Protein 1EU8 (pdb70)

GO terms:
  GO:0043190 ATP-binding cassette (ABC) transporter complex (C, IDA)
  GO:1901982 maltose binding (F, IDA)
  GO:0015768 maltose transport (P, IC)
  GO:0055052 ATP-binding cassette (ABC) transporter complex, substrate-binding subunit-containing (C, IC)
  GO:0043190 ATP-binding cassette (ABC) transporter complex (C, IPI)

Radius of gyration: 21.19 Å; Cα contacts (8 Å, |Δi|>4): 810; chains: 1; bounding box: 53×53×56 Å

Nearest PDB structures (foldseek):
  1eu8-assembly1_A  TM=1.002E+00  e=5.404E-83  Thermococcus litoralis
  7ofy-assembly1_A  TM=9.511E-01  e=3.638E-36  Agrobacterium tumefaciens
  7yzu-assembly1_A  TM=9.542E-01  e=3.089E-35  Agrobacterium tumefaciens
  8s5b-assembly1_A  TM=9.514E-01  e=2.480E-35  Agrobacterium tumefaciens
  7qhv-assembly1_AAA  TM=9.546E-01  e=5.060E-35  Agrobacterium tumefaciens

Secondary structure (DSSP, 8-state):
--SSEEEEEE--SHHHHHHHHHHHHHHHHHSTT-EEEEEE--SSHHHHHHHHHHHHTTT-SSEEEEEEETTTHHHHHHHT-BPPSHHHHHHHT--GGGB-HHHIIIIIEETTEE--EEEEEEE-EEEEEHHHHHHTT--S--SBHHHHHHHHHHHHHHHTTT-TT-EEEE---SSSHHHHHHHHHHHHTTT--SEEEETTEEEE-TT-HHHHHHHHHHHHHHHTS--S-GGGGTT--HHHHHHHHHTT-EEEEEE-THHHHHHTSTT-TTTT-EEEEPPPB-TTS----BEEEEEEEEBTT-S-HHHHHHHHHHHTSHHHHHHIIIII---BSBTTGGGSHHHHHH-THHHHTHHHHHTPBPPP--TTHHHHHHHHHHHHHHHHHTSS-HHHHHHHHHHHHHHHHT-

CATH classification: 3.40.190.10 (+1 more: 3.40.190.10)

Solvent-accessible surface area: 16452 Å² total; per-residue (Å²): 166,150,161,27,35,0,10,0,0,0,2,4,3,74,42,9,5,91,57,2,93,33,2,13,58,84,0,55,171,119,82,120,75,32,67,8,75,42,58,124,12,44,56,45,18,69,100,4,30,71,45,1,8,107,19,1,162,33,145,40,35,69,0,7,0,0,1,0,9,13,15,9,0,20,20,0,13,55,50,24,12,6,31,46,0,56,111,23,18,139,126,50,133,39,80,44,80,31,2,35,83,88,8,3,94,71,8,0,93,91,75,72,102,3,28,0,0,0,0,10,11,11,0,0,0,0,0,25,27,102,36,8,5,134,138,41,69,33,103,141,38,6,118,22,2,88,68,0,9,98,17,0,69,110,0,15,77,17,25,86,148,126,30,104,89,1,51,0,0,0,0,0,0,74,83,25,19,4,0,0,2,0,1,0,2,3,0,55,0,14,38,6,26,1,13,89,100,104,141,68,133,8,56,10,37,2,48,69,86,49,0,17,98,0,0,70,17,0,16,23,0,7,72,131,69,121,0,0,9,77,59,0,44,62,98,8,29,30,28,52,0,18,85,52,0,16,117,18,25,0,1,0,0,2,0,21,0,13,0,24,16,24,0,39,32,129,134,10,86,3,91,62,92,7,7,23,6,50,3,2,42,17,81,82,69,175,49,7,7,0,15,3,2,21,0,0,0,0,0,92,61,6,109,15,45,65,18,0,0,40,0,0,41,12,0,0,29,86,73,9,0,57,9,1,0,62,66,8,0,2,0,2,0,36,37,91,0,41,65,24,101,37,0,43,76,124,1,59,9,0,89,124,23,31,64,17,8,109,108,15,26,47,16,10,64,19,70,55,3,27,105,0,1,85,16,3,26,104,37,0,9,20,1,0,22,52,154,46,56,12,90,98,0,2,45,89,1,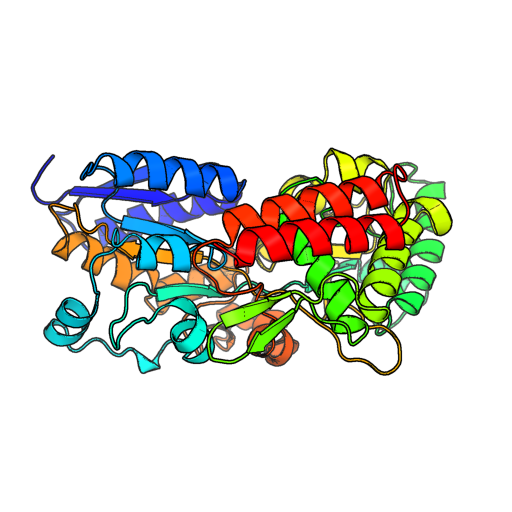23,118,56,0,90,114,38,30,172,189

Sequence (407 aa):
IEEGKIVFAVGGAPNEIEYWKGVIAEFEKKYPGVTVELKRQATDTEQRRLDLVNALRGKSSDPDVFLMDVAWLGQFIASGWLEPLDDYVQKDNYDLSVFFQSVINLADKQGGKLYALPVYIDAGLLYYRKDLLEKYGYSKPPETWQELVEMAQKIQSGERETNPNFWGFVWQGKQYEGLVCDFVEYVYSNGGSLGEFKDGKWVPTLNKPENVEALQFMVDLIHKYKISPPNTYTEMTEEPVRLMFQQGNAAFERNWPYAWGLHNADDSPVKGKVGVAPLPHFPGHKSAATLGGWHIGISKYSDNKALAWEFVKFVESYSVQKGFAMNLGWNPGRVDVYDDPAVVSKSPHLKELRAVFENAVPRPIVPYYPQLSEIIQKYVNSALAGKISPQEALDKAQKEAEELVKQ

Organism: Thermococcus litoralis (strain ATCC 51850 / DSM 5473 / JCM 8560 / NS-C) (NCBI:txid523849)

B-factor: mean 22.99, std 11.01, range [6.39, 78.19]

Structure (mmCIF, N/CA/C/O backbone):
data_1EU8
#
_entry.id   1EU8
#
_cell.length_a   59.243
_cell.length_b   81.526
_cell.length_c   86.455
_cell.angle_alpha   90.00
_cell.angle_beta   90.00
_cell.angle_gamma   90.00
#
_symmetry.space_group_name_H-M   'P 21 21 21'
#
loop_
_entity.id
_entity.type
_entity.pdbx_description
1 polymer 'TREHALOSE/MALTOSE BINDING PROTEIN'
2 branched alpha-D-glucopyranose-(1-1)-alpha-D-glucopyranose
3 non-polymer 'PLATINUM (II) ION'
4 non-polymer 'CHLORIDE ION'
5 water water
#
loop_
_atom_site.group_PDB
_atom_site.id
_atom_site.type_symbol
_atom_site.label_atom_id
_atom_site.label_alt_id
_atom_site.label_comp_id
_atom_site.label_asym_id
_atom_site.label_entity_id
_atom_site.label_seq_id
_atom_site.pdbx_PDB_ins_code
_atom_site.Cartn_x
_atom_site.Cartn_y
_atom_site.Cartn_z
_atom_site.occupancy
_atom_site.B_iso_or_equiv
_atom_site.auth_seq_id
_atom_site.auth_comp_id
_atom_site.auth_asym_id
_atom_site.auth_atom_id
_atom_site.pdbx_PDB_model_num
ATOM 1 N N . ILE A 1 1 ? 65.076 62.536 93.330 1.00 66.22 2 ILE A N 1
ATOM 2 C CA . ILE A 1 1 ? 64.613 63.795 92.684 1.00 66.54 2 ILE A CA 1
ATOM 3 C C . ILE A 1 1 ? 63.129 64.045 92.977 1.00 66.98 2 ILE A C 1
ATOM 4 O O . ILE A 1 1 ? 62.290 64.049 92.069 1.00 68.78 2 ILE A O 1
ATOM 9 N N . GLU A 1 2 ? 62.807 64.268 94.249 1.00 66.63 3 GLU A N 1
ATOM 10 C CA . GLU A 1 2 ? 61.424 64.513 94.648 1.00 66.23 3 GLU A CA 1
ATOM 11 C C . GLU A 1 2 ? 61.321 65.195 96.006 1.00 65.52 3 GLU A C 1
ATOM 12 O O . GLU A 1 2 ? 60.228 65.288 96.562 1.00 66.39 3 GLU A O 1
ATOM 18 N N . GLU A 1 3 ? 62.442 65.660 96.551 1.00 63.61 4 GLU A N 1
ATOM 19 C CA . GLU A 1 3 ? 62.446 66.325 97.863 1.00 62.06 4 GLU A CA 1
ATOM 20 C C . GLU A 1 3 ? 62.809 67.780 97.836 1.00 58.40 4 GLU A C 1
ATOM 21 O O . GLU A 1 3 ? 61.972 68.653 98.001 1.00 60.59 4 GLU A O 1
ATOM 27 N N . GLY A 1 4 ? 64.098 68.017 97.646 1.00 52.11 5 GLY A N 1
ATOM 28 C CA . GLY A 1 4 ? 64.616 69.363 97.612 1.00 44.14 5 GLY A CA 1
ATOM 29 C C . GLY A 1 4 ? 65.277 69.625 96.287 1.00 39.28 5 GLY A C 1
ATOM 30 O O . GLY A 1 4 ? 66.462 69.954 96.231 1.00 37.69 5 GLY A O 1
ATOM 31 N N . LYS A 1 5 ? 64.509 69.456 95.219 1.00 35.34 6 LYS A N 1
ATOM 32 C CA . LYS A 1 5 ? 65.006 69.687 93.883 1.00 31.95 6 LYS A CA 1
ATOM 33 C C . LYS A 1 5 ? 63.935 70.512 93.224 1.00 29.61 6 LYS A C 1
ATOM 34 O O . LYS A 1 5 ? 62.774 70.430 93.600 1.00 30.04 6 LYS A O 1
ATOM 40 N N . ILE A 1 6 ? 64.323 71.280 92.223 1.00 24.61 7 ILE A N 1
ATOM 41 C CA . ILE A 1 6 ? 63.385 72.075 91.465 1.00 21.92 7 ILE A CA 1
ATOM 42 C C . ILE A 1 6 ? 64.033 72.303 90.120 1.00 21.11 7 ILE A C 1
ATOM 43 O O . ILE A 1 6 ? 65.227 72.560 90.045 1.00 22.17 7 ILE A O 1
ATOM 48 N N . VAL A 1 7 ? 63.254 72.187 89.058 1.00 19.30 8 VAL A N 1
ATOM 49 C CA . VAL A 1 7 ? 63.770 72.442 87.737 1.00 16.89 8 VAL A CA 1
ATOM 50 C C . VAL A 1 7 ? 63.234 73.830 87.378 1.00 16.60 8 VAL A C 1
ATOM 51 O O . VAL A 1 7 ? 62.040 74.093 87.500 1.00 13.89 8 VAL A O 1
ATOM 55 N N . PHE A 1 8 ? 64.143 74.720 86.990 1.00 15.32 9 PHE A N 1
ATOM 56 C CA . PHE A 1 8 ? 63.824 76.087 86.609 1.00 13.42 9 PHE A CA 1
ATOM 57 C C . PHE A 1 8 ? 63.974 76.142 85.109 1.00 14.16 9 PHE A C 1
ATOM 58 O O . PHE A 1 8 ? 65.057 75.916 84.587 1.00 14.78 9 PHE A O 1
ATOM 66 N N . ALA A 1 9 ? 62.874 76.412 84.419 1.00 15.06 10 ALA A N 1
ATOM 67 C CA . ALA A 1 9 ? 62.878 76.500 82.964 1.00 15.17 10 ALA A CA 1
ATOM 68 C C . ALA A 1 9 ? 63.027 77.962 82.592 1.00 15.40 10 ALA A C 1
ATOM 69 O O . ALA A 1 9 ? 62.211 78.789 82.998 1.00 14.15 10 ALA A O 1
ATOM 71 N N . VAL A 1 10 ? 64.071 78.285 81.838 1.00 15.14 11 VAL A N 1
ATOM 72 C CA . VAL A 1 10 ? 64.293 79.664 81.429 1.00 16.30 11 VAL A CA 1
ATOM 73 C C . VAL A 1 10 ? 65.081 79.726 80.123 1.00 16.35 11 VAL A C 1
ATOM 74 O O . VAL A 1 10 ? 65.858 78.820 79.809 1.00 18.03 11 VAL A O 1
ATOM 78 N N . GLY A 1 11 ? 64.854 80.789 79.358 1.00 15.84 12 GLY A N 1
ATOM 79 C CA . GLY A 1 11 ? 65.547 80.968 78.095 1.00 14.14 12 GLY A CA 1
ATOM 80 C C . GLY A 1 11 ? 66.077 82.383 77.984 1.00 13.45 12 GLY A C 1
ATOM 81 O O . GLY A 1 11 ? 66.377 83.020 78.996 1.00 14.44 12 GLY A O 1
ATOM 82 N N . GLY A 1 12 ? 66.187 82.877 76.756 1.00 11.65 13 GLY A N 1
ATOM 83 C CA . GLY A 1 12 ? 66.679 84.226 76.540 1.00 14.28 13 GLY A CA 1
ATOM 84 C C . GLY A 1 12 ? 67.882 84.242 75.620 1.00 14.74 13 GLY A C 1
ATOM 85 O O . GLY A 1 12 ? 68.214 83.229 75.009 1.00 14.29 13 GLY A O 1
ATOM 86 N N . ALA A 1 13 ? 68.528 85.394 75.500 1.00 14.63 14 ALA A N 1
ATOM 87 C CA . ALA A 1 13 ? 69.718 85.499 74.668 1.00 14.79 14 ALA A CA 1
ATOM 88 C C . ALA A 1 13 ? 70.793 84.647 75.335 1.00 15.83 14 ALA A C 1
ATOM 89 O O . ALA A 1 13 ? 70.797 84.492 76.559 1.00 14.72 14 ALA A O 1
ATOM 91 N N . PRO A 1 14 ? 71.731 84.099 74.543 1.00 16.56 15 PRO A N 1
ATOM 92 C CA . PRO A 1 14 ? 72.816 83.259 75.070 1.00 16.83 15 PRO A CA 1
ATOM 93 C C . PRO A 1 14 ? 73.487 83.801 76.342 1.00 16.32 15 PRO A C 1
ATOM 94 O O . PRO A 1 14 ? 73.671 83.066 77.314 1.00 16.88 15 PRO A O 1
ATOM 98 N N . ASN A 1 15 ? 73.846 85.081 76.345 1.00 14.66 16 ASN A N 1
ATOM 99 C CA . ASN A 1 15 ? 74.501 85.647 77.512 1.00 14.08 16 ASN A CA 1
ATOM 100 C C . ASN A 1 15 ? 73.611 85.646 78.750 1.00 14.16 16 ASN A C 1
ATOM 101 O O . ASN A 1 15 ? 74.110 85.502 79.868 1.00 14.31 16 ASN A O 1
ATOM 106 N N . GLU A 1 16 ? 72.302 85.805 78.561 1.00 13.98 17 GLU A N 1
ATOM 107 C CA . GLU A 1 16 ? 71.383 85.816 79.699 1.00 14.57 17 GLU A CA 1
ATOM 108 C C . GLU A 1 16 ? 71.306 84.422 80.309 1.00 15.29 17 GLU A C 1
ATOM 109 O O . GLU A 1 16 ? 71.266 84.273 81.529 1.00 15.94 17 GLU A O 1
ATOM 115 N N . ILE A 1 17 ? 71.285 83.401 79.459 1.00 15.39 18 ILE A N 1
ATOM 116 C CA . ILE A 1 17 ? 71.225 82.026 79.931 1.00 16.44 18 ILE A CA 1
ATOM 117 C C . ILE A 1 17 ? 72.473 81.702 80.759 1.00 16.41 18 ILE A C 1
ATOM 118 O O . ILE A 1 17 ? 72.392 81.053 81.803 1.00 15.70 18 ILE A O 1
ATOM 123 N N . GLU A 1 18 ? 73.626 82.169 80.297 1.00 16.99 19 GLU A N 1
ATOM 124 C CA . GLU A 1 18 ? 74.860 81.937 81.026 1.00 18.23 19 GLU A CA 1
ATOM 125 C C . GLU A 1 18 ? 74.782 82.633 82.376 1.00 16.96 19 GLU A C 1
ATOM 126 O O . GLU A 1 18 ? 75.223 82.087 83.381 1.00 17.22 19 GLU A O 1
ATOM 132 N N . TYR A 1 19 ? 74.208 83.834 82.392 1.00 16.08 20 TYR A N 1
ATOM 133 C CA . TYR A 1 19 ? 74.061 84.606 83.624 1.00 15.34 20 TYR A CA 1
ATOM 134 C C . TYR A 1 19 ? 73.165 83.853 84.608 1.00 15.28 20 TYR A C 1
ATOM 135 O O . TYR A 1 19 ? 73.439 83.828 85.807 1.00 15.80 20 TYR A O 1
ATOM 144 N N . TRP A 1 20 ? 72.089 83.249 84.101 1.00 14.48 21 TRP A N 1
ATOM 145 C CA . TRP A 1 20 ? 71.179 82.482 84.946 1.00 14.31 21 TRP A CA 1
ATOM 146 C C . TRP A 1 20 ? 71.903 81.336 85.642 1.00 15.28 21 TRP A C 1
ATOM 147 O O . TRP A 1 20 ? 71.576 80.994 86.772 1.00 16.70 21 TRP A O 1
ATOM 158 N N . LYS A 1 21 ? 72.871 80.730 84.961 1.00 17.39 22 LYS A N 1
ATOM 159 C CA . LYS A 1 21 ? 73.632 79.640 85.560 1.00 18.11 22 LYS A CA 1
ATOM 160 C C . LYS A 1 21 ? 74.315 80.164 86.817 1.00 17.77 22 LYS A C 1
ATOM 161 O O . LYS A 1 21 ? 74.325 79.501 87.857 1.00 18.10 22 LYS A O 1
ATOM 167 N N . GLY A 1 22 ? 74.878 81.363 86.713 1.00 16.59 23 GLY A N 1
ATOM 168 C CA . GLY A 1 22 ? 75.550 81.968 87.845 1.00 15.73 23 GLY A CA 1
ATOM 169 C C . GLY A 1 22 ? 74.571 82.250 88.964 1.00 15.84 23 GLY A C 1
ATOM 170 O O . GLY A 1 22 ? 74.913 82.112 90.136 1.00 15.72 23 GLY A O 1
ATOM 171 N N . VAL A 1 23 ? 73.351 82.651 88.606 1.00 16.40 24 VAL A N 1
ATOM 172 C CA . VAL A 1 23 ? 72.311 82.955 89.593 1.00 16.10 24 VAL A CA 1
ATOM 173 C C . VAL A 1 23 ? 71.951 81.690 90.368 1.00 16.27 24 VAL A C 1
ATOM 174 O O . VAL A 1 23 ? 71.805 81.714 91.596 1.00 14.90 24 VAL A O 1
ATOM 178 N N . ILE A 1 24 ? 71.811 80.588 89.636 1.00 16.92 25 ILE A N 1
ATOM 179 C CA . ILE A 1 24 ? 71.493 79.296 90.236 1.00 18.68 25 ILE A CA 1
ATOM 180 C C . ILE A 1 24 ? 72.604 78.860 91.199 1.00 19.98 25 ILE A C 1
ATOM 181 O O . ILE A 1 24 ? 72.330 78.343 92.284 1.00 20.18 25 ILE A O 1
ATOM 186 N N . ALA A 1 25 ? 73.856 79.074 90.797 1.00 21.25 26 ALA A N 1
ATOM 187 C CA . ALA A 1 25 ? 75.004 78.731 91.631 1.00 20.43 26 ALA A CA 1
ATOM 188 C C . ALA A 1 25 ? 74.937 79.523 92.944 1.00 22.41 26 ALA A C 1
ATOM 189 O O . ALA A 1 25 ? 75.107 78.958 94.026 1.00 23.04 26 ALA A O 1
ATOM 191 N N . GLU A 1 26 ? 74.682 80.827 92.846 1.00 21.91 27 GLU A N 1
ATOM 192 C CA . GLU A 1 26 ? 74.580 81.684 94.027 1.00 21.95 27 GLU A CA 1
ATOM 193 C C . GLU A 1 26 ? 73.439 81.223 94.929 1.00 20.23 27 GLU A C 1
ATOM 194 O O . GLU A 1 26 ? 73.544 81.264 96.153 1.00 20.30 27 GLU A O 1
ATOM 200 N N . PHE A 1 27 ? 72.343 80.789 94.322 1.00 19.16 28 PHE A N 1
ATOM 201 C CA . PHE A 1 27 ? 71.204 80.324 95.098 1.00 20.02 28 PHE A CA 1
ATOM 202 C C . PHE A 1 27 ? 71.544 79.071 95.910 1.00 20.71 28 PHE A C 1
ATOM 203 O O . PHE A 1 27 ? 71.209 78.981 97.089 1.00 20.55 28 PHE A O 1
ATOM 211 N N . GLU A 1 28 ? 72.200 78.105 95.274 1.00 21.68 29 GLU A N 1
ATOM 212 C CA . GLU A 1 28 ? 72.554 76.861 95.951 1.00 23.51 29 GLU A CA 1
ATOM 213 C C . GLU A 1 28 ? 73.634 77.090 96.995 1.00 25.00 29 GLU A C 1
ATOM 214 O O . GLU A 1 28 ? 73.746 76.332 97.952 1.00 25.44 29 GLU A O 1
ATOM 220 N N . LYS A 1 29 ? 74.427 78.136 96.808 1.00 26.12 30 LYS A N 1
ATOM 221 C CA . LYS A 1 29 ? 75.470 78.464 97.765 1.00 28.31 30 LYS A CA 1
ATOM 222 C C . LYS A 1 29 ? 74.814 79.027 99.032 1.00 28.78 30 LYS A C 1
ATOM 223 O O . LYS A 1 29 ? 75.242 78.733 100.149 1.00 28.79 30 LYS A O 1
ATOM 229 N N . LYS A 1 30 ? 73.771 79.833 98.857 1.00 28.99 31 LYS A N 1
ATOM 230 C CA . LYS A 1 30 ? 73.068 80.411 100.000 1.00 31.34 31 LYS A CA 1
ATOM 231 C C . LYS A 1 30 ? 72.148 79.404 100.677 1.00 30.56 31 LYS A C 1
ATOM 232 O O . LYS A 1 30 ? 71.901 79.506 101.874 1.00 30.08 31 LYS A O 1
ATOM 238 N N . TYR A 1 31 ? 71.643 78.440 99.910 1.00 31.03 32 TYR A N 1
ATOM 239 C CA . TYR A 1 31 ? 70.756 77.395 100.433 1.00 32.81 32 TYR A CA 1
ATOM 240 C C . TYR A 1 31 ? 71.389 76.031 100.156 1.00 32.87 32 TYR A C 1
ATOM 241 O O . TYR A 1 31 ? 71.019 75.345 99.205 1.00 31.22 32 TYR A O 1
ATOM 250 N N . PRO A 1 32 ? 72.353 75.624 101.004 1.00 34.58 33 PRO A N 1
ATOM 251 C CA . PRO A 1 32 ? 73.140 74.382 100.982 1.00 35.53 33 PRO A CA 1
ATOM 252 C C . PRO A 1 32 ? 72.471 73.022 100.689 1.00 36.21 33 PRO A C 1
ATOM 253 O O . PRO A 1 32 ? 73.036 72.190 99.963 1.00 37.67 33 PRO A O 1
ATOM 257 N N . GLY A 1 33 ? 71.292 72.777 101.252 1.00 33.72 34 GLY A N 1
ATOM 258 C CA . GLY A 1 33 ? 70.648 71.491 101.022 1.00 32.43 34 GLY A CA 1
ATOM 259 C C . GLY A 1 33 ? 69.582 71.452 99.946 1.00 31.13 34 GLY A C 1
ATOM 260 O O . GLY A 1 33 ? 68.645 70.660 100.034 1.00 31.24 34 GLY A O 1
ATOM 261 N N . VAL A 1 34 ? 69.733 72.286 98.921 1.00 30.32 35 VAL A N 1
ATOM 262 C CA . VAL A 1 34 ? 68.763 72.367 97.834 1.00 29.23 35 VAL A CA 1
ATOM 263 C C . VAL A 1 34 ? 69.423 72.285 96.467 1.00 28.26 35 VAL A C 1
ATOM 264 O O . VAL A 1 34 ? 70.575 72.674 96.301 1.00 28.60 35 VAL A O 1
ATOM 268 N N . THR A 1 35 ? 68.678 71.781 95.489 1.00 27.24 36 THR A N 1
ATOM 269 C CA . THR A 1 35 ? 69.179 71.645 94.126 1.00 26.13 36 THR A CA 1
ATOM 270 C C . THR A 1 35 ? 68.238 72.317 93.127 1.00 24.48 36 THR A C 1
ATOM 271 O O . THR A 1 35 ? 67.020 72.133 93.189 1.00 23.42 36 THR A O 1
ATOM 275 N N . VAL A 1 36 ? 68.801 73.110 92.223 1.00 22.85 37 VAL A N 1
ATOM 276 C CA . VAL A 1 36 ? 68.004 73.764 91.191 1.00 21.71 37 VAL A CA 1
ATOM 277 C C . VAL A 1 36 ? 68.581 73.338 89.856 1.00 22.66 37 VAL A C 1
ATOM 278 O O . VAL A 1 36 ? 69.730 73.643 89.545 1.00 23.71 37 VAL A O 1
ATOM 282 N N . GLU A 1 37 ? 67.782 72.619 89.077 1.00 22.57 38 GLU A N 1
ATOM 283 C CA . GLU A 1 37 ? 68.212 72.143 87.776 1.00 23.77 38 GLU A CA 1
ATOM 284 C C . GLU A 1 37 ? 67.754 73.108 86.688 1.00 23.46 38 GLU A C 1
ATOM 285 O O . GLU A 1 37 ? 66.576 73.460 86.607 1.00 23.07 38 GLU A O 1
ATOM 291 N N . LEU A 1 38 ? 68.689 73.532 85.849 1.00 22.49 39 LEU A N 1
ATOM 292 C CA . LEU A 1 38 ? 68.360 74.448 84.770 1.00 23.57 39 LEU A CA 1
ATOM 293 C C . LEU A 1 38 ? 67.804 73.694 83.574 1.00 24.45 39 LEU A C 1
ATOM 294 O O . LEU A 1 38 ? 68.381 72.703 83.137 1.00 24.30 39 LEU A O 1
ATOM 299 N N . LYS A 1 39 ? 66.666 74.160 83.067 1.00 24.11 40 LYS A N 1
ATOM 300 C CA . LYS A 1 39 ? 66.030 73.578 81.890 1.00 24.96 40 LYS A CA 1
ATOM 301 C C . LYS A 1 39 ? 66.145 74.712 80.874 1.00 23.99 40 LYS A C 1
ATOM 302 O O . LYS A 1 39 ? 65.354 75.650 80.879 1.00 23.53 40 LYS A O 1
ATOM 308 N N . ARG A 1 40 ? 67.157 74.632 80.024 1.00 21.98 41 ARG A N 1
ATOM 309 C CA . ARG A 1 40 ? 67.416 75.666 79.038 1.00 22.94 41 ARG A CA 1
ATOM 310 C C . ARG A 1 40 ? 66.374 75.750 77.919 1.00 21.74 41 ARG A C 1
ATOM 311 O O . ARG A 1 40 ? 65.925 74.732 77.402 1.00 20.81 41 ARG A O 1
ATOM 319 N N . GLN A 1 41 ? 65.983 76.978 77.575 1.00 21.31 42 GLN A N 1
ATOM 320 C CA . GLN A 1 41 ? 65.018 77.235 76.507 1.00 19.84 42 GLN A CA 1
ATOM 321 C C . GLN A 1 41 ? 65.669 78.154 75.470 1.00 20.19 42 GLN A C 1
ATOM 322 O O . GLN A 1 41 ? 66.774 78.661 75.681 1.00 19.41 42 GLN A O 1
ATOM 328 N N . ALA A 1 42 ? 64.972 78.376 74.359 1.00 19.30 43 ALA A N 1
ATOM 329 C CA . ALA A 1 42 ? 65.484 79.214 73.286 1.00 17.63 43 ALA A CA 1
ATOM 330 C C . ALA A 1 42 ? 65.314 80.692 73.582 1.00 16.96 43 ALA A C 1
ATOM 331 O O . ALA A 1 42 ? 64.928 81.082 74.682 1.00 16.70 43 ALA A O 1
ATOM 333 N N . THR A 1 43 ? 65.607 81.513 72.582 1.00 16.24 44 THR A N 1
ATOM 334 C CA . THR A 1 43 ? 65.479 82.957 72.715 1.00 15.49 44 THR A CA 1
ATOM 335 C C . THR A 1 43 ? 64.082 83.376 72.268 1.00 15.00 44 THR A C 1
ATOM 336 O O . THR A 1 43 ? 63.424 84.185 72.928 1.00 13.60 44 THR A O 1
ATOM 340 N N . ASP A 1 44 ? 63.638 82.804 71.149 1.00 14.44 45 ASP A N 1
ATOM 341 C CA . ASP A 1 44 ? 62.326 83.088 70.566 1.00 13.21 45 ASP A CA 1
ATOM 342 C C . ASP A 1 44 ? 61.243 82.907 71.619 1.00 12.43 45 ASP A C 1
ATOM 343 O O . ASP A 1 44 ? 61.113 81.829 72.193 1.00 11.90 45 ASP A O 1
ATOM 348 N N . THR A 1 45 ? 60.449 83.947 71.849 1.00 9.60 46 THR A N 1
ATOM 349 C CA . THR A 1 45 ? 59.419 83.871 72.868 1.00 9.42 46 THR A CA 1
ATOM 350 C C . THR A 1 45 ? 58.344 82.814 72.614 1.00 10.45 46 THR A C 1
ATOM 351 O O . THR A 1 45 ? 57.844 82.203 73.563 1.00 10.99 46 THR A O 1
ATOM 355 N N . GLU A 1 46 ? 57.998 82.575 71.352 1.00 11.39 47 GLU A N 1
ATOM 356 C CA . GLU A 1 46 ? 56.997 81.556 71.043 1.00 14.02 47 GLU A CA 1
ATOM 357 C C . GLU A 1 46 ? 57.524 80.164 71.374 1.00 14.20 47 GLU A C 1
ATOM 358 O O . GLU A 1 46 ? 56.779 79.318 71.856 1.00 14.94 47 GLU A O 1
ATOM 364 N N . GLN A 1 47 ? 58.806 79.921 71.111 1.00 15.04 48 GLN A N 1
ATOM 365 C CA . GLN A 1 47 ? 59.402 78.626 71.418 1.00 16.17 48 GLN A CA 1
ATOM 366 C C . GLN A 1 47 ? 59.445 78.411 72.923 1.00 15.50 48 GLN A C 1
ATOM 367 O O . GLN A 1 47 ? 59.295 77.290 73.397 1.00 15.62 48 GLN A O 1
ATOM 373 N N . ARG A 1 48 ? 59.660 79.487 73.675 1.00 13.88 49 ARG A N 1
ATOM 374 C CA . ARG A 1 48 ? 59.690 79.392 75.124 1.00 13.13 49 ARG A CA 1
ATOM 375 C C . ARG A 1 48 ? 58.271 79.092 75.602 1.00 13.06 49 ARG A C 1
ATOM 376 O O . ARG A 1 48 ? 58.068 78.272 76.497 1.00 13.25 49 ARG A O 1
ATOM 384 N N . ARG A 1 49 ? 57.287 79.735 74.983 1.00 12.68 50 ARG A N 1
ATOM 385 C CA . ARG A 1 49 ? 55.904 79.509 75.373 1.00 13.07 50 ARG A CA 1
ATOM 386 C C . ARG A 1 49 ? 55.504 78.060 75.134 1.00 13.70 50 ARG A C 1
ATOM 387 O O . ARG A 1 49 ? 54.909 77.427 76.005 1.00 12.41 50 ARG A O 1
ATOM 395 N N . LEU A 1 50 ? 55.824 77.552 73.945 1.00 15.13 51 LEU A N 1
ATOM 396 C CA . LEU A 1 50 ? 55.509 76.175 73.563 1.00 16.16 51 LEU A CA 1
ATOM 397 C C . LEU A 1 50 ? 56.164 75.163 74.493 1.00 16.87 51 LEU A C 1
ATOM 398 O O . LEU A 1 50 ? 55.524 74.202 74.918 1.00 18.05 51 LEU A O 1
ATOM 403 N N . ASP A 1 51 ? 57.440 75.374 74.806 1.00 17.24 52 ASP A N 1
ATOM 404 C CA . ASP A 1 51 ? 58.156 74.468 75.693 1.00 17.85 52 ASP A CA 1
ATOM 405 C C . ASP A 1 51 ? 57.391 74.325 77.008 1.00 17.10 52 ASP A C 1
ATOM 406 O O . ASP A 1 51 ? 57.253 73.218 77.531 1.00 16.05 52 ASP A O 1
ATOM 411 N N . LEU A 1 52 ? 56.883 75.445 77.526 1.00 15.35 53 LEU A N 1
ATOM 412 C CA . LEU A 1 52 ? 56.140 75.454 78.791 1.00 15.38 53 LEU A CA 1
ATOM 413 C C . LEU A 1 52 ? 54.733 74.868 78.736 1.00 15.14 53 LEU A C 1
ATOM 414 O O . LEU A 1 52 ? 54.389 74.039 79.575 1.00 14.89 53 LEU A O 1
ATOM 419 N N . VAL A 1 53 ? 53.919 75.287 77.766 1.00 15.40 54 VAL A N 1
ATOM 420 C CA . VAL A 1 53 ? 52.555 74.769 77.675 1.00 17.27 54 VAL A CA 1
ATOM 421 C C . VAL A 1 53 ? 52.547 73.262 77.436 1.00 17.97 54 VAL A C 1
ATOM 422 O O . VAL A 1 53 ? 51.658 72.555 77.908 1.00 18.42 54 VAL A O 1
ATOM 426 N N . ASN A 1 54 ? 53.540 72.766 76.711 1.00 17.66 55 ASN A N 1
ATOM 427 C CA . ASN A 1 54 ? 53.611 71.340 76.435 1.00 18.80 55 ASN A CA 1
ATOM 428 C C . ASN A 1 54 ? 53.827 70.543 77.715 1.00 20.38 55 ASN A C 1
ATOM 429 O O . ASN A 1 54 ? 53.270 69.458 77.881 1.00 20.46 55 ASN A O 1
ATOM 434 N N . ALA A 1 55 ? 54.633 71.081 78.625 1.00 21.33 56 ALA A N 1
ATOM 435 C CA . ALA A 1 55 ? 54.889 70.397 79.884 1.00 22.39 56 ALA A CA 1
ATOM 436 C C . ALA A 1 55 ? 53.660 70.545 80.778 1.00 22.87 56 ALA A C 1
ATOM 437 O O . ALA A 1 55 ? 53.154 69.565 81.318 1.00 23.50 56 ALA A O 1
ATOM 439 N N . LEU A 1 56 ? 53.171 71.775 80.899 1.00 23.23 57 LEU A N 1
ATOM 440 C CA . LEU A 1 56 ? 52.016 72.086 81.737 1.00 24.09 57 LEU A CA 1
ATOM 441 C C . LEU A 1 56 ? 50.702 71.410 81.347 1.00 26.63 57 LEU A C 1
ATOM 442 O O . LEU A 1 56 ? 49.994 70.912 82.218 1.00 27.60 57 LEU A O 1
ATOM 447 N N . ARG A 1 57 ? 50.361 71.401 80.057 1.00 29.62 58 ARG A N 1
ATOM 448 C CA . ARG A 1 57 ? 49.123 70.758 79.606 1.00 31.62 58 ARG A CA 1
ATOM 449 C C . ARG A 1 57 ? 49.152 69.262 79.896 1.00 33.17 58 ARG A C 1
ATOM 450 O O . ARG A 1 57 ? 48.109 68.611 79.923 1.00 33.66 58 ARG A O 1
ATOM 458 N N . GLY A 1 58 ? 50.354 68.723 80.090 1.00 34.51 59 GLY A N 1
ATOM 459 C CA . GLY A 1 58 ? 50.497 67.312 80.394 1.00 36.61 59 GLY A CA 1
ATOM 460 C C . GLY A 1 58 ? 50.645 67.108 81.893 1.00 38.94 59 GLY A C 1
ATOM 461 O O . GLY A 1 58 ? 51.137 66.071 82.343 1.00 38.53 59 GLY A O 1
ATOM 462 N N . LYS A 1 59 ? 50.208 68.110 82.658 1.00 40.68 60 LYS A N 1
ATOM 463 C CA . LYS A 1 59 ? 50.266 68.112 84.121 1.00 41.95 60 LYS A CA 1
ATOM 464 C C . LYS A 1 59 ? 51.582 67.573 84.699 1.00 41.37 60 LYS A C 1
ATOM 465 O O . LYS A 1 59 ? 51.621 66.991 85.788 1.00 40.30 60 LYS A O 1
ATOM 471 N N . SER A 1 60 ? 52.664 67.796 83.959 1.00 40.90 61 SER A N 1
ATOM 472 C CA . SER A 1 60 ? 53.994 67.359 84.370 1.00 40.82 61 SER A CA 1
ATOM 473 C C . SER A 1 60 ? 54.501 68.267 85.485 1.00 40.85 61 SER A C 1
ATOM 474 O O . SER A 1 60 ? 54.313 69.485 85.439 1.00 40.91 61 SER A O 1
ATOM 477 N N . SER A 1 61 ? 55.134 67.668 86.490 1.00 39.79 62 SER A N 1
ATOM 478 C CA . SER A 1 61 ? 55.682 68.423 87.612 1.00 38.41 62 SER A CA 1
ATOM 479 C C . SER A 1 61 ? 57.078 68.918 87.270 1.00 37.85 62 SER A C 1
ATOM 480 O O . SER A 1 61 ? 57.651 69.731 87.990 1.00 36.63 62 SER A O 1
ATOM 483 N N . ASP A 1 62 ? 57.615 68.429 86.159 1.00 38.58 63 ASP A N 1
ATOM 484 C CA . ASP A 1 62 ? 58.957 68.794 85.743 1.00 39.10 63 ASP A CA 1
ATOM 485 C C . ASP A 1 62 ? 59.271 70.270 85.927 1.00 38.30 63 ASP A C 1
ATOM 486 O O . ASP A 1 62 ? 59.917 70.639 86.914 1.00 42.88 63 ASP A O 1
ATOM 491 N N . PRO A 1 63 ? 58.836 71.145 84.998 1.00 33.41 64 PRO A N 1
ATOM 492 C CA . PRO A 1 63 ? 59.205 72.536 85.294 1.00 27.82 64 PRO A CA 1
ATOM 493 C C . PRO A 1 63 ? 58.476 73.007 86.556 1.00 24.50 64 PRO A C 1
ATOM 494 O O . PRO A 1 63 ? 57.253 73.147 86.555 1.00 23.94 64 PRO A O 1
ATOM 498 N N . ASP A 1 64 ? 59.220 73.224 87.639 1.00 20.58 65 ASP A N 1
ATOM 499 C CA . ASP A 1 64 ? 58.621 73.677 88.896 1.00 16.90 65 ASP A CA 1
ATOM 500 C C . ASP A 1 64 ? 58.431 75.182 88.912 1.00 15.68 65 ASP A C 1
ATOM 501 O O . ASP A 1 64 ? 57.435 75.691 89.419 1.00 14.78 65 ASP A O 1
ATOM 506 N N . VAL A 1 65 ? 59.418 75.887 88.376 1.00 13.97 66 VAL A N 1
ATOM 507 C CA . VAL A 1 65 ? 59.390 77.340 88.328 1.00 14.04 66 VAL A CA 1
ATOM 508 C C . VAL A 1 65 ? 59.888 77.735 86.942 1.00 13.41 66 VAL A C 1
ATOM 509 O O . VAL A 1 65 ? 60.675 77.010 86.338 1.00 13.65 66 VAL A O 1
ATOM 513 N N . PHE A 1 66 ? 59.442 78.881 86.440 1.00 12.48 67 PHE A N 1
ATOM 514 C CA . PHE A 1 66 ? 59.826 79.294 85.094 1.00 11.51 67 PHE A CA 1
ATOM 515 C C . PHE A 1 66 ? 59.458 80.746 84.802 1.00 9.74 67 PHE A C 1
ATOM 516 O O . PHE A 1 66 ? 58.697 81.366 85.543 1.00 9.41 67 PHE A O 1
ATOM 524 N N . LEU A 1 67 ? 60.001 81.285 83.717 1.00 9.94 68 LEU A N 1
ATOM 525 C CA . LEU A 1 67 ? 59.697 82.660 83.349 1.00 10.17 68 LEU A CA 1
ATOM 526 C C . LEU A 1 67 ? 58.671 82.660 82.224 1.00 10.63 68 LEU A C 1
ATOM 527 O O . LEU A 1 67 ? 58.693 81.788 81.353 1.00 9.92 68 LEU A O 1
ATOM 532 N N . MET A 1 68 ? 57.770 83.640 82.262 1.00 11.65 69 MET A N 1
ATOM 533 C CA . MET A 1 68 ? 56.723 83.791 81.259 1.00 10.27 69 MET A CA 1
ATOM 534 C C . MET A 1 68 ? 56.769 85.204 80.690 1.00 9.38 69 MET A C 1
ATOM 535 O O . MET A 1 68 ? 56.973 86.186 81.416 1.00 8.69 69 MET A O 1
ATOM 540 N N . ASP A 1 69 ? 56.581 85.297 79.384 1.00 9.04 70 ASP A N 1
ATOM 541 C CA . ASP A 1 69 ? 56.581 86.581 78.709 1.00 9.96 70 ASP A CA 1
ATOM 542 C C . ASP A 1 69 ? 55.346 87.335 79.196 1.00 11.39 70 ASP A C 1
ATOM 543 O O . ASP A 1 69 ? 54.255 86.761 79.286 1.00 9.60 70 ASP A O 1
ATOM 548 N N . VAL A 1 70 ? 55.515 88.612 79.522 1.00 11.18 71 VAL A N 1
ATOM 549 C CA . VAL A 1 70 ? 54.389 89.417 79.970 1.00 12.51 71 VAL A CA 1
ATOM 550 C C . VAL A 1 70 ? 53.294 89.352 78.890 1.00 14.39 71 VAL A C 1
ATOM 551 O O . VAL A 1 70 ? 52.105 89.471 79.194 1.00 14.60 71 VAL A O 1
ATOM 555 N N . ALA A 1 71 ? 53.697 89.132 77.638 1.00 14.32 72 ALA A N 1
ATOM 556 C CA . ALA A 1 71 ? 52.752 89.060 76.516 1.00 15.60 72 ALA A CA 1
ATOM 557 C C . ALA A 1 71 ? 51.756 87.895 76.604 1.00 16.69 72 ALA A C 1
ATOM 558 O O . ALA A 1 71 ? 50.595 88.039 76.210 1.00 17.25 72 ALA A O 1
ATOM 560 N N . TRP A 1 72 ? 52.199 86.739 77.095 1.00 15.14 73 TRP A N 1
ATOM 561 C CA . TRP A 1 72 ? 51.287 85.609 77.198 1.00 14.49 73 TRP A CA 1
ATOM 562 C C . TRP A 1 72 ? 51.051 85.075 78.604 1.00 15.39 73 TRP A C 1
ATOM 563 O O . TRP A 1 72 ? 50.491 83.992 78.774 1.00 15.63 73 TRP A O 1
ATOM 574 N N . LEU A 1 73 ? 51.464 85.840 79.611 1.00 14.87 74 LEU A N 1
ATOM 575 C CA . LEU A 1 73 ? 51.258 85.448 81.002 1.00 16.24 74 LEU A CA 1
ATOM 576 C C . LEU A 1 73 ? 49.750 85.262 81.282 1.00 16.49 74 LEU A C 1
ATOM 577 O O . LEU A 1 73 ? 49.357 84.374 82.039 1.00 16.21 74 LEU A O 1
ATOM 582 N N . GLY A 1 74 ? 48.919 86.101 80.661 1.00 16.74 75 GLY A N 1
ATOM 583 C CA . GLY A 1 74 ? 47.476 86.017 80.843 1.00 18.03 75 GLY A CA 1
ATOM 584 C C . GLY A 1 74 ? 46.912 84.666 80.432 1.00 19.40 75 GLY A C 1
ATOM 585 O O . GLY A 1 74 ? 45.954 84.164 81.031 1.00 18.51 75 GLY A O 1
ATOM 586 N N . GLN A 1 75 ? 47.506 84.078 79.398 1.00 20.03 76 GLN A N 1
ATOM 587 C CA . GLN A 1 75 ? 47.093 82.771 78.914 1.00 20.31 76 GLN A CA 1
ATOM 588 C C . GLN A 1 75 ? 47.321 81.714 79.997 1.00 20.51 76 GLN A C 1
ATOM 589 O O . GLN A 1 75 ? 46.459 80.871 80.241 1.00 21.25 76 GLN A O 1
ATOM 595 N N . PHE A 1 76 ? 48.482 81.755 80.646 1.00 17.86 77 PHE A N 1
ATOM 596 C CA . PHE A 1 76 ? 48.801 80.792 81.702 1.00 17.84 77 PHE A CA 1
ATOM 597 C C . PHE A 1 76 ? 47.919 80.965 82.937 1.00 18.08 77 PHE A C 1
ATOM 598 O O . PHE A 1 76 ? 47.596 79.989 83.621 1.00 19.21 77 PHE A O 1
ATOM 606 N N . ILE A 1 77 ? 47.545 82.205 83.233 1.00 18.32 78 ILE A N 1
ATOM 607 C CA . ILE A 1 77 ? 46.686 82.474 84.383 1.00 19.90 78 ILE A CA 1
ATOM 608 C C . ILE A 1 77 ? 45.300 81.936 84.079 1.00 21.08 78 ILE A C 1
ATOM 609 O O . ILE A 1 77 ? 44.705 81.247 84.905 1.00 22.13 78 ILE A O 1
ATOM 614 N N . ALA A 1 78 ? 44.799 82.239 82.885 1.00 21.33 79 ALA A N 1
ATOM 615 C CA . ALA A 1 78 ? 43.476 81.777 82.470 1.00 22.95 79 ALA A CA 1
ATOM 616 C C . ALA A 1 78 ? 43.379 80.253 82.419 1.00 22.82 79 ALA A C 1
ATOM 617 O O . ALA A 1 78 ? 42.371 79.681 82.824 1.00 23.85 79 ALA A O 1
ATOM 619 N N . SER A 1 79 ? 44.425 79.603 81.917 1.00 23.31 80 SER A N 1
ATOM 620 C CA . SER A 1 79 ? 44.456 78.147 81.809 1.00 23.81 80 SER A CA 1
ATOM 621 C C . SER A 1 79 ? 44.570 77.483 83.177 1.00 23.74 80 SER A C 1
ATOM 622 O O . SER A 1 79 ? 44.342 76.281 83.315 1.00 23.04 80 SER A O 1
ATOM 625 N N . GLY A 1 80 ? 44.927 78.275 84.183 1.00 22.85 81 GLY A N 1
ATOM 626 C CA . GLY A 1 80 ? 45.051 77.757 85.532 1.00 22.21 81 GLY A CA 1
ATOM 627 C C . GLY A 1 80 ? 46.271 76.893 85.795 1.00 22.47 81 GLY A C 1
ATOM 628 O O . GLY A 1 80 ? 46.219 76.004 86.636 1.00 22.31 81 GLY A O 1
ATOM 629 N N . TRP A 1 81 ? 47.373 77.152 85.099 1.00 22.00 82 TRP A N 1
ATOM 630 C CA . TRP A 1 81 ? 48.581 76.362 85.297 1.00 22.04 82 TRP A CA 1
ATOM 631 C C . TRP A 1 81 ? 49.491 76.906 86.396 1.00 22.16 82 TRP A C 1
ATOM 632 O O . TRP A 1 81 ? 50.451 76.243 86.800 1.00 22.34 82 TRP A O 1
ATOM 643 N N . LEU A 1 82 ? 49.196 78.105 86.884 1.00 20.14 83 LEU A N 1
ATOM 644 C CA . LEU A 1 82 ? 50.039 78.718 87.904 1.00 19.99 83 LEU A CA 1
ATOM 645 C C . LEU A 1 82 ? 49.520 78.619 89.328 1.00 19.17 83 LEU A C 1
ATOM 646 O O . LEU A 1 82 ? 48.325 78.743 89.581 1.00 19.92 83 LEU A O 1
ATOM 651 N N . GLU A 1 83 ? 50.446 78.399 90.253 1.00 18.03 84 GLU A N 1
ATOM 652 C CA . GLU A 1 83 ? 50.137 78.315 91.671 1.00 17.65 84 GLU A CA 1
ATOM 653 C C . GLU A 1 83 ? 50.003 79.745 92.210 1.00 18.10 84 GLU A C 1
ATOM 654 O O . GLU A 1 83 ? 50.892 80.575 92.009 1.00 17.77 84 GLU A O 1
ATOM 660 N N . PRO A 1 84 ? 48.882 80.055 92.893 1.00 18.44 85 PRO A N 1
ATOM 661 C CA . PRO A 1 84 ? 48.687 81.403 93.443 1.00 18.08 85 PRO A CA 1
ATOM 662 C C . PRO A 1 84 ? 49.793 81.653 94.470 1.00 17.97 85 PRO A C 1
ATOM 663 O O . PRO A 1 84 ? 50.106 80.774 95.265 1.00 19.15 85 PRO A O 1
ATOM 667 N N . LEU A 1 85 ? 50.378 82.846 94.455 1.00 17.91 86 LEU A N 1
ATOM 668 C CA . LEU A 1 85 ? 51.471 83.180 95.366 1.00 18.84 86 LEU A CA 1
ATOM 669 C C . LEU A 1 85 ? 51.045 83.728 96.718 1.00 20.42 86 LEU A C 1
ATOM 670 O O . LEU A 1 85 ? 51.838 83.774 97.653 1.00 20.48 86 LEU A O 1
ATOM 675 N N . ASP A 1 86 ? 49.789 84.141 96.808 1.00 22.82 87 ASP A N 1
ATOM 676 C CA . ASP A 1 86 ? 49.219 84.720 98.021 1.00 25.37 87 ASP A CA 1
ATOM 677 C C . ASP A 1 86 ? 49.569 84.014 99.331 1.00 24.52 87 ASP A C 1
ATOM 678 O O . ASP A 1 86 ? 49.940 84.658 100.311 1.00 22.60 87 ASP A O 1
ATOM 683 N N . ASP A 1 87 ? 49.447 82.694 99.347 1.00 25.20 88 ASP A N 1
ATOM 684 C CA . ASP A 1 87 ? 49.734 81.923 100.546 1.00 26.09 88 ASP A CA 1
ATOM 685 C C . ASP A 1 87 ? 51.182 82.054 100.982 1.00 24.02 88 ASP A C 1
ATOM 686 O O . ASP A 1 87 ? 51.470 82.191 102.171 1.00 21.91 88 ASP A O 1
ATOM 691 N N . TYR A 1 88 ? 52.086 81.996 100.009 1.00 22.73 89 TYR A N 1
ATOM 692 C CA . TYR A 1 88 ? 53.521 82.087 100.266 1.00 22.69 89 TYR A CA 1
ATOM 693 C C . TYR A 1 88 ? 53.925 83.481 100.721 1.00 22.18 89 TYR A C 1
ATOM 694 O O . TYR A 1 88 ? 54.798 83.634 101.573 1.00 22.96 89 TYR A O 1
ATOM 703 N N . VAL A 1 89 ? 53.291 84.498 100.148 1.00 22.46 90 VAL A N 1
ATOM 704 C CA . VAL A 1 89 ? 53.576 85.869 100.536 1.00 23.73 90 VAL A CA 1
ATOM 705 C C . VAL A 1 89 ? 53.135 86.016 101.984 1.00 25.55 90 VAL A C 1
ATOM 706 O O . VAL A 1 89 ? 53.882 86.486 102.834 1.00 26.69 90 VAL A O 1
ATOM 710 N N . GLN A 1 90 ? 51.911 85.587 102.254 1.00 27.18 91 GLN A N 1
ATOM 711 C CA . GLN A 1 90 ? 51.329 85.657 103.585 1.00 28.57 91 GLN A CA 1
ATOM 712 C C . GLN A 1 90 ? 52.215 85.009 104.651 1.00 28.13 91 GLN A C 1
ATOM 713 O O . GLN A 1 90 ? 52.547 85.641 105.654 1.00 27.24 91 GLN A O 1
ATOM 719 N N . LYS A 1 91 ? 52.618 83.761 104.423 1.00 27.91 92 LYS A N 1
ATOM 720 C CA . LYS A 1 91 ? 53.430 83.031 105.397 1.00 28.65 92 LYS A CA 1
ATOM 721 C C . LYS A 1 91 ? 54.778 83.667 105.729 1.00 28.66 92 LYS A C 1
ATOM 722 O O . LYS A 1 91 ? 55.201 83.646 106.887 1.00 29.39 92 LYS A O 1
ATOM 728 N N . ASP A 1 92 ? 55.450 84.231 104.728 1.00 27.37 93 ASP A N 1
ATOM 729 C CA . ASP A 1 92 ? 56.748 84.862 104.952 1.00 25.57 93 ASP A CA 1
ATOM 730 C C . ASP A 1 92 ? 56.652 86.348 105.241 1.00 25.09 93 ASP A C 1
ATOM 731 O O . ASP A 1 92 ? 57.669 87.009 105.441 1.00 26.53 93 ASP A O 1
ATOM 736 N N . ASN A 1 93 ? 55.433 86.872 105.270 1.00 25.10 94 ASN A N 1
ATOM 737 C CA . ASN A 1 93 ? 55.225 88.289 105.523 1.00 25.49 94 ASN A CA 1
ATOM 738 C C . ASN A 1 93 ? 56.026 89.055 104.471 1.00 25.46 94 ASN A C 1
ATOM 739 O O . ASN A 1 93 ? 56.594 90.114 104.742 1.00 24.20 94 ASN A O 1
ATOM 744 N N . TYR A 1 94 ? 56.064 88.491 103.268 1.00 22.82 95 TYR A N 1
ATOM 745 C CA . TYR A 1 94 ? 56.783 89.068 102.140 1.00 21.78 95 TYR A CA 1
ATOM 746 C C . TYR A 1 94 ? 56.213 90.437 101.746 1.00 22.03 95 TYR A C 1
ATOM 747 O O . TYR A 1 94 ? 54.999 90.612 101.666 1.00 22.99 95 TYR A O 1
ATOM 756 N N . ASP A 1 95 ? 57.098 91.400 101.493 1.00 22.52 96 ASP A N 1
ATOM 757 C CA . ASP A 1 95 ? 56.701 92.764 101.125 1.00 23.17 96 ASP A CA 1
ATOM 758 C C . ASP A 1 95 ? 56.611 92.955 99.618 1.00 22.62 96 ASP A C 1
ATOM 759 O O . ASP A 1 95 ? 57.627 92.992 98.924 1.00 23.66 96 ASP A O 1
ATOM 764 N N . LEU A 1 96 ? 55.388 93.104 99.125 1.00 22.07 97 LEU A N 1
ATOM 765 C CA . LEU A 1 96 ? 55.148 93.270 97.699 1.00 21.17 97 LEU A CA 1
ATOM 766 C C . LEU A 1 96 ? 55.234 94.705 97.187 1.00 20.98 97 LEU A C 1
ATOM 767 O O . LEU A 1 96 ? 55.245 94.931 95.972 1.00 19.11 97 LEU A O 1
ATOM 772 N N . SER A 1 97 ? 55.303 95.673 98.096 1.00 19.93 98 SER A N 1
ATOM 773 C CA . SER A 1 97 ? 55.370 97.074 97.679 1.00 20.08 98 SER A CA 1
ATOM 774 C C . SER A 1 97 ? 56.710 97.430 97.040 1.00 21.01 98 SER A C 1
ATOM 775 O O . SER A 1 97 ? 56.872 98.531 96.514 1.00 22.97 98 SER A O 1
ATOM 778 N N . VAL A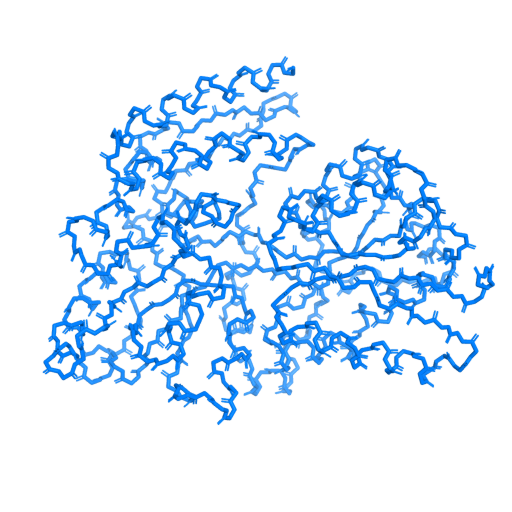 1 98 ? 57.659 96.496 97.080 1.00 19.70 99 VAL A N 1
ATOM 779 C CA . VAL A 1 98 ? 58.987 96.715 96.509 1.00 18.67 99 VAL A CA 1
ATOM 780 C C . VAL A 1 98 ? 59.012 96.488 94.993 1.00 19.29 99 VAL A C 1
ATOM 781 O O . VAL A 1 98 ? 60.066 96.602 94.365 1.00 17.84 99 VAL A O 1
ATOM 785 N N . PHE A 1 99 ? 57.863 96.148 94.412 1.00 17.83 100 PHE A N 1
ATOM 786 C CA . PHE A 1 99 ? 57.782 95.913 92.971 1.00 17.07 100 PHE A CA 1
ATOM 787 C C . PHE A 1 99 ? 56.934 96.992 92.324 1.00 16.79 100 PHE A C 1
ATOM 788 O O . PHE A 1 99 ? 56.116 97.631 92.991 1.00 16.44 100 PHE A O 1
ATOM 796 N N . PHE A 1 100 ? 57.133 97.206 91.026 1.00 14.95 101 PHE A N 1
ATOM 797 C CA . PHE A 1 100 ? 56.343 98.204 90.319 1.00 15.99 101 PHE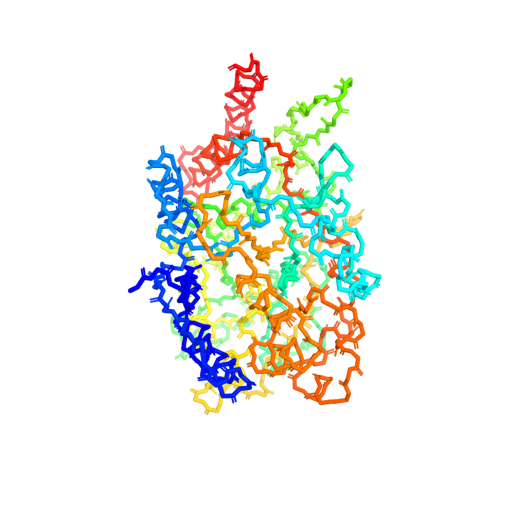 A CA 1
ATOM 798 C C . PHE A 1 100 ? 54.910 97.696 90.222 1.00 16.61 101 PHE A C 1
ATOM 799 O O . PHE A 1 100 ? 54.626 96.749 89.489 1.00 16.08 101 PHE A O 1
ATOM 807 N N . GLN A 1 101 ? 54.016 98.328 90.979 1.00 17.99 102 GLN A N 1
ATOM 808 C CA . GLN A 1 101 ? 52.606 97.938 91.030 1.00 18.04 102 GLN A CA 1
ATOM 809 C C . GLN A 1 101 ? 51.868 98.011 89.690 1.00 16.97 102 GLN A C 1
ATOM 810 O O . GLN A 1 101 ? 50.941 97.238 89.449 1.00 15.66 102 GLN A O 1
ATOM 816 N N . SER A 1 102 ? 52.263 98.940 88.825 1.00 16.10 103 SER A N 1
ATOM 817 C CA . SER A 1 102 ? 51.610 99.068 87.524 1.00 17.35 103 SER A CA 1
ATOM 818 C C . SER A 1 102 ? 51.646 97.772 86.710 1.00 17.71 103 SER A C 1
ATOM 819 O O . SER A 1 102 ? 50.613 97.334 86.190 1.00 18.37 103 SER A O 1
ATOM 822 N N . VAL A 1 103 ? 52.822 97.151 86.601 1.00 16.11 104 VAL A N 1
ATOM 823 C CA . VAL A 1 103 ? 52.940 95.909 85.838 1.00 15.55 104 VAL A CA 1
ATOM 824 C C . VAL A 1 103 ? 52.189 94.773 86.545 1.00 14.55 104 VAL A C 1
ATOM 825 O O . VAL A 1 103 ? 51.556 93.933 85.902 1.00 14.10 104 VAL A O 1
ATOM 829 N N . ILE A 1 104 ? 52.255 94.762 87.871 1.00 14.25 105 ILE A N 1
ATOM 830 C CA . ILE A 1 104 ? 51.586 93.737 88.662 1.00 15.38 105 ILE A CA 1
ATOM 831 C C . ILE A 1 104 ? 50.084 93.854 88.475 1.00 15.05 105 ILE A C 1
ATOM 832 O O . ILE A 1 104 ? 49.402 92.868 88.210 1.00 15.52 105 ILE A O 1
ATOM 837 N N . ASN A 1 105 ? 49.581 95.071 88.611 1.00 14.64 106 ASN A N 1
ATOM 838 C CA . ASN A 1 105 ? 48.151 95.339 88.454 1.00 16.89 106 ASN A CA 1
ATOM 839 C C . ASN A 1 105 ? 47.662 94.957 87.067 1.00 16.91 106 ASN A C 1
ATOM 840 O O . ASN A 1 105 ? 46.539 94.478 86.896 1.00 15.97 106 ASN A O 1
ATOM 845 N N . LEU A 1 106 ? 48.524 95.187 86.085 1.00 17.28 107 LEU A N 1
ATOM 846 C CA . LEU A 1 106 ? 48.216 94.941 84.688 1.00 19.12 107 LEU A CA 1
ATOM 847 C C . LEU A 1 106 ? 48.315 93.482 84.238 1.00 18.84 107 LEU A C 1
ATOM 848 O O . LEU A 1 106 ? 47.443 92.999 83.514 1.00 18.56 107 LEU A O 1
ATOM 853 N N . ALA A 1 107 ? 49.343 92.764 84.681 1.00 18.31 108 ALA A N 1
ATOM 854 C CA . ALA A 1 107 ? 49.515 91.386 84.224 1.00 19.29 108 ALA A CA 1
ATOM 855 C C . ALA A 1 107 ? 49.674 90.254 85.240 1.00 18.85 108 ALA A C 1
ATOM 856 O O . ALA A 1 107 ? 49.424 89.096 84.904 1.00 20.12 108 ALA A O 1
ATOM 858 N N . ASP A 1 108 ? 50.071 90.561 86.469 1.00 18.19 109 ASP A N 1
ATOM 859 C CA . ASP A 1 108 ? 50.288 89.499 87.454 1.00 19.69 109 ASP A CA 1
ATOM 860 C C . ASP A 1 108 ? 49.120 89.086 88.353 1.00 19.55 109 ASP A C 1
ATOM 861 O O . ASP A 1 108 ? 49.201 88.058 89.021 1.00 17.99 109 ASP A O 1
ATOM 866 N N . LYS A 1 109 ? 48.045 89.867 88.374 1.00 20.67 110 LYS A N 1
ATOM 867 C CA . LYS A 1 109 ? 46.905 89.543 89.229 1.00 23.77 110 LYS A CA 1
ATOM 868 C C . LYS A 1 109 ? 45.634 89.165 88.486 1.00 25.00 110 LYS A C 1
ATOM 869 O O . LYS A 1 109 ? 45.430 89.567 87.344 1.00 27.21 110 LYS A O 1
ATOM 875 N N . GLN A 1 110 ? 44.788 88.376 89.144 1.00 25.53 111 GLN A N 1
ATOM 876 C CA . GLN A 1 110 ? 43.497 87.981 88.593 1.00 27.62 111 GLN A CA 1
ATOM 877 C C . GLN A 1 110 ? 42.607 87.465 89.716 1.00 27.96 111 GLN A C 1
ATOM 878 O O . GLN A 1 110 ? 43.007 86.596 90.492 1.00 27.18 111 GLN A O 1
ATOM 884 N N . GLY A 1 111 ? 41.396 88.004 89.800 1.00 28.63 112 GLY A N 1
ATOM 885 C CA . GLY A 1 111 ? 40.477 87.575 90.833 1.00 27.90 112 GLY A CA 1
ATOM 886 C C . GLY A 1 111 ? 41.020 87.852 92.218 1.00 29.00 112 GLY A C 1
ATOM 887 O O . GLY A 1 111 ? 40.759 87.104 93.160 1.00 29.72 112 GLY A O 1
ATOM 888 N N . GLY A 1 112 ? 41.788 88.926 92.346 1.00 28.65 113 GLY A N 1
ATOM 889 C CA . GLY A 1 112 ? 42.343 89.274 93.642 1.00 28.56 113 GLY A CA 1
ATOM 890 C C . GLY A 1 112 ? 43.559 88.466 94.055 1.00 27.40 113 GLY A C 1
ATOM 891 O O . GLY A 1 112 ? 44.115 88.688 95.135 1.00 28.72 113 GLY A O 1
ATOM 892 N N . LYS A 1 113 ? 43.980 87.533 93.206 1.00 23.87 114 LYS A N 1
ATOM 893 C CA . LYS A 1 113 ? 45.146 86.715 93.512 1.00 22.40 114 LYS A CA 1
ATOM 894 C C . LYS A 1 113 ? 46.352 87.072 92.647 1.00 21.25 114 LYS A C 1
ATOM 895 O O . LYS A 1 113 ? 46.208 87.540 91.517 1.00 21.07 114 LYS A O 1
ATOM 901 N N . LEU A 1 114 ? 47.541 86.846 93.198 1.00 19.75 115 LEU A N 1
ATOM 902 C CA . LEU A 1 114 ? 48.805 87.115 92.516 1.00 16.87 115 LEU A CA 1
ATOM 903 C C . LEU A 1 114 ? 49.323 85.788 91.960 1.00 16.77 115 LEU A C 1
ATOM 904 O O . LEU A 1 114 ? 49.369 84.787 92.680 1.00 17.28 115 LEU A O 1
ATOM 909 N N . TYR A 1 115 ? 49.718 85.769 90.690 1.00 14.76 116 TYR A N 1
ATOM 910 C CA . TYR A 1 115 ? 50.192 84.529 90.079 1.00 15.65 116 TYR A CA 1
ATOM 911 C C . TYR A 1 115 ? 51.637 84.554 89.591 1.00 15.57 116 TYR A C 1
ATOM 912 O O . TYR A 1 115 ? 52.170 83.528 89.171 1.00 15.08 116 TYR A O 1
ATOM 921 N N . ALA A 1 116 ? 52.274 85.717 89.639 1.00 14.26 117 ALA A N 1
ATOM 922 C CA . ALA A 1 116 ? 53.655 85.826 89.185 1.00 12.45 117 ALA A CA 1
ATOM 923 C C . ALA A 1 116 ? 54.227 87.157 89.619 1.00 12.44 117 ALA A C 1
ATOM 924 O O . ALA A 1 116 ? 53.487 88.033 90.058 1.00 13.51 117 ALA A O 1
ATOM 926 N N . LEU A 1 117 ? 55.545 87.298 89.508 1.00 12.32 118 LEU A N 1
ATOM 927 C CA . LEU A 1 117 ? 56.229 88.547 89.859 1.00 13.04 118 LEU A CA 1
ATOM 928 C C . LEU A 1 117 ? 57.132 88.959 88.703 1.00 11.35 118 LEU A C 1
ATOM 929 O O . LEU A 1 117 ? 57.708 88.110 88.007 1.00 10.16 118 LEU A O 1
ATOM 934 N N . PRO A 1 118 ? 57.280 90.272 88.491 1.00 10.65 119 PRO A N 1
ATOM 935 C CA . PRO A 1 118 ? 58.124 90.759 87.394 1.00 10.39 119 PRO A CA 1
ATOM 936 C C . PRO A 1 118 ? 59.617 90.636 87.658 1.00 9.84 119 PRO A C 1
ATOM 937 O O . PRO A 1 118 ? 60.113 91.201 88.628 1.00 10.59 119 PRO A O 1
ATOM 941 N N . VAL A 1 119 ? 60.328 89.895 86.810 1.00 10.71 120 VAL A N 1
ATOM 942 C CA . VAL A 1 119 ? 61.780 89.756 86.970 1.00 10.78 120 VAL A CA 1
ATOM 943 C C . VAL A 1 119 ? 62.384 91.019 86.370 1.00 11.39 120 VAL A C 1
ATOM 944 O O . VAL A 1 119 ? 63.257 91.660 86.968 1.00 11.46 120 VAL A O 1
ATOM 948 N N . TYR A 1 120 ? 61.926 91.364 85.171 1.00 10.80 121 TYR A N 1
ATOM 949 C CA . TYR A 1 120 ? 62.347 92.604 84.537 1.00 11.86 121 TYR A CA 1
ATOM 950 C C . TYR A 1 120 ? 61.237 93.156 83.654 1.00 11.57 121 TYR A C 1
ATOM 951 O O . TYR A 1 120 ? 60.385 92.414 83.151 1.00 12.27 121 TYR A O 1
ATOM 960 N N . ILE A 1 121 ? 61.245 94.474 83.504 1.00 10.24 122 ILE A N 1
ATOM 961 C CA . ILE A 1 121 ? 60.248 95.183 82.719 1.00 10.61 122 ILE A CA 1
ATOM 962 C C . ILE A 1 121 ? 60.938 95.784 81.496 1.00 10.86 122 ILE A C 1
ATOM 963 O O . ILE A 1 121 ? 61.702 96.740 81.606 1.00 9.98 122 ILE A O 1
ATOM 968 N N . ASP A 1 122 ? 60.685 95.186 80.334 1.00 11.31 123 ASP A N 1
ATOM 969 C CA . ASP A 1 122 ? 61.276 95.650 79.080 1.00 11.14 123 ASP A CA 1
ATOM 970 C C . ASP A 1 122 ? 60.442 96.758 78.448 1.00 11.27 123 ASP A C 1
ATOM 971 O O . ASP A 1 122 ? 59.223 96.811 78.618 1.00 10.13 123 ASP A O 1
ATOM 976 N N . ALA A 1 123 ? 61.115 97.634 77.712 1.00 11.38 124 ALA A N 1
ATOM 977 C CA . ALA A 1 123 ? 60.464 98.719 77.000 1.00 10.07 124 ALA A CA 1
ATOM 978 C C . ALA A 1 123 ? 61.347 98.963 75.785 1.00 11.52 124 ALA A C 1
ATOM 979 O O . ALA A 1 123 ? 62.567 98.842 75.881 1.00 11.08 124 ALA A O 1
ATOM 981 N N . GLY A 1 124 ? 60.739 99.282 74.645 1.00 10.59 125 GLY A N 1
ATOM 982 C CA . GLY A 1 124 ? 61.520 99.531 73.445 1.00 10.47 125 GLY A CA 1
ATOM 983 C C . GLY A 1 124 ? 62.415 100.741 73.626 1.00 11.77 125 GLY A C 1
ATOM 984 O O . GLY A 1 124 ? 61.985 101.745 74.196 1.00 12.43 125 GLY A O 1
ATOM 985 N N . LEU A 1 125 ? 63.651 100.651 73.140 1.00 9.77 126 LEU A N 1
ATOM 986 C CA . LEU A 1 125 ? 64.618 101.735 73.262 1.00 10.36 126 LEU A CA 1
ATOM 987 C C . LEU A 1 125 ? 65.352 102.019 71.958 1.00 10.90 126 LEU A C 1
ATOM 988 O O . LEU A 1 125 ? 65.489 101.145 71.099 1.00 9.78 126 LEU A O 1
ATOM 993 N N . LEU A 1 126 ? 65.829 103.251 71.827 1.00 10.10 127 LEU A N 1
ATOM 994 C CA . LEU A 1 126 ? 66.594 103.646 70.661 1.00 10.77 127 LEU A CA 1
ATOM 995 C C . LEU A 1 126 ? 68.061 103.649 71.059 1.00 11.21 127 LEU A C 1
ATOM 996 O O . LEU A 1 126 ? 68.468 104.365 71.973 1.00 12.75 127 LEU A O 1
ATOM 1001 N N . TYR A 1 127 ? 68.847 102.802 70.409 1.00 12.03 128 TYR A N 1
ATOM 1002 C CA . TYR A 1 127 ? 70.278 102.769 70.662 1.00 10.71 128 TYR A CA 1
ATOM 1003 C C . TYR A 1 127 ? 70.894 103.497 69.470 1.00 11.38 128 TYR A C 1
ATOM 1004 O O . TYR A 1 127 ? 70.441 103.327 68.337 1.00 9.71 128 TYR A O 1
ATOM 1013 N N . TYR A 1 128 ? 71.905 104.323 69.717 1.00 11.70 129 TYR A N 1
ATOM 1014 C CA . TYR A 1 128 ? 72.533 105.040 68.618 1.00 12.48 129 TYR A CA 1
ATOM 1015 C C . TYR A 1 128 ? 74.028 105.161 68.815 1.00 13.64 129 TYR A C 1
ATOM 1016 O O . TYR A 1 128 ? 74.529 105.088 69.939 1.00 13.15 129 TYR A O 1
ATOM 1025 N N . ARG A 1 129 ? 74.739 105.321 67.705 1.00 15.50 130 ARG A N 1
ATOM 1026 C CA . ARG A 1 129 ? 76.183 105.474 67.738 1.00 16.81 130 ARG A CA 1
ATOM 1027 C C . ARG A 1 129 ? 76.486 106.947 68.008 1.00 17.41 130 ARG A C 1
ATOM 1028 O O . ARG A 1 129 ? 76.494 107.758 67.086 1.00 16.82 130 ARG A O 1
ATOM 1036 N N . LYS A 1 130 ? 76.719 107.284 69.274 1.00 19.08 131 LYS A N 1
ATOM 1037 C CA . LYS A 1 130 ? 77.024 108.662 69.679 1.00 21.73 131 LYS A CA 1
ATOM 1038 C C . LYS A 1 130 ? 78.181 109.231 68.867 1.00 20.52 131 LYS A C 1
ATOM 1039 O O . LYS A 1 130 ? 78.156 110.393 68.455 1.00 19.87 131 LYS A O 1
ATOM 1045 N N . ASP A 1 131 ? 79.199 108.403 68.651 1.00 20.47 132 ASP A N 1
ATOM 1046 C CA . ASP A 1 131 ? 80.374 108.813 67.894 1.00 20.55 132 ASP A CA 1
ATOM 1047 C C . ASP A 1 131 ? 80.032 109.179 66.451 1.00 20.90 132 ASP A C 1
ATOM 1048 O O . ASP A 1 131 ? 80.546 110.167 65.926 1.00 21.52 132 ASP A O 1
ATOM 1053 N N . LEU A 1 132 ? 79.157 108.402 65.816 1.00 19.94 133 LEU A N 1
ATOM 1054 C CA . LEU A 1 132 ? 78.772 108.689 64.438 1.00 21.25 133 LEU A CA 1
ATOM 1055 C C . LEU A 1 132 ? 77.899 109.939 64.317 1.00 21.71 133 LEU A C 1
ATOM 1056 O O . LEU A 1 132 ? 78.049 110.702 63.366 1.00 22.43 133 LEU A O 1
ATOM 1061 N N . LEU A 1 133 ? 76.987 110.153 65.264 1.00 22.74 134 LEU A N 1
ATOM 1062 C CA . LEU A 1 133 ? 76.142 111.345 65.218 1.00 23.92 134 LEU A CA 1
ATOM 1063 C C . LEU A 1 133 ? 77.043 112.567 65.380 1.00 24.93 134 LEU A C 1
ATOM 1064 O O . LEU A 1 133 ? 76.882 113.565 64.682 1.00 25.69 134 LEU A O 1
ATOM 1069 N N . GLU A 1 134 ? 77.992 112.474 66.308 1.00 26.14 135 GLU A N 1
ATOM 1070 C CA . GLU A 1 134 ? 78.946 113.549 66.571 1.00 26.02 135 GLU A CA 1
ATOM 1071 C C . GLU A 1 134 ? 79.779 113.798 65.314 1.00 26.41 135 GLU A C 1
ATOM 1072 O O . GLU A 1 134 ? 79.974 114.940 64.896 1.00 25.93 135 GLU A O 1
ATOM 1078 N N . LYS A 1 135 ? 80.259 112.714 64.713 1.00 25.77 136 LYS A N 1
ATOM 1079 C CA . LYS A 1 135 ? 81.061 112.808 63.503 1.00 25.77 136 LYS A CA 1
ATOM 1080 C C . LYS A 1 135 ? 80.312 113.529 62.383 1.00 24.71 136 LYS A C 1
ATOM 1081 O O . LYS A 1 135 ? 80.900 114.336 61.665 1.00 25.82 136 LYS A O 1
ATOM 1087 N N . TYR A 1 136 ? 79.019 113.252 62.233 1.00 23.35 137 TYR A N 1
ATOM 1088 C CA . TYR A 1 136 ? 78.245 113.891 61.169 1.00 22.64 137 TYR A CA 1
ATOM 1089 C C . TYR A 1 136 ? 77.494 115.161 61.553 1.00 22.43 137 TYR A C 1
ATOM 1090 O O . TYR A 1 136 ? 76.515 115.527 60.905 1.00 20.98 137 TYR A O 1
ATOM 1099 N N . GLY A 1 137 ? 77.966 115.825 62.607 1.00 23.79 138 GLY A N 1
ATOM 1100 C CA . GLY A 1 137 ? 77.378 117.082 63.046 1.00 26.72 138 GLY A CA 1
ATOM 1101 C C . GLY A 1 137 ? 76.047 117.109 63.778 1.00 28.91 138 GLY A C 1
ATOM 1102 O O . GLY A 1 137 ? 75.349 118.126 63.754 1.00 29.73 138 GLY A O 1
ATOM 1103 N N . TYR A 1 138 ? 75.688 116.010 64.430 1.00 28.79 139 TYR A N 1
ATOM 1104 C CA . TYR A 1 138 ? 74.435 115.944 65.167 1.00 29.35 139 TYR A CA 1
ATOM 1105 C C . TYR A 1 138 ? 74.781 115.893 66.646 1.00 30.97 139 TYR A C 1
ATOM 1106 O O . TYR A 1 138 ? 75.520 115.013 67.091 1.00 32.84 139 TYR A O 1
ATOM 1115 N N . SER A 1 139 ? 74.253 116.844 67.407 1.00 30.72 140 SER A N 1
ATOM 1116 C CA . SER A 1 139 ? 74.538 116.918 68.832 1.00 30.50 140 SER A CA 1
ATOM 1117 C C . SER A 1 139 ? 73.594 116.107 69.723 1.00 30.22 140 SER A C 1
ATOM 1118 O O . SER A 1 139 ? 73.963 115.732 70.838 1.00 31.26 140 SER A O 1
ATOM 1121 N N . LYS A 1 140 ? 72.388 115.825 69.237 1.00 27.69 141 LYS A N 1
ATOM 1122 C CA . LYS A 1 140 ? 71.427 115.072 70.034 1.00 27.40 141 LYS A CA 1
ATOM 1123 C C . LYS A 1 140 ? 70.731 113.980 69.231 1.00 24.73 141 LYS A C 1
ATOM 1124 O O . LYS A 1 140 ? 70.648 114.063 68.007 1.00 24.11 141 LYS A O 1
ATOM 1130 N N . PRO A 1 141 ? 70.224 112.935 69.916 1.00 22.50 142 PRO A N 1
ATOM 1131 C CA . PRO A 1 141 ? 69.532 111.870 69.189 1.00 20.87 142 PRO A CA 1
ATOM 1132 C C . PRO A 1 141 ? 68.247 112.461 68.593 1.00 20.77 142 PRO A C 1
ATOM 1133 O O . PRO A 1 141 ? 67.795 113.533 69.012 1.00 19.30 142 PRO A O 1
ATOM 1137 N N . PRO A 1 142 ? 67.645 111.774 67.610 1.00 19.73 143 PRO A N 1
ATOM 1138 C CA . PRO A 1 142 ? 66.416 112.251 66.964 1.00 19.79 143 PRO A CA 1
ATOM 1139 C C . PRO A 1 142 ? 65.170 112.211 67.840 1.00 21.34 143 PRO A C 1
ATOM 1140 O O . PRO A 1 142 ? 64.955 111.255 68.589 1.00 21.20 143 PRO A O 1
ATOM 1144 N N . GLU A 1 143 ? 64.342 113.245 67.728 1.00 21.33 144 GLU A N 1
ATOM 1145 C CA . GLU A 1 143 ? 63.102 113.305 68.489 1.00 20.77 144 GLU A CA 1
ATOM 1146 C C . GLU A 1 143 ? 61.945 112.765 67.659 1.00 19.25 144 GLU A C 1
ATOM 1147 O O . GLU A 1 143 ? 61.035 112.134 68.191 1.00 17.10 144 GLU A O 1
ATOM 1153 N N . THR A 1 144 ? 61.975 113.016 66.351 1.00 17.70 145 THR A N 1
ATOM 1154 C CA . THR A 1 144 ? 60.911 112.534 65.472 1.00 16.64 145 THR A CA 1
ATOM 1155 C C . THR A 1 144 ? 61.481 111.492 64.526 1.00 16.71 145 THR A C 1
ATOM 1156 O O . THR A 1 144 ? 62.685 111.467 64.279 1.00 15.31 145 THR A O 1
ATOM 1160 N N . TRP A 1 145 ? 60.612 110.631 64.004 1.00 17.54 146 TRP A N 1
ATOM 1161 C CA . TRP A 1 145 ? 61.038 109.586 63.084 1.00 16.94 146 TRP A CA 1
ATOM 1162 C C . TRP A 1 145 ? 61.657 110.189 61.825 1.00 18.26 146 TRP A C 1
ATOM 1163 O O . TRP A 1 145 ? 62.587 109.622 61.250 1.00 18.23 146 TRP A O 1
ATOM 1174 N N . GLN A 1 146 ? 61.148 111.343 61.402 1.00 17.87 147 GLN A N 1
ATOM 1175 C CA . GLN A 1 146 ? 61.671 111.988 60.208 1.00 17.48 147 GLN A CA 1
ATOM 1176 C C . GLN A 1 146 ? 63.093 112.463 60.444 1.00 16.61 147 GLN A C 1
ATOM 1177 O O . GLN A 1 146 ? 63.925 112.410 59.541 1.00 17.76 147 GLN A O 1
ATOM 1183 N N . GLU A 1 147 ? 63.375 112.918 61.659 1.00 15.45 148 GLU A N 1
ATOM 1184 C CA . GLU A 1 147 ? 64.722 113.364 61.990 1.00 16.72 148 GLU A CA 1
ATOM 1185 C C . GLU A 1 147 ? 65.662 112.160 62.037 1.00 15.31 148 GLU A C 1
ATOM 1186 O O . GLU A 1 147 ? 66.821 112.264 61.655 1.00 16.63 148 GLU A O 1
ATOM 1192 N N . LEU A 1 148 ? 65.167 111.018 62.504 1.00 15.34 149 LEU A N 1
ATOM 1193 C CA . LEU A 1 148 ? 66.001 109.823 62.558 1.00 15.95 149 LEU A CA 1
ATOM 1194 C C . LEU A 1 148 ? 66.400 109.425 61.147 1.00 15.92 149 LEU A C 1
ATOM 1195 O O . LEU A 1 148 ? 67.552 109.075 60.896 1.00 14.81 149 LEU A O 1
ATOM 1200 N N . VAL A 1 149 ? 65.437 109.472 60.231 1.00 16.98 150 VAL A N 1
ATOM 1201 C CA . VAL A 1 149 ? 65.699 109.124 58.840 1.00 17.41 150 VAL A CA 1
ATOM 1202 C C . VAL A 1 149 ? 66.774 110.057 58.280 1.00 18.88 150 VAL A C 1
ATOM 1203 O O . VAL A 1 149 ? 67.730 109.603 57.655 1.00 17.49 150 VAL A O 1
ATOM 1207 N N . GLU A 1 150 ? 66.631 111.360 58.522 1.00 20.79 151 GLU A N 1
ATOM 1208 C CA . GLU A 1 150 ? 67.612 112.325 58.028 1.00 22.17 151 GLU A CA 1
ATOM 1209 C C . GLU A 1 150 ? 69.027 112.009 58.506 1.00 22.08 151 GLU A C 1
ATOM 1210 O O . GLU A 1 150 ? 69.966 111.945 57.707 1.00 22.45 151 GLU A O 1
ATOM 1216 N N . MET A 1 151 ? 69.184 111.832 59.814 1.00 19.25 152 MET A N 1
ATOM 1217 C CA . MET A 1 151 ? 70.491 111.523 60.376 1.00 18.64 152 MET A CA 1
ATOM 1218 C C . MET A 1 151 ? 71.000 110.191 59.841 1.00 18.68 152 MET A C 1
ATOM 1219 O O . MET A 1 151 ? 72.149 110.080 59.420 1.00 19.78 152 MET A O 1
ATOM 1224 N N . ALA A 1 152 ? 70.130 109.186 59.870 1.00 18.59 153 ALA A N 1
ATOM 1225 C CA . ALA A 1 152 ? 70.456 107.844 59.412 1.00 19.34 153 ALA A CA 1
ATOM 1226 C C . ALA A 1 152 ? 71.012 107.809 57.989 1.00 20.94 153 ALA A C 1
ATOM 1227 O O . ALA A 1 152 ? 71.957 107.074 57.704 1.00 22.16 153 ALA A O 1
ATOM 1229 N N . GLN A 1 153 ? 70.433 108.598 57.094 1.00 22.52 154 GLN A N 1
ATOM 1230 C CA . GLN A 1 153 ? 70.899 108.627 55.710 1.00 23.52 154 GLN A CA 1
ATOM 1231 C C . GLN A 1 153 ? 72.235 109.323 55.531 1.00 24.55 154 GLN A C 1
ATOM 1232 O O . GLN A 1 153 ? 73.086 108.864 54.765 1.00 25.60 154 GLN A O 1
ATOM 1238 N N . LYS A 1 154 ? 72.421 110.439 56.225 1.00 23.26 155 LYS A N 1
ATOM 1239 C CA . LYS A 1 154 ? 73.671 111.163 56.108 1.00 23.19 155 LYS A CA 1
ATOM 1240 C C . LYS A 1 154 ? 74.808 110.297 56.651 1.00 22.00 155 LYS A C 1
ATOM 1241 O O . LYS A 1 154 ? 75.874 110.212 56.048 1.00 20.64 155 LYS A O 1
ATOM 1247 N N . ILE A 1 155 ? 74.575 109.648 57.789 1.00 20.43 156 ILE A N 1
ATOM 1248 C CA . ILE A 1 155 ? 75.586 108.784 58.394 1.00 18.94 156 ILE A CA 1
ATOM 1249 C C . ILE A 1 155 ? 75.841 107.550 57.530 1.00 19.56 156 ILE A C 1
ATOM 1250 O O . ILE A 1 155 ? 76.979 107.117 57.375 1.00 18.51 156 ILE A O 1
ATOM 1255 N N . GLN A 1 156 ? 74.773 106.996 56.963 1.00 20.39 157 GLN A N 1
ATOM 1256 C CA . GLN A 1 156 ? 74.866 105.813 56.114 1.00 21.49 157 GLN A CA 1
ATOM 1257 C C . GLN A 1 156 ? 75.705 106.097 54.867 1.00 23.92 157 GLN A C 1
ATOM 1258 O O . GLN A 1 156 ? 76.646 105.360 54.556 1.00 25.09 157 GLN A O 1
ATOM 1264 N N . SER A 1 157 ? 75.362 107.167 54.156 1.00 24.59 158 SER A N 1
ATOM 1265 C CA . SER A 1 157 ? 76.092 107.543 52.952 1.00 25.30 158 SER A CA 1
ATOM 1266 C C . SER A 1 157 ? 77.567 107.721 53.248 1.00 25.35 158 SER A C 1
ATOM 1267 O O . SER A 1 157 ? 78.414 107.300 52.472 1.00 26.38 158 SER A O 1
ATOM 1270 N N . GLY A 1 158 ? 77.870 108.347 54.377 1.00 26.22 159 GLY A N 1
ATOM 1271 C CA . GLY A 1 158 ? 79.255 108.577 54.737 1.00 28.01 159 GLY A CA 1
ATOM 1272 C C . GLY A 1 158 ? 80.018 107.323 55.108 1.00 30.06 159 GLY A C 1
ATOM 1273 O O . GLY A 1 158 ? 81.177 107.141 54.711 1.00 30.04 159 GLY A O 1
ATOM 1274 N N . GLU A 1 159 ? 79.368 106.450 55.871 1.00 29.97 160 GLU A N 1
ATOM 1275 C CA . GLU A 1 159 ? 80.007 105.219 56.314 1.00 30.45 160 GLU A CA 1
ATOM 1276 C C . GLU A 1 159 ? 80.159 104.186 55.212 1.00 30.41 160 GLU A C 1
ATOM 1277 O O . GLU A 1 159 ? 81.076 103.374 55.254 1.00 30.33 160 GLU A O 1
ATOM 1283 N N . ARG A 1 160 ? 79.270 104.220 54.227 1.00 30.49 161 ARG A N 1
ATOM 1284 C CA . ARG A 1 160 ? 79.345 103.270 53.132 1.00 32.93 161 ARG A CA 1
ATOM 1285 C C . ARG A 1 160 ? 80.526 103.515 52.207 1.00 35.82 161 ARG A C 1
ATOM 1286 O O . ARG A 1 160 ? 80.873 102.654 51.404 1.00 36.82 161 ARG A O 1
ATOM 1294 N N . GLU A 1 161 ? 81.149 104.681 52.316 1.00 37.82 162 GLU A N 1
ATOM 1295 C CA . GLU A 1 161 ? 82.303 104.980 51.481 1.00 40.37 162 GLU A CA 1
ATOM 1296 C C . GLU A 1 161 ? 83.370 103.946 51.805 1.00 40.28 162 GLU A C 1
ATOM 1297 O O . GLU A 1 161 ? 84.171 103.537 50.961 1.00 41.98 162 GLU A O 1
ATOM 1303 N N . THR A 1 162 ? 83.376 103.522 53.053 1.00 38.56 163 THR A N 1
ATOM 1304 C CA . THR A 1 162 ? 84.333 102.537 53.452 1.00 36.73 163 THR A CA 1
ATOM 1305 C C . THR A 1 162 ? 83.635 101.302 53.966 1.00 35.56 163 THR A C 1
ATOM 1306 O O . THR A 1 162 ? 84.311 100.281 54.128 1.00 34.96 163 THR A O 1
ATOM 1310 N N . ASN A 1 163 ? 82.306 101.373 54.168 1.00 33.00 164 ASN A N 1
ATOM 1311 C CA . ASN A 1 163 ? 81.516 100.254 54.731 1.00 30.41 164 ASN A CA 1
ATOM 1312 C C . ASN A 1 163 ? 80.267 99.912 53.937 1.00 28.69 164 ASN A C 1
ATOM 1313 O O . ASN A 1 163 ? 79.206 100.461 54.220 1.00 30.10 164 ASN A O 1
ATOM 1318 N N . PRO A 1 164 ? 80.331 98.976 52.992 1.00 27.49 165 PRO A N 1
ATOM 1319 C CA . PRO A 1 164 ? 79.114 98.662 52.233 1.00 26.09 165 PRO A CA 1
ATOM 1320 C C . PRO A 1 164 ? 78.021 97.912 53.002 1.00 25.32 165 PRO A C 1
ATOM 1321 O O . PRO A 1 164 ? 76.884 97.813 52.538 1.00 25.92 165 PRO A O 1
ATOM 1325 N N . ASN A 1 165 ? 78.356 97.374 54.166 1.00 23.50 166 ASN A N 1
ATOM 1326 C CA . ASN A 1 165 ? 77.375 96.628 54.951 1.00 21.84 166 ASN A CA 1
ATOM 1327 C C . ASN A 1 165 ? 76.675 97.485 55.995 1.00 20.36 166 ASN A C 1
ATOM 1328 O O . ASN A 1 165 ? 75.846 96.989 56.753 1.00 17.68 166 ASN A O 1
ATOM 1333 N N . PHE A 1 166 ? 77.005 98.772 56.027 1.00 19.86 167 PHE A N 1
ATOM 1334 C CA . PHE A 1 166 ? 76.421 99.685 57.001 1.00 17.42 167 PHE A CA 1
ATOM 1335 C C . PHE A 1 166 ? 74.997 100.091 56.654 1.00 17.20 167 PHE A C 1
ATOM 1336 O O . PHE A 1 166 ? 74.685 100.386 55.497 1.00 16.83 167 PHE A O 1
ATOM 1344 N N . TRP A 1 167 ? 74.133 100.072 57.668 1.00 16.51 168 TRP A N 1
ATOM 1345 C CA . TRP A 1 167 ? 72.736 100.466 57.524 1.00 15.91 168 TRP A CA 1
ATOM 1346 C C . TRP A 1 167 ? 72.403 101.487 58.602 1.00 14.57 168 TRP A C 1
ATOM 1347 O O . TRP A 1 167 ? 72.797 101.339 59.753 1.00 14.28 168 TRP A O 1
ATOM 1358 N N . GLY A 1 168 ? 71.670 102.523 58.223 1.00 14.81 169 GLY A N 1
ATOM 1359 C CA . GLY A 1 168 ? 71.329 103.554 59.180 1.00 14.90 169 GLY A CA 1
ATOM 1360 C C . GLY A 1 168 ? 70.439 103.142 60.340 1.00 14.53 169 GLY A C 1
ATOM 1361 O O . GLY A 1 168 ? 70.566 103.694 61.431 1.00 15.91 169 GLY A O 1
ATOM 1362 N N . PHE A 1 169 ? 69.566 102.161 60.128 1.00 13.54 170 PHE A N 1
ATOM 1363 C CA . PHE A 1 169 ? 68.624 101.753 61.173 1.00 13.64 170 PHE A CA 1
ATOM 1364 C C . PHE A 1 169 ? 68.192 100.286 61.102 1.00 12.60 170 PHE A C 1
ATOM 1365 O O . PHE A 1 169 ? 67.571 99.858 60.130 1.00 13.43 170 PHE A O 1
ATOM 1373 N N . VAL A 1 170 ? 68.525 99.519 62.139 1.00 12.47 171 VAL A N 1
ATOM 1374 C CA . VAL A 1 170 ? 68.149 98.106 62.201 1.00 12.06 171 VAL A CA 1
ATOM 1375 C C . VAL A 1 170 ? 67.098 97.855 63.293 1.00 11.75 171 VAL A C 1
ATOM 1376 O O . VAL A 1 170 ? 67.177 98.416 64.392 1.00 11.53 171 VAL A O 1
ATOM 1380 N N . TRP A 1 171 ? 66.110 97.023 62.974 1.00 12.55 172 TRP A N 1
ATOM 1381 C CA . TRP A 1 171 ? 65.034 96.682 63.902 1.00 11.92 172 TRP A CA 1
ATOM 1382 C C . TRP A 1 171 ? 64.397 95.324 63.557 1.00 12.94 172 TRP A C 1
ATOM 1383 O O . TRP A 1 171 ? 64.684 94.743 62.512 1.00 12.70 172 TRP A O 1
ATOM 1394 N N . GLN A 1 172 ? 63.535 94.825 64.441 1.00 13.20 173 GLN A N 1
ATOM 1395 C CA . GLN A 1 172 ? 62.895 93.520 64.259 1.00 13.32 173 GLN A CA 1
ATOM 1396 C C . GLN A 1 172 ? 61.668 93.528 63.348 1.00 15.96 173 GLN A C 1
ATOM 1397 O O . GLN A 1 172 ? 60.615 94.071 63.707 1.00 14.78 173 GLN A O 1
ATOM 1403 N N . GLY A 1 173 ? 61.805 92.901 62.177 1.00 17.52 174 GLY A N 1
ATOM 1404 C CA . GLY A 1 173 ? 60.705 92.854 61.227 1.00 16.05 174 GLY A CA 1
ATOM 1405 C C . GLY A 1 173 ? 60.305 91.463 60.770 1.00 17.67 174 GLY A C 1
ATOM 1406 O O . GLY A 1 173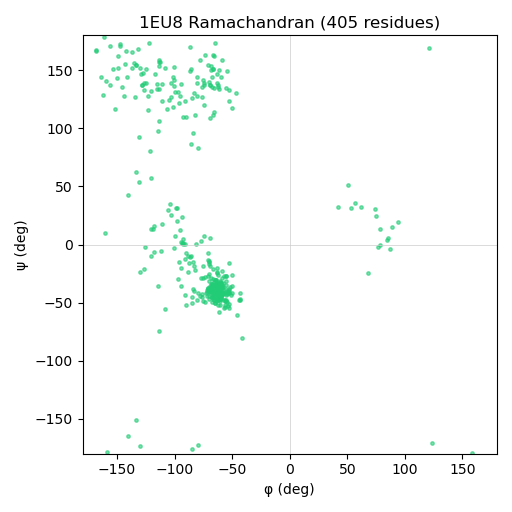 ? 59.361 91.313 59.988 1.00 17.92 174 GLY A O 1
ATOM 1407 N N . LYS A 1 174 ? 61.019 90.443 61.239 1.00 16.47 175 LYS A N 1
ATOM 1408 C CA . LYS A 1 174 ? 60.700 89.064 60.873 1.00 16.42 175 LYS A CA 1
ATOM 1409 C C . LYS A 1 174 ? 59.261 88.761 61.300 1.00 16.53 175 LYS A C 1
ATOM 1410 O O . LYS A 1 174 ? 58.707 89.436 62.169 1.00 16.96 175 LYS A O 1
ATOM 1416 N N . GLN A 1 175 ? 58.644 87.755 60.694 1.00 16.31 176 GLN A N 1
ATOM 1417 C CA . GLN A 1 175 ? 57.273 87.429 61.055 1.00 16.34 176 GLN A CA 1
ATOM 1418 C C . GLN A 1 175 ? 57.224 86.609 62.339 1.00 16.24 176 GLN A C 1
ATOM 1419 O O . GLN A 1 175 ? 57.165 85.380 62.304 1.00 16.75 176 GLN A O 1
ATOM 1425 N N . TYR A 1 176 ? 57.273 87.306 63.473 1.00 14.64 177 TYR A N 1
ATOM 1426 C CA . TYR A 1 176 ? 57.225 86.671 64.786 1.00 14.24 177 TYR A CA 1
ATOM 1427 C C . TYR A 1 176 ? 56.771 87.733 65.786 1.00 14.05 177 TYR A C 1
ATOM 1428 O O . TYR A 1 176 ? 56.508 88.877 65.396 1.00 13.05 177 TYR A O 1
ATOM 1437 N N . GLU A 1 177 ? 56.695 87.365 67.062 1.00 13.55 178 GLU A N 1
ATOM 1438 C CA . GLU A 1 177 ? 56.229 88.281 68.099 1.00 12.68 178 GLU A CA 1
ATOM 1439 C C . GLU A 1 177 ? 56.959 89.613 68.153 1.00 13.00 178 GLU A C 1
ATOM 1440 O O . GLU A 1 177 ? 56.340 90.652 68.363 1.00 12.52 178 GLU A O 1
ATOM 1446 N N . GLY A 1 178 ? 58.270 89.592 67.967 1.00 10.93 179 GLY A N 1
ATOM 1447 C CA . GLY A 1 178 ? 59.028 90.830 68.010 1.00 11.11 179 GLY A CA 1
ATOM 1448 C C . GLY A 1 178 ? 58.548 91.918 67.062 1.00 12.19 179 GLY A C 1
ATOM 1449 O O . GLY A 1 178 ? 58.692 93.106 67.358 1.00 11.67 179 GLY A O 1
ATOM 1450 N N . LEU A 1 179 ? 57.993 91.521 65.920 1.00 12.20 180 LEU A N 1
ATOM 1451 C CA . LEU A 1 179 ? 57.495 92.481 64.931 1.00 12.98 180 LEU A CA 1
ATOM 1452 C C . LEU A 1 179 ? 56.281 93.231 65.480 1.00 13.06 180 LEU A C 1
ATOM 1453 O O . LEU A 1 179 ? 56.096 94.417 65.200 1.00 13.30 180 LEU A O 1
ATOM 1458 N N . VAL A 1 180 ? 55.459 92.538 66.258 1.00 12.52 181 VAL A N 1
ATOM 1459 C CA . VAL A 1 180 ? 54.282 93.158 66.851 1.00 13.81 181 VAL A CA 1
ATOM 1460 C C . VAL A 1 180 ? 54.729 94.256 67.818 1.00 14.11 181 VAL A C 1
ATOM 1461 O O . VAL A 1 180 ? 54.098 95.305 67.914 1.00 13.85 181 VAL A O 1
ATOM 1465 N N . CYS A 1 181 ? 55.827 94.017 68.532 1.00 14.29 182 CYS A N 1
ATOM 1466 C CA . CYS A 1 181 ? 56.336 95.015 69.468 1.00 13.17 182 CYS A CA 1
ATOM 1467 C C . CYS A 1 181 ? 56.825 96.265 68.732 1.00 13.48 182 CYS A C 1
ATOM 1468 O O . CYS A 1 181 ? 56.513 97.387 69.137 1.00 14.60 182 CYS A O 1
ATOM 1471 N N . ASP A 1 182 ? 57.585 96.074 67.655 1.00 13.05 183 ASP A N 1
ATOM 1472 C CA . ASP A 1 182 ? 58.083 97.203 66.868 1.00 12.58 183 ASP A CA 1
ATOM 1473 C C . ASP A 1 182 ? 56.888 97.968 66.303 1.00 13.38 183 ASP A C 1
ATOM 1474 O O . ASP A 1 182 ? 56.817 99.193 66.395 1.00 11.74 183 ASP A O 1
ATOM 1479 N N . PHE A 1 183 ? 55.945 97.223 65.736 1.00 12.40 184 PHE A N 1
ATOM 1480 C CA . PHE A 1 183 ? 54.740 97.792 65.143 1.00 13.38 184 PHE A CA 1
ATOM 1481 C C . PHE A 1 183 ? 53.999 98.672 66.140 1.00 12.94 184 PHE A C 1
ATOM 1482 O O . PHE A 1 183 ? 53.635 99.798 65.824 1.00 13.32 184 PHE A O 1
ATOM 1490 N N . VAL A 1 184 ? 53.773 98.152 67.342 1.00 13.13 185 VAL A N 1
ATOM 1491 C CA . VAL A 1 184 ? 53.076 98.909 68.377 1.00 12.46 185 VAL A CA 1
ATOM 1492 C C . VAL A 1 184 ? 53.695 100.282 68.624 1.00 13.33 185 VAL A C 1
ATOM 1493 O O . VAL A 1 184 ? 52.985 101.261 68.842 1.00 13.46 185 VAL A O 1
ATOM 1497 N N . GLU A 1 185 ? 55.017 100.364 68.580 1.00 12.49 186 GLU A N 1
ATOM 1498 C CA . GLU A 1 185 ? 55.683 101.634 68.827 1.00 11.66 186 GLU A CA 1
ATOM 1499 C C . GLU A 1 185 ? 55.417 102.668 67.738 1.00 13.02 186 GLU A C 1
ATOM 1500 O O . GLU A 1 185 ? 55.195 103.845 68.035 1.00 13.72 186 GLU A O 1
ATOM 1506 N N . TYR A 1 186 ? 55.418 102.238 66.482 1.00 13.43 187 TYR A N 1
ATOM 1507 C CA . TYR A 1 186 ? 55.139 103.161 65.385 1.00 14.31 187 TYR A CA 1
ATOM 1508 C C . TYR A 1 186 ? 53.676 103.612 65.420 1.00 14.41 187 TYR A C 1
ATOM 1509 O O . TYR A 1 186 ? 53.372 104.782 65.164 1.00 14.67 187 TYR A O 1
ATOM 1518 N N . VAL A 1 187 ? 52.779 102.678 65.732 1.00 13.74 188 VAL A N 1
ATOM 1519 C CA . VAL A 1 187 ? 51.345 102.954 65.810 1.00 15.37 188 VAL A CA 1
ATOM 1520 C C . VAL A 1 187 ? 50.998 103.996 66.880 1.00 15.97 188 VAL A C 1
ATOM 1521 O O . VAL A 1 187 ? 50.402 105.031 66.584 1.00 17.25 188 VAL A O 1
ATOM 1525 N N . TYR A 1 188 ? 51.368 103.720 68.123 1.00 15.34 189 TYR A N 1
ATOM 1526 C CA . TYR A 1 188 ? 51.078 104.649 69.201 1.00 15.14 189 TYR A CA 1
ATOM 1527 C C . TYR A 1 188 ? 51.866 105.955 69.115 1.00 15.26 189 TYR A C 1
ATOM 1528 O O . TYR A 1 188 ? 51.385 106.988 69.578 1.00 16.06 189 TYR A O 1
ATOM 1537 N N . SER A 1 189 ? 53.061 105.933 68.525 1.00 14.45 190 SER A N 1
ATOM 1538 C CA . SER A 1 189 ? 53.823 107.175 68.407 1.00 13.70 190 SER A CA 1
ATOM 1539 C C . SER A 1 189 ? 53.269 108.058 67.278 1.00 14.61 190 SER A C 1
ATOM 1540 O O . SER A 1 189 ? 53.802 109.133 66.990 1.00 15.05 190 SER A O 1
ATOM 1543 N N . ASN A 1 190 ? 52.189 107.599 66.652 1.00 15.69 191 ASN A N 1
ATOM 1544 C CA . ASN A 1 190 ? 51.527 108.354 65.589 1.00 18.57 191 ASN A CA 1
ATOM 1545 C C . ASN A 1 190 ? 50.083 108.617 66.035 1.00 19.58 191 ASN A C 1
ATOM 1546 O O . ASN A 1 190 ? 49.232 109.020 65.243 1.00 21.57 191 ASN A O 1
ATOM 1551 N N . GLY A 1 191 ? 49.816 108.387 67.318 1.00 20.74 192 GLY A N 1
ATOM 1552 C CA . GLY A 1 191 ? 48.480 108.601 67.839 1.00 19.47 192 GLY A CA 1
ATOM 1553 C C . GLY A 1 191 ? 47.526 107.477 67.491 1.00 19.84 192 GLY A C 1
ATOM 1554 O O . GLY A 1 191 ? 46.321 107.620 67.649 1.00 19.83 192 GLY A O 1
ATOM 1555 N N . GLY A 1 192 ? 48.058 106.355 67.016 1.00 19.23 193 GLY A N 1
ATOM 1556 C CA . GLY A 1 192 ? 47.210 105.225 66.674 1.00 18.24 193 GLY A CA 1
ATOM 1557 C C . GLY A 1 192 ? 46.884 104.336 67.863 1.00 17.98 193 GLY A C 1
ATOM 1558 O O . GLY A 1 192 ? 47.259 104.631 68.997 1.00 18.71 193 GLY A O 1
ATOM 1559 N N . SER A 1 193 ? 46.187 103.236 67.604 1.00 18.04 194 SER A N 1
ATOM 1560 C CA . SER A 1 193 ? 45.799 102.300 68.652 1.00 19.52 194 SER A CA 1
ATOM 1561 C C . SER A 1 193 ? 45.371 100.967 68.040 1.00 19.58 194 SER A C 1
ATOM 1562 O O . SER A 1 193 ? 44.762 100.938 66.970 1.00 19.50 194 SER A O 1
ATOM 1565 N N . LEU A 1 194 ? 45.685 99.868 68.719 1.00 20.12 195 LEU A N 1
ATOM 1566 C CA . LEU A 1 194 ? 45.320 98.548 68.224 1.00 21.62 195 LEU A CA 1
ATOM 1567 C C . LEU A 1 194 ? 43.889 98.188 68.579 1.00 22.97 195 LEU A C 1
ATOM 1568 O O . LEU A 1 194 ? 43.309 97.282 67.987 1.00 23.24 195 LEU A O 1
ATOM 1573 N N . GLY A 1 195 ? 43.331 98.890 69.558 1.00 23.81 196 GLY A N 1
ATOM 1574 C CA . GLY A 1 195 ? 41.968 98.629 69.977 1.00 26.82 196 GLY A CA 1
ATOM 1575 C C . GLY A 1 195 ? 41.743 99.130 71.391 1.00 30.89 196 GLY A C 1
ATOM 1576 O O . GLY A 1 195 ? 42.654 99.684 72.007 1.00 30.19 196 GLY A O 1
ATOM 1577 N N . GLU A 1 196 ? 40.533 98.952 71.907 1.00 33.27 197 GLU A N 1
ATOM 1578 C CA . GLU A 1 196 ? 40.226 99.378 73.266 1.00 37.31 197 GLU A CA 1
ATOM 1579 C C . GLU A 1 196 ? 39.203 98.428 73.865 1.00 37.86 197 GLU A C 1
ATOM 1580 O O . GLU A 1 196 ? 38.667 97.573 73.166 1.00 36.44 197 GLU A O 1
ATOM 1586 N N . PHE A 1 197 ? 38.930 98.578 75.157 1.00 40.68 198 PHE A N 1
ATOM 1587 C CA . PHE A 1 197 ? 37.965 97.716 75.823 1.00 42.97 198 PHE A CA 1
ATOM 1588 C C . PHE A 1 197 ? 36.569 98.324 75.867 1.00 44.92 198 PHE A C 1
ATOM 1589 O O . PHE A 1 197 ? 36.410 99.521 76.105 1.00 45.78 198 PHE A O 1
ATOM 1597 N N . LYS A 1 198 ? 35.569 97.480 75.615 1.00 46.87 199 LYS A N 1
ATOM 1598 C CA . LYS A 1 198 ? 34.156 97.868 75.620 1.00 47.73 199 LYS A CA 1
ATOM 1599 C C . LYS A 1 198 ? 33.388 96.792 76.394 1.00 48.55 199 LYS A C 1
ATOM 1600 O O . LYS A 1 198 ? 33.498 95.604 76.086 1.00 48.19 199 LYS A O 1
ATOM 1606 N N . ASP A 1 199 ? 32.613 97.206 77.392 1.00 49.07 200 ASP A N 1
ATOM 1607 C CA . ASP A 1 199 ? 31.839 96.268 78.205 1.00 49.34 200 ASP A CA 1
ATOM 1608 C C . ASP A 1 199 ? 32.706 95.158 78.796 1.00 48.29 200 ASP A C 1
ATOM 1609 O O . ASP A 1 199 ? 32.240 94.031 78.987 1.00 48.77 200 ASP A O 1
ATOM 1614 N N . GLY A 1 200 ? 33.967 95.480 79.074 1.00 45.96 201 GLY A N 1
ATOM 1615 C CA . GLY A 1 200 ? 34.874 94.509 79.657 1.00 42.22 201 GLY A CA 1
ATOM 1616 C C . GLY A 1 200 ? 35.595 93.625 78.661 1.00 40.82 201 GLY A C 1
ATOM 1617 O O . GLY A 1 200 ? 36.433 92.818 79.060 1.00 41.03 201 GLY A O 1
ATOM 1618 N N . LYS A 1 201 ? 35.270 93.761 77.375 1.00 39.23 202 LYS A N 1
ATOM 1619 C CA . LYS A 1 201 ? 35.908 92.961 76.325 1.00 37.65 202 LYS A CA 1
ATOM 1620 C C . LYS A 1 201 ? 36.719 93.819 75.350 1.00 35.60 202 LYS A C 1
ATOM 1621 O O . LYS A 1 201 ? 36.277 94.893 74.939 1.00 34.66 202 LYS A O 1
ATOM 1627 N N . TRP A 1 202 ? 37.899 93.334 74.970 1.00 32.41 203 TRP A N 1
ATOM 1628 C CA . TRP A 1 202 ? 38.758 94.060 74.036 1.00 29.31 203 TRP A CA 1
ATOM 1629 C C . TRP A 1 202 ? 38.114 94.054 72.652 1.00 28.59 203 TRP A C 1
ATOM 1630 O O . TRP A 1 202 ? 37.595 93.031 72.209 1.00 30.35 203 TRP A O 1
ATOM 1641 N N . VAL A 1 203 ? 38.146 95.203 71.985 1.00 27.30 204 VAL A N 1
ATOM 1642 C CA . VAL A 1 203 ? 37.583 95.375 70.647 1.00 26.63 204 VAL A CA 1
ATOM 1643 C C . VAL A 1 203 ? 38.708 95.871 69.747 1.00 26.92 204 VAL A C 1
ATOM 1644 O O . VAL A 1 203 ? 39.370 96.853 70.070 1.00 27.57 204 VAL A O 1
ATOM 1648 N N . PRO A 1 204 ? 38.938 95.202 68.603 1.00 26.79 205 PRO A N 1
ATOM 1649 C CA . PRO A 1 204 ? 40.005 95.602 67.679 1.00 25.39 205 PRO A CA 1
ATOM 1650 C C . PRO A 1 204 ? 39.762 96.843 66.826 1.00 25.80 205 PRO A C 1
ATOM 1651 O O . PRO A 1 204 ? 38.653 97.076 66.359 1.00 26.90 205 PRO A O 1
ATOM 1655 N N . THR A 1 205 ? 40.815 97.634 66.632 1.00 24.60 206 THR A N 1
ATOM 1656 C CA . THR A 1 205 ? 40.762 98.833 65.795 1.00 25.44 206 THR A CA 1
ATOM 1657 C C . THR A 1 205 ? 42.093 98.874 65.036 1.00 25.65 206 THR A C 1
ATOM 1658 O O . THR A 1 205 ? 42.726 99.923 64.878 1.00 24.89 206 THR A O 1
ATOM 1662 N N . LEU A 1 206 ? 42.496 97.697 64.565 1.00 25.32 207 LEU A N 1
ATOM 1663 C CA . LEU A 1 206 ? 43.746 97.508 63.842 1.00 24.81 207 LEU A CA 1
ATOM 1664 C C . LEU A 1 206 ? 43.946 98.381 62.605 1.00 25.56 207 LEU A C 1
ATOM 1665 O O . LEU A 1 206 ? 45.063 98.808 62.317 1.00 24.30 207 LEU A O 1
ATOM 1670 N N . ASN A 1 207 ? 42.869 98.667 61.884 1.00 26.88 208 ASN A N 1
ATOM 1671 C CA . ASN A 1 207 ? 42.988 99.441 60.657 1.00 27.85 208 ASN A CA 1
ATOM 1672 C C . ASN A 1 207 ? 42.669 100.933 60.719 1.00 29.05 208 ASN A C 1
ATOM 1673 O O . ASN A 1 207 ? 42.196 101.511 59.738 1.00 30.01 208 ASN A O 1
ATOM 1678 N N . LYS A 1 208 ? 42.932 101.568 61.854 1.00 29.53 209 LYS A N 1
ATOM 1679 C CA . LYS A 1 208 ? 42.677 102.996 61.960 1.00 28.73 209 LYS A CA 1
ATOM 1680 C C . LYS A 1 208 ? 43.644 103.721 61.033 1.00 29.04 209 LYS A C 1
ATOM 1681 O O . LYS A 1 208 ? 44.747 103.239 60.768 1.00 29.81 209 LYS A O 1
ATOM 1687 N N . PRO A 1 209 ? 43.242 104.887 60.514 1.00 28.60 210 PRO A N 1
ATOM 1688 C CA . PRO A 1 209 ? 44.100 105.663 59.616 1.00 28.30 210 PRO A CA 1
ATOM 1689 C C . PRO A 1 209 ? 45.513 105.884 60.170 1.00 27.11 210 PRO A C 1
ATOM 1690 O O . PRO A 1 209 ? 46.497 105.793 59.434 1.00 26.77 210 PRO A O 1
ATOM 1694 N N . GLU A 1 210 ? 45.605 106.181 61.466 1.00 27.28 211 GLU A N 1
ATOM 1695 C CA . GLU A 1 210 ? 46.892 106.417 62.116 1.00 25.96 211 GLU A CA 1
ATOM 1696 C C . GLU A 1 210 ? 47.738 105.149 62.075 1.00 24.07 211 GLU A C 1
ATOM 1697 O O . GLU A 1 210 ? 48.958 105.218 61.933 1.00 23.68 211 GLU A O 1
ATOM 1703 N N . ASN A 1 211 ? 47.085 103.997 62.207 1.00 22.06 212 ASN A N 1
ATOM 1704 C CA . ASN A 1 211 ? 47.783 102.713 62.171 1.00 21.84 212 ASN A CA 1
ATOM 1705 C C . ASN A 1 211 ? 48.355 102.452 60.768 1.00 21.77 212 ASN A C 1
ATOM 1706 O O . ASN A 1 211 ? 49.528 102.106 60.615 1.00 19.98 212 ASN A O 1
ATOM 1711 N N . VAL A 1 212 ? 47.516 102.622 59.750 1.00 22.34 213 VAL A N 1
ATOM 1712 C CA . VAL A 1 212 ? 47.933 102.424 58.366 1.00 22.39 213 VAL A CA 1
ATOM 1713 C C . VAL A 1 212 ? 49.105 103.336 58.009 1.00 22.64 213 VAL A C 1
ATOM 1714 O O . VAL A 1 212 ? 50.055 102.916 57.341 1.00 23.45 213 VAL A O 1
ATOM 1718 N N . GLU A 1 213 ? 49.030 104.585 58.461 1.00 22.20 214 GLU A N 1
ATOM 1719 C CA . GLU A 1 213 ? 50.077 105.563 58.217 1.00 22.03 214 GLU A CA 1
ATOM 1720 C C . GLU A 1 213 ? 51.377 105.103 58.857 1.00 20.92 214 GLU A C 1
ATOM 1721 O O . GLU A 1 213 ? 52.450 105.265 58.284 1.00 20.50 214 GLU A O 1
ATOM 1727 N N . ALA A 1 214 ? 51.271 104.534 60.055 1.00 20.10 215 ALA A N 1
ATOM 1728 C CA . ALA A 1 214 ? 52.437 104.055 60.793 1.00 18.70 215 ALA A CA 1
ATOM 1729 C C . ALA A 1 214 ? 53.099 102.886 60.078 1.00 17.99 215 ALA A C 1
ATOM 1730 O O . ALA A 1 214 ? 54.325 102.839 59.940 1.00 14.84 215 ALA A O 1
ATOM 1732 N N . LEU A 1 215 ? 52.276 101.940 59.629 1.00 18.97 216 LEU A N 1
ATOM 1733 C CA . LEU A 1 215 ? 52.771 100.769 58.910 1.00 19.13 216 LEU A CA 1
ATOM 1734 C C . LEU A 1 215 ? 53.425 101.203 57.599 1.00 19.05 216 LEU A C 1
ATOM 1735 O O . LEU A 1 215 ? 54.403 100.604 57.157 1.00 18.98 216 LEU A O 1
ATOM 1740 N N . GLN A 1 216 ? 52.889 102.252 56.981 1.00 20.03 217 GLN A N 1
ATOM 1741 C CA . GLN A 1 216 ? 53.451 102.754 55.735 1.00 20.85 217 GLN A CA 1
ATOM 1742 C C . GLN A 1 216 ? 54.861 103.288 55.979 1.00 20.09 217 GLN A C 1
ATOM 1743 O O . GLN A 1 216 ? 55.758 103.094 55.156 1.00 20.72 217 GLN A O 1
ATOM 1749 N N . PHE A 1 217 ? 55.067 103.962 57.106 1.00 18.80 218 PHE A N 1
ATOM 1750 C CA . PHE A 1 217 ? 56.393 104.492 57.414 1.00 16.72 218 PHE A CA 1
ATOM 1751 C C . PHE A 1 217 ? 57.390 103.344 57.567 1.00 16.39 218 PHE A C 1
ATOM 1752 O O . PHE A 1 217 ? 58.527 103.430 57.102 1.00 14.60 218 PHE A O 1
ATOM 1760 N N . MET A 1 218 ? 56.957 102.275 58.231 1.00 16.73 219 MET A N 1
ATOM 1761 C CA . MET A 1 218 ? 57.807 101.107 58.431 1.00 17.19 219 MET A CA 1
ATOM 1762 C C . MET A 1 218 ? 58.219 100.547 57.069 1.00 18.84 219 MET A C 1
ATOM 1763 O O . MET A 1 218 ? 59.387 100.240 56.840 1.00 19.81 219 MET A O 1
ATOM 1768 N N . VAL A 1 219 ? 57.251 100.420 56.165 1.00 19.41 220 VAL A N 1
ATOM 1769 C CA . VAL A 1 219 ? 57.518 99.911 54.821 1.00 19.93 220 VAL A CA 1
ATOM 1770 C C . VAL A 1 219 ? 58.520 100.810 54.107 1.00 20.42 220 VAL A C 1
ATOM 1771 O O . VAL A 1 219 ? 59.429 100.325 53.434 1.00 22.29 220 VAL A O 1
ATOM 1775 N N . ASP A 1 220 ? 58.365 102.123 54.271 1.00 21.16 221 ASP A N 1
ATOM 1776 C CA . ASP A 1 220 ? 59.250 103.085 53.626 1.00 21.24 221 ASP A CA 1
ATOM 1777 C C . ASP A 1 220 ? 60.674 103.038 54.146 1.00 20.55 221 ASP A C 1
ATOM 1778 O O . ASP A 1 220 ? 61.610 103.345 53.412 1.00 21.63 221 ASP A O 1
ATOM 1783 N N . LEU A 1 221 ? 60.851 102.671 55.410 1.00 20.64 222 LEU A N 1
ATOM 1784 C CA . LEU A 1 221 ? 62.201 102.593 55.973 1.00 20.87 222 LEU A CA 1
ATOM 1785 C C . LEU A 1 221 ? 63.028 101.589 55.169 1.00 19.81 222 LEU A C 1
ATOM 1786 O O . LEU A 1 221 ? 64.238 101.744 54.988 1.00 19.95 222 LEU A O 1
ATOM 1791 N N . ILE A 1 222 ? 62.346 100.565 54.676 1.00 20.74 223 ILE A N 1
ATOM 1792 C CA . ILE A 1 222 ? 62.983 99.508 53.910 1.00 21.88 223 ILE A CA 1
ATOM 1793 C C . ILE A 1 222 ? 63.025 99.783 52.406 1.00 23.36 223 ILE A C 1
ATOM 1794 O O . ILE A 1 222 ? 64.089 99.731 51.782 1.00 23.92 223 ILE A O 1
ATOM 1799 N N . HIS A 1 223 ? 61.865 100.098 51.840 1.00 24.37 224 HIS A N 1
ATOM 1800 C CA . HIS A 1 223 ? 61.736 100.310 50.404 1.00 25.38 224 HIS A CA 1
ATOM 1801 C C . HIS A 1 223 ? 61.845 101.735 49.849 1.00 26.39 224 HIS A C 1
ATOM 1802 O O . HIS A 1 223 ? 62.102 101.902 48.656 1.00 27.79 224 HIS A O 1
ATOM 1809 N N . LYS A 1 224 ? 61.654 102.759 50.677 1.00 25.85 225 LYS A N 1
ATOM 1810 C CA . LYS A 1 224 ? 61.731 104.136 50.179 1.00 25.54 225 LYS A CA 1
ATOM 1811 C C . LYS A 1 224 ? 62.971 104.896 50.632 1.00 25.09 225 LYS A C 1
ATOM 1812 O O . LYS A 1 224 ? 63.714 105.431 49.812 1.00 24.46 225 LYS A O 1
ATOM 1818 N N . TYR A 1 225 ? 63.188 104.961 51.939 1.00 23.56 226 TYR A N 1
ATOM 1819 C CA . TYR A 1 225 ? 64.349 105.669 52.467 1.00 22.92 226 TYR A CA 1
ATOM 1820 C C . TYR A 1 225 ? 65.589 104.779 52.425 1.00 22.20 226 TYR A C 1
ATOM 1821 O O . TYR A 1 225 ? 66.719 105.267 52.425 1.00 21.65 226 TYR A O 1
ATOM 1830 N N . LYS A 1 226 ? 65.361 103.471 52.385 1.00 22.76 227 LYS A N 1
ATOM 1831 C CA . LYS A 1 226 ? 66.436 102.488 52.333 1.00 23.44 227 LYS A CA 1
ATOM 1832 C C . LYS A 1 226 ? 67.534 102.661 53.391 1.00 22.68 227 LYS A C 1
ATOM 1833 O O . LYS A 1 226 ? 68.724 102.691 53.068 1.00 21.81 227 LYS A O 1
ATOM 1839 N N . ILE A 1 227 ? 67.130 102.782 54.655 1.00 21.51 228 ILE A N 1
ATOM 1840 C CA . ILE A 1 227 ? 68.084 102.899 55.756 1.00 20.04 228 ILE A CA 1
ATOM 1841 C C . ILE A 1 227 ? 68.012 101.620 56.603 1.00 18.85 228 ILE A C 1
ATOM 1842 O O . ILE A 1 227 ? 68.791 101.432 57.530 1.00 19.02 228 ILE A O 1
ATOM 1847 N N . SER A 1 228 ? 67.065 100.748 56.266 1.00 18.99 229 SER A N 1
ATOM 1848 C CA . SER A 1 228 ? 66.898 99.463 56.945 1.00 18.81 229 SER A CA 1
ATOM 1849 C C . SER A 1 228 ? 67.060 98.369 55.878 1.00 19.13 229 SER A C 1
ATOM 1850 O O . SER A 1 228 ? 66.461 98.451 54.807 1.00 18.95 229 SER A O 1
ATOM 1853 N N . PRO A 1 229 ? 67.870 97.330 56.162 1.00 18.86 230 PRO A N 1
ATOM 1854 C CA . PRO A 1 229 ? 68.114 96.226 55.223 1.00 18.61 230 PRO A CA 1
ATOM 1855 C C . PRO A 1 229 ? 66.893 95.399 54.809 1.00 19.65 230 PRO A C 1
ATOM 1856 O O . PRO A 1 229 ? 65.930 95.264 55.564 1.00 19.48 230 PRO A O 1
ATOM 1860 N N . PRO A 1 230 ? 66.919 94.848 53.584 1.00 20.39 231 PRO A N 1
ATOM 1861 C CA . PRO A 1 230 ? 65.814 94.030 53.080 1.00 20.68 231 PRO A CA 1
ATOM 1862 C C . PRO A 1 230 ? 65.521 92.820 53.970 1.00 20.88 231 PRO A C 1
ATOM 1863 O O . PRO A 1 230 ? 64.363 92.407 54.098 1.00 22.00 231 PRO A O 1
ATOM 1867 N N . ASN A 1 231 ? 66.551 92.252 54.597 1.00 20.37 232 ASN A N 1
ATOM 1868 C CA . ASN A 1 231 ? 66.309 91.096 55.457 1.00 20.94 232 ASN A CA 1
ATOM 1869 C C . ASN A 1 231 ? 65.652 91.479 56.789 1.00 20.39 232 ASN A C 1
ATOM 1870 O O . ASN A 1 231 ? 65.485 90.639 57.677 1.00 20.40 232 ASN A O 1
ATOM 1875 N N . THR A 1 232 ? 65.259 92.748 56.912 1.00 19.04 233 THR A N 1
ATOM 1876 C CA . THR A 1 232 ? 64.579 93.225 58.113 1.00 17.14 233 THR A CA 1
ATOM 1877 C C . THR A 1 232 ? 63.309 92.397 58.308 1.00 18.34 233 THR A C 1
ATOM 1878 O O . THR A 1 232 ? 62.993 91.989 59.431 1.00 17.16 233 THR A O 1
ATOM 1882 N N . TYR A 1 233 ? 62.594 92.144 57.210 1.00 17.54 234 TYR A N 1
ATOM 1883 C CA . TYR A 1 233 ? 61.350 91.375 57.262 1.00 19.27 234 TYR A CA 1
ATOM 1884 C C . TYR A 1 233 ? 61.490 89.864 57.025 1.00 18.42 234 TYR A C 1
ATOM 1885 O O . TYR A 1 233 ? 60.495 89.135 57.045 1.00 19.86 234 TYR A O 1
ATOM 1894 N N . THR A 1 234 ? 62.715 89.385 56.821 1.00 19.18 235 THR A N 1
ATOM 1895 C CA . THR A 1 234 ? 62.924 87.952 56.602 1.00 19.64 235 THR A CA 1
ATOM 1896 C C . THR A 1 234 ? 63.727 87.261 57.697 1.00 19.91 235 THR A C 1
ATOM 1897 O O . THR A 1 234 ? 63.461 86.107 58.020 1.00 20.57 235 THR A O 1
ATOM 1901 N N . GLU A 1 235 ? 64.711 87.954 58.263 1.00 20.97 236 GLU A N 1
ATOM 1902 C CA . GLU A 1 235 ? 65.556 87.344 59.289 1.00 20.92 236 GLU A CA 1
ATOM 1903 C C . GLU A 1 235 ? 65.761 88.117 60.587 1.00 19.39 236 GLU A C 1
ATOM 1904 O O . GLU A 1 235 ? 66.067 87.519 61.614 1.00 19.33 236 GLU A O 1
ATOM 1910 N N . MET A 1 236 ? 65.588 89.432 60.553 1.00 17.36 237 MET A N 1
ATOM 1911 C CA . MET A 1 236 ? 65.835 90.248 61.741 1.00 16.62 237 MET A CA 1
ATOM 1912 C C . MET A 1 236 ? 64.949 90.085 62.989 1.00 15.17 237 MET A C 1
ATOM 1913 O O . MET A 1 236 ? 63.746 90.380 62.978 1.00 13.59 237 MET A O 1
ATOM 1918 N N . THR A 1 237 ? 65.579 89.598 64.059 1.00 13.55 238 THR A N 1
ATOM 1919 C CA . THR A 1 237 ? 64.944 89.417 65.359 1.00 13.55 238 THR A CA 1
ATOM 1920 C C . THR A 1 237 ? 65.901 90.073 66.364 1.00 13.74 238 THR A C 1
ATOM 1921 O O . THR A 1 237 ? 66.882 90.692 65.957 1.00 15.56 238 THR A O 1
ATOM 1925 N N . GLU A 1 238 ? 65.637 89.936 67.659 1.00 13.52 239 GLU A N 1
ATOM 1926 C CA . GLU A 1 238 ? 66.474 90.558 68.681 1.00 12.33 239 GLU A CA 1
ATOM 1927 C C . GLU A 1 238 ? 67.986 90.424 68.524 1.00 13.77 239 GLU A C 1
ATOM 1928 O O . GLU A 1 238 ? 68.686 91.429 68.418 1.00 12.72 239 GLU A O 1
ATOM 1934 N N . GLU A 1 239 ? 68.494 89.195 68.523 1.00 13.93 240 GLU A N 1
ATOM 1935 C CA . GLU A 1 239 ? 69.932 88.992 68.425 1.00 15.44 240 GLU A CA 1
ATOM 1936 C C . GLU A 1 239 ? 70.577 89.418 67.110 1.00 15.84 240 GLU A C 1
ATOM 1937 O O . GLU A 1 239 ? 71.605 90.090 67.123 1.00 15.91 240 GLU A O 1
ATOM 1943 N N . PRO A 1 240 ? 70.001 89.022 65.959 1.00 15.67 241 PRO A N 1
ATOM 1944 C CA . PRO A 1 240 ? 70.611 89.441 64.693 1.00 15.11 241 PRO A CA 1
ATOM 1945 C C . PRO A 1 240 ? 70.739 90.966 64.647 1.00 14.37 241 PRO A C 1
ATOM 1946 O O . PRO A 1 240 ? 71.735 91.497 64.165 1.00 13.75 241 PRO A O 1
ATOM 1950 N N . VAL A 1 241 ? 69.724 91.667 65.146 1.00 13.52 242 VAL A N 1
ATOM 1951 C CA . VAL A 1 241 ? 69.752 93.126 65.158 1.00 11.85 242 VAL A CA 1
ATOM 1952 C C . VAL A 1 241 ? 70.831 93.634 66.106 1.00 13.56 242 VAL A C 1
ATOM 1953 O O . VAL A 1 241 ? 71.621 94.518 65.765 1.00 13.04 242 VAL A O 1
ATOM 1957 N N . ARG A 1 242 ? 70.857 93.063 67.301 1.00 14.34 243 ARG A N 1
ATOM 1958 C CA . ARG A 1 242 ? 71.822 93.435 68.320 1.00 15.23 243 ARG A CA 1
ATOM 1959 C C . ARG A 1 242 ? 73.271 93.210 67.843 1.00 16.24 243 ARG A C 1
ATOM 1960 O O . ARG A 1 242 ? 74.162 94.044 68.085 1.00 14.80 243 ARG A O 1
ATOM 1968 N N . LEU A 1 243 ? 73.496 92.089 67.155 1.00 15.94 244 LEU A N 1
ATOM 1969 C CA . LEU A 1 243 ? 74.821 91.744 66.635 1.00 17.20 244 LEU A CA 1
ATOM 1970 C C . LEU A 1 243 ? 75.243 92.698 65.537 1.00 17.89 244 LEU A C 1
ATOM 1971 O O . LEU A 1 243 ? 76.381 93.162 65.533 1.00 19.03 244 LEU A O 1
ATOM 1976 N N . MET A 1 244 ? 74.330 92.982 64.609 1.00 17.66 245 MET A N 1
ATOM 1977 C CA . MET A 1 244 ? 74.609 93.894 63.496 1.00 19.64 245 MET A CA 1
ATOM 1978 C C . MET A 1 244 ? 75.099 95.245 64.042 1.00 18.65 245 MET A C 1
ATOM 1979 O O . MET A 1 244 ? 76.118 95.771 63.594 1.00 18.97 245 MET A O 1
ATOM 1984 N N . PHE A 1 245 ? 74.383 95.799 65.019 1.00 17.63 246 PHE A N 1
ATOM 1985 C CA . PHE A 1 245 ? 74.761 97.083 65.609 1.00 16.59 246 PHE A CA 1
ATOM 1986 C C . PHE A 1 245 ? 76.095 97.001 66.353 1.00 18.08 246 PHE A C 1
ATOM 1987 O O . PHE A 1 245 ? 76.928 97.900 66.246 1.00 17.00 246 PHE A O 1
ATOM 1995 N N . GLN A 1 246 ? 76.293 95.929 67.118 1.00 18.95 247 GLN A N 1
ATOM 1996 C CA . GLN A 1 246 ? 77.530 95.761 67.882 1.00 20.75 247 GLN A CA 1
ATOM 1997 C C . GLN A 1 246 ? 78.743 95.605 66.961 1.00 22.44 247 GLN A C 1
ATOM 1998 O O . GLN A 1 246 ? 79.852 95.994 67.320 1.00 21.94 247 GLN A O 1
ATOM 2004 N N . GLN A 1 247 ? 78.518 95.030 65.782 1.00 25.03 248 GLN A N 1
ATOM 2005 C CA . GLN A 1 247 ? 79.575 94.830 64.792 1.00 28.48 248 GLN A CA 1
ATOM 2006 C C . GLN A 1 247 ? 80.005 96.174 64.213 1.00 28.20 248 GLN A C 1
ATOM 2007 O O . GLN A 1 247 ? 81.059 96.272 63.584 1.00 28.61 248 GLN A O 1
ATOM 2013 N N . GLY A 1 248 ? 79.175 97.197 64.411 1.00 25.82 249 GLY A N 1
ATOM 2014 C CA . GLY A 1 248 ? 79.482 98.522 63.902 1.00 21.87 249 GLY A CA 1
ATOM 2015 C C . GLY A 1 248 ? 78.864 98.791 62.544 1.00 20.53 249 GLY A C 1
ATOM 2016 O O . GLY A 1 248 ? 79.299 99.695 61.833 1.00 20.55 249 GLY A O 1
ATOM 2017 N N . ASN A 1 249 ? 77.846 98.018 62.180 1.00 18.20 250 ASN A N 1
ATOM 2018 C CA . ASN A 1 249 ? 77.192 98.188 60.885 1.00 17.73 250 ASN A CA 1
ATOM 2019 C C . ASN A 1 249 ? 75.850 98.906 60.910 1.00 15.81 250 ASN A C 1
ATOM 2020 O O . ASN A 1 249 ? 75.032 98.704 60.017 1.00 15.68 250 ASN A O 1
ATOM 2025 N N . ALA A 1 250 ? 75.625 99.745 61.916 1.00 16.36 251 ALA A N 1
ATOM 2026 C CA . ALA A 1 250 ? 74.364 100.477 62.019 1.00 15.06 251 ALA A CA 1
ATOM 2027 C C . ALA A 1 250 ? 74.499 101.705 62.906 1.00 13.69 251 ALA A C 1
ATOM 2028 O O . ALA A 1 250 ? 75.173 101.673 63.933 1.00 13.90 251 ALA A O 1
ATOM 2030 N N . ALA A 1 251 ? 73.849 102.790 62.498 1.00 13.44 252 ALA A N 1
ATOM 2031 C CA . ALA A 1 251 ? 73.895 104.033 63.247 1.00 12.82 252 ALA A CA 1
ATOM 2032 C C . ALA A 1 251 ? 72.864 104.003 64.361 1.00 11.70 252 ALA A C 1
ATOM 2033 O O . ALA A 1 251 ? 73.122 104.490 65.461 1.00 11.30 252 ALA A O 1
ATOM 2035 N N . PHE A 1 252 ? 71.704 103.420 64.057 1.00 13.02 253 PHE A N 1
ATOM 2036 C CA . PHE A 1 252 ? 70.575 103.322 64.987 1.00 13.81 253 PHE A CA 1
ATOM 2037 C C . PHE A 1 252 ? 70.049 101.894 65.132 1.00 14.12 253 PHE A C 1
ATOM 2038 O O . PHE A 1 252 ? 70.061 101.101 64.179 1.00 15.12 253 PHE A O 1
ATOM 2046 N N . GLU A 1 253 ? 69.563 101.585 66.328 1.00 11.91 254 GLU A N 1
ATOM 2047 C CA . GLU A 1 253 ? 69.015 100.272 66.613 1.00 11.61 254 GLU A CA 1
ATOM 2048 C C . GLU A 1 253 ? 67.842 100.350 67.590 1.00 11.32 254 GLU A C 1
ATOM 2049 O O . GLU A 1 253 ? 67.889 101.075 68.582 1.00 13.92 254 GLU A O 1
ATOM 2055 N N . ARG A 1 254 ? 66.777 99.619 67.294 1.00 10.03 255 ARG A N 1
ATOM 2056 C CA . ARG A 1 254 ? 65.645 99.580 68.202 1.00 8.88 255 ARG A CA 1
ATOM 2057 C C . ARG A 1 254 ? 65.770 98.216 68.847 1.00 9.06 255 ARG A C 1
ATOM 2058 O O . ARG A 1 254 ? 65.849 97.205 68.152 1.00 9.21 255 ARG A O 1
ATOM 2066 N N . ASN A 1 255 ? 65.834 98.183 70.171 1.00 9.33 256 ASN A N 1
ATOM 2067 C CA . ASN A 1 255 ? 65.925 96.907 70.865 1.00 10.55 256 ASN A CA 1
ATOM 2068 C C . ASN A 1 255 ? 65.534 97.085 72.326 1.00 10.93 256 ASN A C 1
ATOM 2069 O O . ASN A 1 255 ? 65.231 98.194 72.774 1.00 11.55 256 ASN A O 1
ATOM 2074 N N . TRP A 1 256 ? 65.547 95.982 73.059 1.00 9.70 257 TRP A N 1
ATOM 2075 C CA . TRP A 1 256 ? 65.185 95.987 74.462 1.00 9.46 257 TRP A CA 1
ATOM 2076 C C . TRP A 1 256 ? 66.410 96.311 75.319 1.00 9.96 257 TRP A C 1
ATOM 2077 O O . TRP A 1 256 ? 67.534 96.337 74.823 1.00 10.56 257 TRP A O 1
ATOM 2088 N N . PRO A 1 257 ? 66.204 96.559 76.623 1.00 10.64 258 PRO A N 1
ATOM 2089 C CA . PRO A 1 257 ? 67.296 96.881 77.549 1.00 10.28 258 PRO A CA 1
ATOM 2090 C C . PRO A 1 257 ? 68.507 95.942 77.532 1.00 10.52 258 PRO A C 1
ATOM 2091 O O . PRO A 1 257 ? 69.631 96.407 77.686 1.00 10.02 258 PRO A O 1
ATOM 2095 N N . TYR A 1 258 ? 68.301 94.637 77.335 1.00 10.76 259 TYR A N 1
ATOM 2096 C CA . TYR A 1 258 ? 69.436 93.692 77.349 1.00 11.99 259 TYR A CA 1
ATOM 2097 C C . TYR A 1 258 ? 70.567 93.977 76.346 1.00 12.74 259 TYR A C 1
ATOM 2098 O O . TYR A 1 258 ? 71.719 93.603 76.586 1.00 14.59 259 TYR A O 1
ATOM 2107 N N . ALA A 1 259 ? 70.250 94.629 75.230 1.00 13.06 260 ALA A N 1
ATOM 2108 C CA . ALA A 1 259 ? 71.262 94.939 74.218 1.00 12.17 260 ALA A CA 1
ATOM 2109 C C . ALA A 1 259 ? 72.406 95.774 74.804 1.00 12.08 260 ALA A C 1
ATOM 2110 O O . ALA A 1 259 ? 73.570 95.604 74.433 1.00 12.30 260 ALA A O 1
ATOM 2112 N N . TRP A 1 260 ? 72.064 96.673 75.721 1.00 12.25 261 TRP A N 1
ATOM 2113 C CA . TRP A 1 260 ? 73.040 97.533 76.383 1.00 12.90 261 TRP A CA 1
ATOM 2114 C C . TRP A 1 260 ? 74.131 96.718 77.071 1.00 13.94 261 TRP A C 1
ATOM 2115 O O . TRP A 1 260 ? 75.317 97.006 76.914 1.00 14.21 261 TRP A O 1
ATOM 2126 N N . GLY A 1 261 ? 73.725 95.701 77.829 1.00 15.00 262 GLY A N 1
ATOM 2127 C CA . GLY A 1 261 ? 74.690 94.869 78.527 1.00 16.48 262 GLY A CA 1
ATOM 2128 C C . GLY A 1 261 ? 75.742 94.304 77.589 1.00 17.77 262 GLY A C 1
ATOM 2129 O O . GLY A 1 261 ? 76.924 94.266 77.914 1.00 18.87 262 GLY A O 1
ATOM 2130 N N . LEU A 1 262 ? 75.308 93.870 76.415 1.00 16.48 263 LEU A N 1
ATOM 2131 C CA . LEU A 1 262 ? 76.216 93.310 75.427 1.00 18.47 263 LEU A CA 1
ATOM 2132 C C . LEU A 1 262 ? 77.035 94.386 74.706 1.00 19.98 263 LEU A C 1
ATOM 2133 O O . LEU A 1 262 ? 78.247 94.238 74.540 1.00 20.92 263 LEU A O 1
ATOM 2138 N N . HIS A 1 263 ? 76.378 95.463 74.279 1.00 20.42 264 HIS A N 1
ATOM 2139 C CA . HIS A 1 263 ? 77.063 96.551 73.583 1.00 20.61 264 HIS A CA 1
ATOM 2140 C C . HIS A 1 263 ? 78.166 97.179 74.421 1.00 23.07 264 HIS A C 1
ATOM 2141 O O . HIS A 1 263 ? 79.140 97.695 73.878 1.00 23.83 264 HIS A O 1
ATOM 2148 N N . ASN A 1 264 ? 78.006 97.140 75.740 1.00 26.87 265 ASN A N 1
ATOM 2149 C CA . ASN A 1 264 ? 78.991 97.710 76.653 1.00 31.36 265 ASN A CA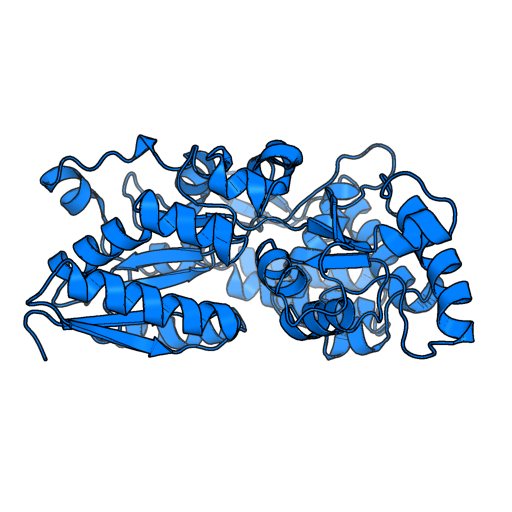 1
ATOM 2150 C C . ASN A 1 264 ? 79.988 96.672 77.169 1.00 32.99 265 ASN A C 1
ATOM 2151 O O . ASN A 1 264 ? 80.720 96.935 78.117 1.00 34.64 265 ASN A O 1
ATOM 2156 N N . ALA A 1 265 ? 80.009 95.496 76.547 1.00 36.15 266 ALA A N 1
ATOM 2157 C CA . ALA A 1 265 ? 80.924 94.424 76.939 1.00 38.51 266 ALA A CA 1
ATOM 2158 C C . ALA A 1 265 ? 82.301 94.695 76.339 1.00 40.98 266 ALA A C 1
ATOM 2159 O O . ALA A 1 265 ? 82.402 95.118 75.188 1.00 42.22 266 ALA A O 1
ATOM 2161 N N . ASP A 1 266 ? 83.355 94.446 77.113 1.00 43.25 267 ASP A N 1
ATOM 2162 C CA . ASP A 1 266 ? 84.724 94.684 76.661 1.00 44.73 267 ASP A CA 1
ATOM 2163 C C . ASP A 1 266 ? 85.072 94.025 75.329 1.00 45.41 267 ASP A C 1
ATOM 2164 O O . ASP A 1 266 ? 86.067 94.380 74.699 1.00 46.02 267 ASP A O 1
ATOM 2169 N N . ASP A 1 267 ? 84.248 93.071 74.904 1.00 46.20 268 ASP A N 1
ATOM 2170 C CA . ASP A 1 267 ? 84.451 92.375 73.632 1.00 45.81 268 ASP A CA 1
ATOM 2171 C C . ASP A 1 267 ? 83.700 93.124 72.526 1.00 43.30 268 ASP A C 1
ATOM 2172 O O . ASP A 1 267 ? 83.714 92.718 71.359 1.00 43.32 268 ASP A O 1
ATOM 2177 N N . SER A 1 268 ? 83.048 94.220 72.911 1.00 38.90 269 SER A N 1
ATOM 2178 C CA . SER A 1 268 ? 82.258 95.030 71.990 1.00 34.66 269 SER A CA 1
ATOM 2179 C C . SER A 1 268 ? 83.002 96.166 71.302 1.00 32.08 269 SER A C 1
ATOM 2180 O O . SER A 1 268 ? 83.571 97.045 71.956 1.00 31.16 269 SER A O 1
ATOM 2183 N N . PRO A 1 269 ? 82.990 96.166 69.959 1.00 30.66 270 PRO A N 1
ATOM 2184 C CA . PRO A 1 269 ? 83.647 97.184 69.136 1.00 30.09 270 PRO A CA 1
ATOM 2185 C C . PRO A 1 269 ? 83.033 98.568 69.369 1.00 30.40 270 PRO A C 1
ATOM 2186 O O . PRO A 1 269 ? 83.686 99.593 69.158 1.00 31.50 270 PRO A O 1
ATOM 2190 N N . VAL A 1 270 ? 81.780 98.597 69.817 1.00 28.35 271 VAL A N 1
ATOM 2191 C CA . VAL A 1 270 ? 81.101 99.865 70.047 1.00 26.11 271 VAL A CA 1
ATOM 2192 C C . VAL A 1 270 ? 81.067 100.330 71.503 1.00 26.09 271 VAL A C 1
ATOM 2193 O O . VAL A 1 270 ? 80.418 101.323 71.821 1.00 26.72 271 VAL A O 1
ATOM 2197 N N . LYS A 1 271 ? 81.773 99.628 72.385 1.00 25.57 272 LYS A N 1
ATOM 2198 C CA . LYS A 1 271 ? 81.792 99.987 73.799 1.00 24.85 272 LYS A CA 1
ATOM 2199 C C . LYS A 1 271 ? 82.168 101.450 74.014 1.00 25.22 272 LYS A C 1
ATOM 2200 O O . LYS A 1 271 ? 83.132 101.946 73.428 1.00 26.57 272 LYS A O 1
ATOM 2206 N N . GLY A 1 272 ? 81.398 102.137 74.853 1.00 23.31 273 GLY A N 1
ATOM 2207 C CA . GLY A 1 272 ? 81.664 103.536 75.139 1.00 23.34 273 GLY A CA 1
ATOM 2208 C C . GLY A 1 272 ? 81.235 104.505 74.048 1.00 21.97 273 GLY A C 1
ATOM 2209 O O . GLY A 1 272 ? 81.369 105.720 74.205 1.00 21.41 273 GLY A O 1
ATOM 2210 N N . LYS A 1 273 ? 80.710 103.964 72.951 1.00 21.00 274 LYS A N 1
ATOM 2211 C CA . LYS A 1 273 ? 80.268 104.767 71.813 1.00 20.41 274 LYS A CA 1
ATOM 2212 C C . LYS A 1 273 ? 78.773 104.625 71.528 1.00 20.27 274 LYS A C 1
ATOM 2213 O O . LYS A 1 273 ? 78.303 104.986 70.447 1.00 19.31 274 LYS A O 1
ATOM 2219 N N . VAL A 1 274 ? 78.029 104.101 72.495 1.00 17.58 275 VAL A N 1
ATOM 2220 C CA . VAL A 1 274 ? 76.596 103.897 72.316 1.00 16.60 275 VAL A CA 1
ATOM 2221 C C . VAL A 1 274 ? 75.776 104.764 73.263 1.00 15.43 275 VAL A C 1
ATOM 2222 O O . VAL A 1 274 ? 76.071 104.861 74.455 1.00 15.56 275 VAL A O 1
ATOM 2226 N N . GLY A 1 275 ? 74.756 105.410 72.716 1.00 15.32 276 GLY A N 1
ATOM 2227 C CA . GLY A 1 275 ? 73.865 106.219 73.527 1.00 14.14 276 GLY A CA 1
ATOM 2228 C C . GLY A 1 275 ? 72.496 105.548 73.503 1.00 12.60 276 GLY A C 1
ATOM 2229 O O . GLY A 1 275 ? 72.197 104.759 72.607 1.00 11.06 276 GLY A O 1
ATOM 2230 N N . VAL A 1 276 ? 71.664 105.843 74.493 1.00 12.56 277 VAL A N 1
ATOM 2231 C CA . VAL A 1 276 ? 70.332 105.264 74.545 1.00 12.36 277 VAL A CA 1
ATOM 2232 C C . VAL A 1 276 ? 69.362 106.415 74.720 1.00 12.41 277 VAL A C 1
ATOM 2233 O O . VAL A 1 276 ? 69.616 107.332 75.502 1.00 13.59 277 VAL A O 1
ATOM 2237 N N . ALA A 1 277 ? 68.259 106.366 73.986 1.00 11.14 278 ALA A N 1
ATOM 2238 C CA . ALA A 1 277 ? 67.259 107.417 74.055 1.00 11.97 278 ALA A CA 1
ATOM 2239 C C . ALA A 1 277 ? 65.875 106.829 73.836 1.00 11.63 278 ALA A C 1
ATOM 2240 O O . ALA A 1 277 ? 65.734 105.651 73.509 1.00 11.57 278 ALA A O 1
ATOM 2242 N N . PRO A 1 278 ? 64.830 107.636 74.053 1.00 11.31 279 PRO A N 1
ATOM 2243 C CA . PRO A 1 278 ? 63.482 107.115 73.839 1.00 10.86 279 PRO A CA 1
ATOM 2244 C C . PRO A 1 278 ? 63.358 106.968 72.331 1.00 11.52 279 PRO A C 1
ATOM 2245 O O . PRO A 1 278 ? 64.072 107.649 71.595 1.00 10.27 279 PRO A O 1
ATOM 2249 N N . LEU A 1 279 ? 62.492 106.073 71.868 1.00 11.63 280 LEU A N 1
ATOM 2250 C CA . LEU A 1 279 ? 62.289 105.921 70.432 1.00 12.20 280 LEU A CA 1
ATOM 2251 C C . LEU A 1 279 ? 61.609 107.217 69.970 1.00 14.26 280 LEU A C 1
ATOM 2252 O O . LEU A 1 279 ? 60.888 107.856 70.748 1.00 13.62 280 LEU A O 1
ATOM 2257 N N . PRO A 1 280 ? 61.840 107.632 68.711 1.00 13.87 281 PRO A N 1
ATOM 2258 C CA . PRO A 1 280 ? 61.229 108.860 68.194 1.00 14.42 281 PRO A CA 1
ATOM 2259 C C . PRO A 1 280 ? 59.707 108.755 68.117 1.00 14.87 281 PRO A C 1
ATOM 2260 O O . PRO A 1 280 ? 59.121 107.693 68.354 1.00 17.40 281 PRO A O 1
ATOM 2264 N N . HIS A 1 281 ? 59.069 109.870 67.791 1.00 14.81 282 HIS A N 1
ATOM 2265 C CA . HIS A 1 281 ? 57.627 109.906 67.634 1.00 14.55 282 HIS A CA 1
ATOM 2266 C C . HIS A 1 281 ? 57.349 110.728 66.385 1.00 15.45 282 HIS A C 1
ATOM 2267 O O . HIS A 1 281 ? 58.236 111.409 65.856 1.00 12.81 282 HIS A O 1
ATOM 2274 N N . PHE A 1 282 ? 56.124 110.644 65.898 1.00 15.42 283 PHE A N 1
ATOM 2275 C CA . PHE A 1 282 ? 55.756 111.427 64.743 1.00 17.31 283 PHE A CA 1
ATOM 2276 C C . PHE A 1 282 ? 55.311 112.761 65.331 1.00 19.28 283 PHE A C 1
ATOM 2277 O O . PHE A 1 282 ? 54.814 112.811 66.457 1.00 19.63 283 PHE A O 1
ATOM 2285 N N . PRO A 1 283 ? 55.509 113.863 64.594 1.00 21.31 284 PRO A N 1
ATOM 2286 C CA . PRO A 1 283 ? 55.126 115.199 65.059 1.00 22.29 284 PRO A CA 1
ATOM 2287 C C . PRO A 1 283 ? 53.721 115.294 65.664 1.00 22.96 284 PRO A C 1
ATOM 2288 O O . PRO A 1 283 ? 52.743 114.830 65.068 1.00 24.51 284 PRO A O 1
ATOM 2292 N N . GLY A 1 284 ? 53.629 115.892 66.849 1.00 22.59 285 GLY A N 1
ATOM 2293 C CA . GLY A 1 284 ? 52.339 116.048 67.505 1.00 22.26 285 GLY A CA 1
ATOM 2294 C C . GLY A 1 284 ? 51.887 114.863 68.340 1.00 22.84 285 GLY A C 1
ATOM 2295 O O . GLY A 1 284 ? 50.764 114.845 68.859 1.00 21.95 285 GLY A O 1
ATOM 2296 N N . HIS A 1 285 ? 52.755 113.867 68.475 1.00 22.20 286 HIS A N 1
ATOM 2297 C CA . HIS A 1 285 ? 52.421 112.685 69.253 1.00 21.34 286 HIS A CA 1
ATOM 2298 C C . HIS A 1 285 ? 53.576 112.388 70.187 1.00 21.29 286 HIS A C 1
ATOM 2299 O O . HIS A 1 285 ? 54.645 112.974 70.063 1.00 21.61 286 HIS A O 1
ATOM 2306 N N . LYS A 1 286 ? 53.357 111.489 71.136 1.00 21.51 287 LYS A N 1
ATOM 2307 C CA . LYS A 1 286 ? 54.391 111.167 72.101 1.00 21.94 287 LYS A CA 1
ATOM 2308 C C . LYS A 1 286 ? 55.115 109.884 71.767 1.00 18.89 287 LYS A C 1
ATOM 2309 O O . LYS A 1 286 ? 54.564 108.993 71.130 1.00 17.70 287 LYS A O 1
ATOM 2315 N N . SER A 1 287 ? 56.363 109.809 72.204 1.00 17.24 288 SER A N 1
ATOM 2316 C CA . SER A 1 287 ? 57.190 108.636 71.999 1.00 16.45 288 SER A CA 1
ATOM 2317 C C . SER A 1 287 ? 56.525 107.411 72.648 1.00 15.75 288 SER A C 1
ATOM 2318 O O . SER A 1 287 ? 55.894 107.509 73.706 1.00 15.37 288 SER A O 1
ATOM 2321 N N . ALA A 1 288 ? 56.663 106.259 72.006 1.00 13.57 289 ALA A N 1
ATOM 2322 C CA . ALA A 1 288 ? 56.073 105.037 72.522 1.00 13.35 289 ALA A CA 1
ATOM 2323 C C . ALA A 1 288 ? 57.133 103.955 72.675 1.00 13.57 289 ALA A C 1
ATOM 2324 O O . ALA A 1 288 ? 58.143 103.946 71.963 1.00 15.16 289 ALA A O 1
ATOM 2326 N N . ALA A 1 289 ? 56.903 103.060 73.627 1.00 13.45 290 ALA A N 1
ATOM 2327 C CA . ALA A 1 289 ? 57.801 101.942 73.883 1.00 13.54 290 ALA A CA 1
ATOM 2328 C C . ALA A 1 289 ? 56.884 100.791 74.260 1.00 13.05 290 ALA A C 1
ATOM 2329 O O . ALA A 1 289 ? 56.026 100.937 75.131 1.00 12.03 290 ALA A O 1
ATOM 2331 N N . THR A 1 290 ? 57.043 99.652 73.598 1.00 11.89 291 THR A N 1
ATOM 2332 C CA . THR A 1 290 ? 56.189 98.519 73.911 1.00 12.42 291 THR A CA 1
ATOM 2333 C C . THR A 1 290 ? 56.588 97.886 75.238 1.00 12.10 291 THR A C 1
ATOM 2334 O O . THR A 1 290 ? 57.774 97.741 75.525 1.00 13.19 291 THR A O 1
ATOM 2338 N N . LEU A 1 291 ? 55.592 97.536 76.050 1.00 11.21 292 LEU A N 1
ATOM 2339 C CA . LEU A 1 291 ? 55.838 96.897 77.339 1.00 11.05 292 LEU A CA 1
ATOM 2340 C C . LEU A 1 291 ? 56.189 95.444 77.091 1.00 10.83 292 LEU A C 1
ATOM 2341 O O . LEU A 1 291 ? 55.452 94.728 76.417 1.00 12.79 292 LEU A O 1
ATOM 2346 N N . GLY A 1 292 ? 57.313 95.011 77.642 1.00 10.87 293 GLY A N 1
ATOM 2347 C CA . GLY A 1 292 ? 57.728 93.633 77.471 1.00 9.99 293 GLY A CA 1
ATOM 2348 C C . GLY A 1 292 ? 58.302 93.160 78.782 1.00 10.46 293 GLY A C 1
ATOM 2349 O O . GLY A 1 292 ? 58.095 93.798 79.818 1.00 11.40 293 GLY A O 1
ATOM 2350 N N . GLY A 1 293 ? 59.018 92.046 78.761 1.00 9.20 294 GLY A N 1
ATOM 2351 C CA . GLY A 1 293 ? 59.599 91.578 79.999 1.00 8.80 294 GLY A CA 1
ATOM 2352 C C . GLY A 1 293 ? 59.142 90.198 80.382 1.00 9.77 294 GLY A C 1
ATOM 2353 O O . GLY A 1 293 ? 58.201 89.641 79.803 1.00 8.91 294 GLY A O 1
ATOM 2354 N N . TRP A 1 294 ? 59.820 89.651 81.383 1.00 9.04 295 TRP A N 1
ATOM 2355 C CA . TRP A 1 294 ? 59.539 88.309 81.837 1.00 9.06 295 TRP A CA 1
ATOM 2356 C C . TRP A 1 294 ? 59.221 88.241 83.316 1.00 8.88 295 TRP A C 1
ATOM 2357 O O . TRP A 1 294 ? 59.836 88.924 84.143 1.00 8.67 295 TRP A O 1
ATOM 2368 N N . HIS A 1 295 ? 58.227 87.418 83.626 1.00 8.73 296 HIS A N 1
ATOM 2369 C CA . HIS A 1 295 ? 57.758 87.244 84.984 1.00 11.34 296 HIS A CA 1
ATOM 2370 C C . HIS A 1 295 ? 57.970 85.813 85.443 1.00 11.99 296 HIS A C 1
ATOM 2371 O O . HIS A 1 295 ? 57.877 84.868 84.654 1.00 12.65 296 HIS A O 1
ATOM 2378 N N . ILE A 1 296 ? 58.242 85.657 86.731 1.00 11.23 297 ILE A N 1
ATOM 2379 C CA . ILE A 1 296 ? 58.494 84.342 87.285 1.00 10.59 297 ILE A CA 1
ATOM 2380 C C . ILE A 1 296 ? 57.260 83.783 88.000 1.00 11.75 297 ILE A C 1
ATOM 2381 O O . ILE A 1 296 ? 56.566 84.493 88.737 1.00 11.98 297 ILE A O 1
ATOM 2386 N N . GLY A 1 297 ? 56.987 82.505 87.753 1.00 12.32 298 GLY A N 1
ATOM 2387 C CA . GLY A 1 297 ? 55.839 81.850 88.353 1.00 13.36 298 GLY A CA 1
ATOM 2388 C C . GLY A 1 297 ? 56.117 80.410 88.745 1.00 12.81 298 GLY A C 1
ATOM 2389 O O . GLY A 1 297 ? 57.115 79.825 88.328 1.00 12.28 298 GLY A O 1
ATOM 2390 N N . ILE A 1 298 ? 55.220 79.843 89.543 1.00 12.04 299 ILE A N 1
ATOM 2391 C CA . ILE A 1 298 ? 55.358 78.474 90.014 1.00 13.10 299 ILE A CA 1
ATOM 2392 C C . ILE A 1 298 ? 54.264 77.575 89.443 1.00 13.58 299 ILE A C 1
ATOM 2393 O O . ILE A 1 298 ? 53.087 77.925 89.438 1.00 13.41 299 ILE A O 1
ATOM 2398 N N . SER A 1 299 ? 54.671 76.408 88.961 1.00 15.82 300 SER A N 1
ATOM 2399 C CA . SER A 1 299 ? 53.735 75.448 88.385 1.00 18.21 300 SER A CA 1
ATOM 2400 C C . SER A 1 299 ? 52.767 74.902 89.426 1.00 18.76 300 SER A C 1
ATOM 2401 O O . SER A 1 299 ? 53.170 74.544 90.532 1.00 18.10 300 SER A O 1
ATOM 2404 N N . LYS A 1 300 ? 51.489 74.846 89.064 1.00 20.82 301 LYS A N 1
ATOM 2405 C CA . LYS A 1 300 ? 50.454 74.314 89.948 1.00 23.15 301 LYS A CA 1
ATOM 2406 C C . LYS A 1 300 ? 50.733 72.845 90.222 1.00 23.23 301 LYS A C 1
ATOM 2407 O O . LYS A 1 300 ? 50.300 72.306 91.237 1.00 24.54 301 LYS A O 1
ATOM 2413 N N . TYR A 1 301 ? 51.467 72.213 89.309 1.00 22.63 302 TYR A N 1
ATOM 2414 C CA . TYR A 1 301 ? 51.794 70.791 89.394 1.00 22.06 302 TYR A CA 1
ATOM 2415 C C . TYR A 1 301 ? 53.114 70.471 90.088 1.00 22.43 302 TYR A C 1
ATOM 2416 O O . TYR A 1 301 ? 53.528 69.311 90.146 1.00 21.35 302 TYR A O 1
ATOM 2425 N N . SER A 1 302 ? 53.773 71.494 90.619 1.00 21.17 303 SER A N 1
ATOM 2426 C CA . SER A 1 302 ? 55.045 71.289 91.301 1.00 21.13 303 SER A CA 1
ATOM 2427 C C . SER A 1 302 ? 54.886 70.510 92.602 1.00 20.82 303 SER A C 1
ATOM 2428 O O . SER A 1 302 ? 53.894 70.670 93.309 1.00 21.30 303 SER A O 1
ATOM 2431 N N . ASP A 1 303 ? 55.871 69.665 92.908 1.00 21.51 304 ASP A N 1
ATOM 2432 C CA . ASP A 1 303 ? 55.862 68.868 94.135 1.00 22.56 304 ASP A CA 1
ATOM 2433 C C . ASP A 1 303 ? 56.770 69.530 95.158 1.00 22.66 304 ASP A C 1
ATOM 2434 O O . ASP A 1 303 ? 56.883 69.074 96.296 1.00 20.74 304 ASP A O 1
ATOM 2439 N N . ASN A 1 304 ? 57.420 70.610 94.740 1.00 22.74 305 ASN A N 1
ATOM 2440 C CA . ASN A 1 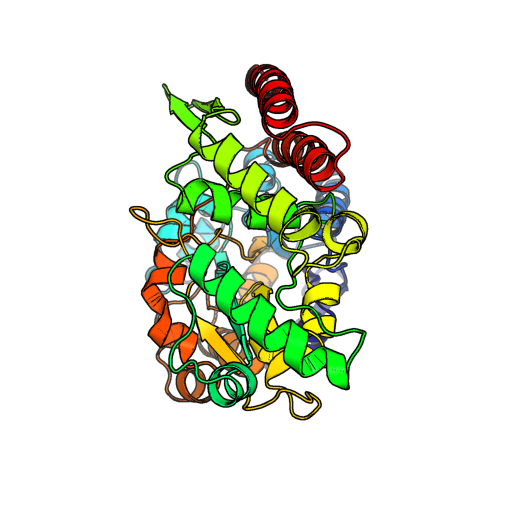304 ? 58.322 71.351 95.610 1.00 24.04 305 ASN A CA 1
ATOM 2441 C C . ASN A 1 304 ? 57.985 72.840 95.542 1.00 23.70 305 ASN A C 1
ATOM 2442 O O . ASN A 1 304 ? 58.854 73.669 95.272 1.00 23.80 305 ASN A O 1
ATOM 2447 N N . LYS A 1 305 ? 56.728 73.182 95.791 1.00 22.12 306 LYS A N 1
ATOM 2448 C CA . LYS A 1 305 ? 56.310 74.573 95.718 1.00 21.20 306 LYS A CA 1
ATOM 2449 C C . LYS A 1 305 ? 57.033 75.493 96.700 1.00 21.83 306 LYS A C 1
ATOM 2450 O O . LYS A 1 305 ? 57.342 76.637 96.366 1.00 22.33 306 LYS A O 1
ATOM 2456 N N . ALA A 1 306 ? 57.302 75.002 97.906 1.00 20.48 307 ALA A N 1
ATOM 2457 C CA . ALA A 1 306 ? 57.986 75.803 98.917 1.00 20.49 307 ALA A CA 1
ATOM 2458 C C . ALA A 1 306 ? 59.400 76.185 98.476 1.00 19.72 307 ALA A C 1
ATOM 2459 O O . ALA A 1 306 ? 59.848 77.312 98.695 1.00 18.86 307 ALA A O 1
ATOM 2461 N N . LEU A 1 307 ? 60.103 75.241 97.861 1.00 19.07 308 LEU A N 1
ATOM 2462 C CA . LEU A 1 307 ? 61.458 75.491 97.383 1.00 17.66 308 LEU A CA 1
ATOM 2463 C C . LEU A 1 307 ? 61.408 76.463 96.199 1.00 16.90 308 LEU A C 1
ATOM 2464 O O . LEU A 1 307 ? 62.252 77.352 96.072 1.00 16.70 308 LEU A O 1
ATOM 2469 N N . ALA A 1 308 ? 60.407 76.280 95.340 1.00 16.68 309 ALA A N 1
ATOM 2470 C CA . ALA A 1 308 ? 60.210 77.128 94.165 1.00 15.26 309 ALA A CA 1
ATOM 2471 C C . ALA A 1 308 ? 60.022 78.575 94.614 1.00 14.09 309 ALA A C 1
ATOM 2472 O O . ALA A 1 308 ? 60.586 79.497 94.028 1.00 13.99 309 ALA A O 1
ATOM 2474 N N . TRP A 1 309 ? 59.227 78.764 95.664 1.00 14.43 310 TRP A N 1
ATOM 2475 C CA . TRP A 1 309 ? 58.981 80.090 96.206 1.00 13.96 310 TRP A CA 1
ATOM 2476 C C . TRP A 1 309 ? 60.274 80.699 96.756 1.00 15.45 310 TRP A C 1
ATOM 2477 O O . TRP A 1 309 ? 60.486 81.906 96.656 1.00 13.74 310 TRP A O 1
ATOM 2488 N N . GLU A 1 310 ? 61.128 79.868 97.350 1.00 15.86 311 GLU A N 1
ATOM 2489 C CA . GLU A 1 310 ? 62.397 80.352 97.884 1.00 17.33 311 GLU A CA 1
ATOM 2490 C C . GLU A 1 310 ? 63.245 80.869 96.736 1.00 16.18 311 GLU A C 1
ATOM 2491 O O . GLU A 1 310 ? 63.952 81.866 96.877 1.00 15.82 311 GLU A O 1
ATOM 2497 N N . PHE A 1 311 ? 63.168 80.185 95.595 1.00 16.32 312 PHE A N 1
ATOM 2498 C CA . PHE A 1 311 ? 63.925 80.590 94.412 1.00 14.46 312 PHE A CA 1
ATOM 2499 C C . PHE A 1 311 ? 63.329 81.872 93.831 1.00 14.14 312 PHE A C 1
ATOM 2500 O O . PHE A 1 311 ? 64.059 82.742 93.355 1.00 13.30 312 PHE A O 1
ATOM 2508 N N . VAL A 1 312 ? 62.002 81.981 93.871 1.00 13.68 313 VAL A N 1
ATOM 2509 C CA . VAL A 1 312 ? 61.321 83.169 93.368 1.00 12.65 313 VAL A CA 1
ATOM 2510 C C . VAL A 1 312 ? 61.783 84.393 94.169 1.00 13.09 313 VAL A C 1
ATOM 2511 O O . VAL A 1 312 ? 62.124 85.434 93.595 1.00 11.29 313 VAL A O 1
ATOM 2515 N N . LYS A 1 313 ? 61.800 84.263 95.492 1.00 12.80 314 LYS A N 1
ATOM 2516 C CA . LYS A 1 313 ? 62.226 85.362 96.348 1.00 11.74 314 LYS A CA 1
ATOM 2517 C C . LYS A 1 313 ? 63.666 85.762 96.066 1.00 12.30 314 LYS A C 1
ATOM 2518 O O . LYS A 1 313 ? 64.009 86.947 96.116 1.00 13.10 314 LYS A O 1
ATOM 2524 N N . PHE A 1 314 ? 64.510 84.782 95.760 1.00 11.31 315 PHE A N 1
ATOM 2525 C CA . PHE A 1 314 ? 65.918 85.066 95.483 1.00 12.30 315 PHE A CA 1
ATOM 2526 C C . PHE A 1 314 ? 66.067 85.852 94.178 1.00 11.41 315 PHE A C 1
ATOM 2527 O O . PHE A 1 314 ? 66.801 86.837 94.107 1.00 10.94 315 PHE A O 1
ATOM 2535 N N . VAL A 1 315 ? 65.348 85.417 93.149 1.00 12.18 316 VAL A N 1
ATOM 2536 C CA . VAL A 1 315 ? 65.390 86.078 91.846 1.00 10.88 316 VAL A CA 1
ATOM 2537 C C . VAL A 1 315 ? 64.854 87.505 91.937 1.00 11.19 316 VAL A C 1
ATOM 2538 O O . VAL A 1 315 ? 65.298 88.386 91.202 1.00 12.67 316 VAL A O 1
ATOM 2542 N N . GLU A 1 316 ? 63.912 87.733 92.851 1.00 10.35 317 GLU A N 1
ATOM 2543 C CA . GLU A 1 316 ? 63.325 89.058 93.032 1.00 10.40 317 GLU A CA 1
ATOM 2544 C C . GLU A 1 316 ? 64.028 89.883 94.112 1.00 11.28 317 GLU A C 1
ATOM 2545 O O . GLU A 1 316 ? 63.632 91.017 94.385 1.00 12.50 317 GLU A O 1
ATOM 2551 N N . SER A 1 317 ? 65.075 89.321 94.712 1.00 11.53 318 SER A N 1
ATOM 2552 C CA . SER A 1 317 ? 65.812 89.992 95.785 1.00 12.53 318 SER A CA 1
ATOM 2553 C C . SER A 1 317 ? 66.588 91.203 95.298 1.00 12.98 318 SER A C 1
ATOM 2554 O O . SER A 1 317 ? 66.993 91.257 94.136 1.00 14.59 318 SER A O 1
ATOM 2557 N N . TYR A 1 318 ? 66.822 92.159 96.193 1.00 13.25 319 TYR A N 1
ATOM 2558 C CA . TYR A 1 318 ? 67.536 93.377 95.827 1.00 14.00 319 TYR A CA 1
ATOM 2559 C C . TYR A 1 318 ? 68.885 93.131 95.153 1.00 14.21 319 TYR A C 1
ATOM 2560 O O . TYR A 1 318 ? 69.156 93.681 94.087 1.00 14.02 319 TYR A O 1
ATOM 2569 N N . SER A 1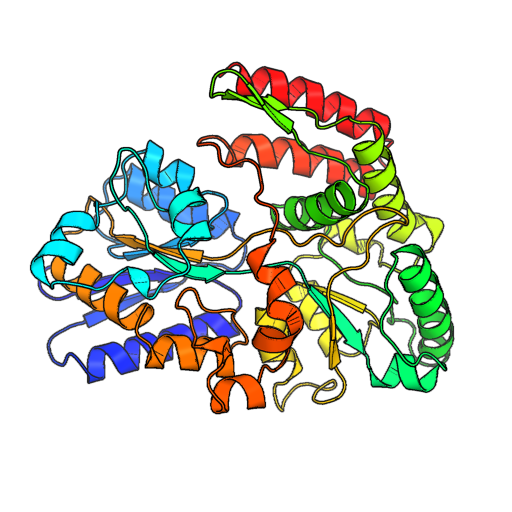 319 ? 69.729 92.311 95.771 1.00 15.92 320 SER A N 1
ATOM 2570 C CA . SER A 1 319 ? 71.058 92.016 95.226 1.00 17.27 320 SER A CA 1
ATOM 2571 C C . SER A 1 319 ? 71.044 91.358 93.855 1.00 15.29 320 SER A C 1
ATOM 2572 O O . SER A 1 319 ? 71.836 91.711 92.977 1.00 16.36 320 SER A O 1
ATOM 2575 N N . VAL A 1 320 ? 70.160 90.385 93.675 1.00 14.08 321 VAL A N 1
ATOM 2576 C CA . VAL A 1 320 ? 70.078 89.682 92.405 1.00 11.11 321 VAL A CA 1
ATOM 2577 C C . VAL A 1 320 ? 69.548 90.618 91.327 1.00 10.80 321 VAL A C 1
ATOM 2578 O O . VAL A 1 320 ? 70.042 90.622 90.200 1.00 10.67 321 VAL A O 1
ATOM 2582 N N . GLN A 1 321 ? 68.550 91.420 91.683 1.00 10.22 322 GLN A N 1
ATOM 2583 C CA . GLN A 1 321 ? 67.962 92.385 90.758 1.00 9.27 322 GLN A CA 1
ATOM 2584 C C . GLN A 1 321 ? 68.987 93.455 90.376 1.00 10.47 322 GLN A C 1
ATOM 2585 O O . GLN A 1 321 ? 69.026 93.916 89.235 1.00 10.21 322 GLN A O 1
ATOM 2591 N N . LYS A 1 322 ? 69.805 93.849 91.350 1.00 12.24 323 LYS A N 1
ATOM 2592 C CA . LYS A 1 322 ? 70.859 94.840 91.151 1.00 14.69 323 LYS A CA 1
ATOM 2593 C C . LYS A 1 322 ? 71.881 94.282 90.160 1.00 14.13 323 LYS A C 1
ATOM 2594 O O . LYS A 1 322 ? 72.383 94.997 89.294 1.00 16.60 323 LYS A O 1
ATOM 2600 N N . GLY A 1 323 ? 72.182 92.995 90.281 1.00 13.00 324 GLY A N 1
ATOM 2601 C CA . GLY A 1 323 ? 73.123 92.390 89.363 1.00 11.59 324 GLY A CA 1
ATOM 2602 C C . GLY A 1 323 ? 72.566 92.317 87.954 1.00 11.19 324 GLY A C 1
ATOM 2603 O O . GLY A 1 323 ? 73.319 92.431 86.993 1.00 11.35 324 GLY A O 1
ATOM 2604 N N . PHE A 1 324 ? 71.257 92.110 87.816 1.00 12.62 325 PHE A N 1
ATOM 2605 C CA . PHE A 1 324 ? 70.648 92.048 86.480 1.00 12.70 325 PHE A CA 1
ATOM 2606 C C . PHE A 1 324 ? 70.790 93.404 85.792 1.00 12.58 325 PHE A C 1
ATOM 2607 O O . PHE A 1 324 ? 71.141 93.490 84.620 1.00 15.13 325 PHE A O 1
ATOM 2615 N N . ALA A 1 325 ? 70.503 94.465 86.535 1.00 12.29 326 ALA A N 1
ATOM 2616 C CA . ALA A 1 325 ? 70.563 95.815 85.997 1.00 12.54 326 ALA A CA 1
ATOM 2617 C C . ALA A 1 325 ? 71.968 96.258 85.641 1.00 13.79 326 ALA A C 1
ATOM 2618 O O . ALA A 1 325 ? 72.183 96.878 84.605 1.00 15.35 326 ALA A O 1
ATOM 2620 N N . MET A 1 326 ? 72.937 95.921 86.486 1.00 14.36 327 MET A N 1
ATOM 2621 C CA . MET A 1 326 ? 74.317 96.345 86.291 1.00 15.38 327 MET A CA 1
ATOM 2622 C C . MET A 1 326 ? 75.011 95.493 85.234 1.00 15.93 327 MET A C 1
ATOM 2623 O O . MET A 1 326 ? 75.733 96.038 84.374 1.00 16.28 327 MET A O 1
ATOM 2628 N N . ASN A 1 327 ? 74.835 94.186 85.288 1.00 16.06 328 ASN A N 1
ATOM 2629 C CA . ASN A 1 327 ? 75.468 93.284 84.331 1.00 16.91 328 ASN A CA 1
ATOM 2630 C C . ASN A 1 327 ? 74.761 93.051 83.003 1.00 16.69 328 ASN A C 1
ATOM 2631 O O . ASN A 1 327 ? 75.395 93.070 81.950 1.00 16.65 328 ASN A O 1
ATOM 2636 N N . LEU A 1 328 ? 73.452 92.826 83.046 1.00 14.60 329 LEU A N 1
ATOM 2637 C CA . LEU A 1 328 ? 72.707 92.550 81.825 1.00 13.02 329 LEU A CA 1
ATOM 2638 C C . LEU A 1 328 ? 72.022 93.774 81.239 1.00 13.26 329 LEU A C 1
ATOM 2639 O O . LEU A 1 328 ? 71.592 93.757 80.084 1.00 13.17 329 LEU A O 1
ATOM 2644 N N . GLY A 1 329 ? 71.912 94.829 82.039 1.00 12.71 330 GLY A N 1
ATOM 2645 C CA . GLY A 1 329 ? 71.272 96.045 81.568 1.00 11.53 330 GLY A CA 1
ATOM 2646 C C . GLY A 1 329 ? 69.760 96.010 81.704 1.00 11.65 330 GLY A C 1
ATOM 2647 O O . GLY A 1 329 ? 69.078 96.946 81.291 1.00 12.04 330 GLY A O 1
ATOM 2648 N N . TRP A 1 330 ? 69.233 94.939 82.290 1.00 9.95 331 TRP A N 1
ATOM 2649 C CA . TRP A 1 330 ? 67.793 94.806 82.462 1.00 9.27 331 TRP A CA 1
ATOM 2650 C C . TRP A 1 330 ? 67.211 95.888 83.358 1.00 11.69 331 TRP A C 1
ATOM 2651 O O . TRP A 1 330 ? 67.865 96.342 84.303 1.00 11.09 331 TRP A O 1
ATOM 2662 N N . ASN A 1 331 ? 65.975 96.290 83.056 1.00 10.71 332 ASN A N 1
ATOM 2663 C CA . ASN A 1 331 ? 65.254 97.254 83.881 1.00 10.88 332 ASN A CA 1
ATOM 2664 C C . ASN A 1 331 ? 64.520 96.356 84.892 1.00 9.89 332 ASN A C 1
ATOM 2665 O O . ASN A 1 331 ? 63.596 95.625 84.535 1.00 9.70 332 ASN A O 1
ATOM 2670 N N . PRO A 1 332 ? 64.940 96.390 86.164 1.00 10.87 333 PRO A N 1
ATOM 2671 C CA . PRO A 1 332 ? 64.367 95.586 87.246 1.00 11.28 333 PRO A CA 1
ATOM 2672 C C . PRO A 1 332 ? 62.875 95.656 87.513 1.00 11.17 333 PRO A C 1
ATOM 2673 O O . PRO A 1 332 ? 62.230 96.685 87.301 1.00 13.67 333 PRO A O 1
ATOM 2677 N N . GLY A 1 333 ? 62.343 94.540 88.001 1.00 12.61 334 GLY A N 1
ATOM 2678 C CA . GLY A 1 333 ? 60.941 94.468 88.367 1.00 12.76 334 GLY A CA 1
ATOM 2679 C C . GLY A 1 333 ? 60.797 95.022 89.779 1.00 12.40 334 GLY A C 1
ATOM 2680 O O . GLY A 1 333 ? 59.693 95.315 90.225 1.00 11.98 334 GLY A O 1
ATOM 2681 N N . ARG A 1 334 ? 61.924 95.155 90.481 1.00 13.17 335 ARG A N 1
ATOM 2682 C CA . ARG A 1 334 ? 61.950 95.691 91.843 1.00 14.26 335 ARG A CA 1
ATOM 2683 C C . ARG A 1 334 ? 62.311 97.184 91.796 1.00 14.37 335 ARG A C 1
ATOM 2684 O O . ARG A 1 334 ? 63.269 97.586 91.140 1.00 14.73 335 ARG A O 1
ATOM 2692 N N . VAL A 1 335 ? 61.541 98.004 92.494 1.00 14.31 336 VAL A N 1
ATOM 2693 C CA . VAL A 1 335 ? 61.768 99.442 92.505 1.00 14.32 336 VAL A CA 1
ATOM 2694 C C . VAL A 1 335 ? 63.084 99.869 93.161 1.00 15.96 336 VAL A C 1
ATOM 2695 O O . VAL A 1 335 ? 63.714 99.107 93.906 1.00 15.65 336 VAL A O 1
ATOM 2699 N N . ASP A 1 336 ? 63.478 101.105 92.865 1.00 16.32 337 ASP A N 1
ATOM 2700 C CA . ASP A 1 336 ? 64.684 101.736 93.398 1.00 17.59 337 ASP A CA 1
ATOM 2701 C C . ASP A 1 336 ? 66.021 101.172 92.934 1.00 17.32 337 ASP A C 1
ATOM 2702 O O . ASP A 1 336 ? 67.019 101.884 92.967 1.00 18.70 337 ASP A O 1
ATOM 2707 N N . VAL A 1 337 ? 66.058 99.913 92.507 1.00 14.80 338 VAL A N 1
ATOM 2708 C CA . VAL A 1 337 ? 67.312 99.333 92.030 1.00 14.47 338 VAL A CA 1
ATOM 2709 C C . VAL A 1 337 ? 67.965 100.202 90.935 1.00 16.14 338 VAL A C 1
ATOM 2710 O O . VAL A 1 337 ? 69.185 100.377 90.922 1.00 15.83 338 VAL A O 1
ATOM 2714 N N . TYR A 1 338 ? 67.160 100.758 90.030 1.00 16.40 339 TYR A N 1
ATOM 2715 C CA . TYR A 1 338 ? 67.701 101.580 88.944 1.00 19.43 339 TYR A CA 1
ATOM 2716 C C . TYR A 1 338 ? 68.497 102.774 89.472 1.00 19.23 339 TYR A C 1
ATOM 2717 O O . TYR A 1 338 ? 69.350 103.323 88.774 1.00 19.03 339 TYR A O 1
ATOM 2726 N N . ASP A 1 339 ? 68.208 103.160 90.710 1.00 19.04 340 ASP A N 1
ATOM 2727 C CA . ASP A 1 339 ? 68.848 104.305 91.341 1.00 20.77 340 ASP A CA 1
ATOM 2728 C C . ASP A 1 339 ? 70.114 103.995 92.120 1.00 19.72 340 ASP A C 1
ATOM 2729 O O . ASP A 1 339 ? 70.786 104.912 92.593 1.00 19.35 340 ASP A O 1
ATOM 2734 N N . ASP A 1 340 ? 70.429 102.714 92.270 1.00 19.05 341 ASP A N 1
ATOM 2735 C CA . ASP A 1 340 ? 71.626 102.303 92.994 1.00 19.01 341 ASP A CA 1
ATOM 2736 C C . ASP A 1 340 ? 72.845 102.870 92.255 1.00 18.76 341 ASP A C 1
ATOM 2737 O O . ASP A 1 340 ? 72.931 102.779 91.030 1.00 18.67 341 ASP A O 1
ATOM 2742 N N . PRO A 1 341 ? 73.798 103.473 92.988 1.00 18.26 342 PRO A N 1
ATOM 2743 C CA . PRO A 1 341 ? 75.003 104.048 92.371 1.00 18.99 342 PRO A CA 1
ATOM 2744 C C . PRO A 1 341 ? 75.754 103.093 91.444 1.00 17.76 342 PRO A C 1
ATOM 2745 O O . PRO A 1 341 ? 76.297 103.507 90.423 1.00 19.02 342 PRO A O 1
ATOM 2749 N N . ALA A 1 342 ? 75.792 101.817 91.806 1.00 17.98 343 ALA A N 1
ATOM 2750 C CA . ALA A 1 342 ? 76.476 100.826 90.989 1.00 17.51 343 ALA A CA 1
ATOM 2751 C C . ALA A 1 342 ? 75.725 100.621 89.684 1.00 17.31 343 ALA A C 1
ATOM 2752 O O . ALA A 1 342 ? 76.331 100.369 88.644 1.00 17.13 343 ALA A O 1
ATOM 2754 N N . VAL A 1 343 ? 74.398 100.721 89.747 1.00 16.41 344 VAL A N 1
ATOM 2755 C CA . VAL A 1 343 ? 73.567 100.541 88.566 1.00 13.29 344 VAL A CA 1
ATOM 2756 C C . VAL A 1 343 ? 73.638 101.775 87.687 1.00 13.20 344 VAL A C 1
ATOM 2757 O O . VAL A 1 343 ? 73.746 101.653 86.477 1.00 16.49 344 VAL A O 1
ATOM 2761 N N . VAL A 1 344 ? 73.587 102.964 88.281 1.00 13.51 345 VAL A N 1
ATOM 2762 C CA . VAL A 1 344 ? 73.677 104.175 87.471 1.00 14.97 345 VAL A CA 1
ATOM 2763 C C . VAL A 1 344 ? 75.043 104.254 86.782 1.00 14.78 345 VAL A C 1
ATOM 2764 O O . VAL A 1 344 ? 75.160 104.785 85.687 1.00 15.83 345 VAL A O 1
ATOM 2768 N N . SER A 1 345 ? 76.075 103.709 87.415 1.00 15.22 346 SER A N 1
ATOM 2769 C CA . SER A 1 345 ? 77.409 103.732 86.827 1.00 16.19 346 SER A CA 1
ATOM 2770 C C . SER A 1 345 ? 77.482 102.952 85.518 1.00 16.42 346 SER A C 1
ATOM 2771 O O . SER A 1 345 ? 78.112 103.395 84.560 1.00 16.91 346 SER A O 1
ATOM 2774 N N . LYS A 1 346 ? 76.846 101.787 85.476 1.00 15.75 347 LYS A N 1
ATOM 2775 C CA . LYS A 1 346 ? 76.881 100.940 84.285 1.00 17.24 347 LYS A CA 1
ATOM 2776 C C . LYS A 1 346 ? 75.695 101.065 83.332 1.00 15.79 347 LYS A C 1
ATOM 2777 O O . LYS A 1 346 ? 75.847 100.872 82.126 1.00 15.05 347 LYS A O 1
ATOM 2783 N N . SER A 1 347 ? 74.527 101.392 83.879 1.00 14.47 348 SER A N 1
ATOM 2784 C CA . SER A 1 347 ? 73.304 101.518 83.086 1.00 13.77 348 SER A CA 1
ATOM 2785 C C . SER A 1 347 ? 72.549 102.797 83.454 1.00 13.56 348 SER A C 1
ATOM 2786 O O . SER A 1 347 ? 71.401 102.753 83.900 1.00 14.36 348 SER A O 1
ATOM 2789 N N . PRO A 1 348 ? 73.177 103.961 83.234 1.00 14.03 349 PRO A N 1
ATOM 2790 C CA . PRO A 1 348 ? 72.567 105.256 83.558 1.00 14.46 349 PRO A CA 1
ATOM 2791 C C . PRO A 1 348 ? 71.203 105.558 82.950 1.00 14.83 349 PRO A C 1
ATOM 2792 O O . PRO A 1 348 ? 70.431 106.332 83.517 1.00 17.30 349 PRO A O 1
ATOM 2796 N N . HIS A 1 349 ? 70.905 104.965 81.801 1.00 15.69 350 HIS A N 1
ATOM 2797 C CA . HIS A 1 349 ? 69.626 105.223 81.144 1.00 14.69 350 HIS A CA 1
ATOM 2798 C C . HIS A 1 349 ? 68.434 104.643 81.881 1.00 14.39 350 HIS A C 1
ATOM 2799 O O . HIS A 1 349 ? 67.308 105.046 81.619 1.00 13.51 350 HIS A O 1
ATOM 2806 N N . LEU A 1 350 ? 68.661 103.685 82.778 1.00 14.55 351 LEU A N 1
ATOM 2807 C CA 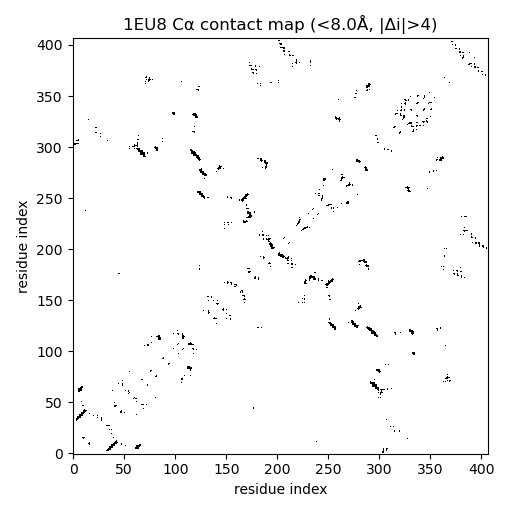. LEU A 1 350 ? 67.546 103.125 83.535 1.00 13.54 351 LEU A CA 1
ATOM 2808 C C . LEU A 1 350 ? 66.958 104.244 84.400 1.00 15.70 351 LEU A C 1
ATOM 2809 O O . LEU A 1 350 ? 65.748 104.299 84.623 1.00 14.14 351 LEU A O 1
ATOM 2814 N N . LYS A 1 351 ? 67.821 105.142 84.877 1.00 15.17 352 LYS A N 1
ATOM 2815 C CA . LYS A 1 351 ? 67.374 106.275 85.682 1.00 16.34 352 LYS A CA 1
ATOM 2816 C C . LYS A 1 351 ? 66.937 107.426 84.773 1.00 16.65 352 LYS A C 1
ATOM 2817 O O . LYS A 1 351 ? 65.841 107.967 84.917 1.00 17.36 352 LYS A O 1
ATOM 2823 N N . GLU A 1 352 ? 67.793 107.786 83.827 1.00 18.02 353 GLU A N 1
ATOM 2824 C CA . GLU A 1 352 ? 67.501 108.881 82.909 1.00 19.84 353 GLU A CA 1
ATOM 2825 C C . GLU A 1 352 ? 66.242 108.714 82.064 1.00 18.81 353 GLU A C 1
ATOM 2826 O O . GLU A 1 352 ? 65.526 109.685 81.827 1.00 19.22 353 GLU A O 1
ATOM 2832 N N . LEU A 1 353 ? 65.975 107.494 81.605 1.00 18.44 354 LEU A N 1
ATOM 2833 C CA . LEU A 1 353 ? 64.805 107.217 80.771 1.00 17.35 354 LEU A CA 1
ATOM 2834 C C . LEU A 1 353 ? 63.696 106.524 81.559 1.00 17.51 354 LEU A C 1
ATOM 2835 O O . LEU A 1 353 ? 62.963 105.683 81.035 1.00 16.62 354 LEU A O 1
ATOM 2840 N N . ARG A 1 354 ? 63.582 106.899 82.827 1.00 18.77 355 ARG A N 1
ATOM 2841 C CA . ARG A 1 354 ? 62.574 106.352 83.727 1.00 19.49 355 ARG A CA 1
ATOM 2842 C C . ARG A 1 354 ? 61.173 106.420 83.116 1.00 18.74 355 ARG A C 1
ATOM 2843 O O . ARG A 1 354 ? 60.399 105.466 83.206 1.00 18.67 355 ARG A O 1
ATOM 2851 N N . ALA A 1 355 ? 60.860 107.557 82.499 1.00 18.86 356 ALA A N 1
ATOM 2852 C CA . ALA A 1 355 ? 59.557 107.784 81.871 1.00 18.83 356 ALA A CA 1
ATOM 2853 C C . ALA A 1 355 ? 59.246 106.782 80.766 1.00 18.55 356 ALA A C 1
ATOM 2854 O O . ALA A 1 355 ? 58.086 106.425 80.547 1.00 19.09 356 ALA A O 1
ATOM 2856 N N . VAL A 1 356 ? 60.283 106.350 80.056 1.00 17.25 357 VAL A N 1
ATOM 2857 C CA . VAL A 1 356 ? 60.117 105.393 78.974 1.00 14.99 357 VAL A CA 1
ATOM 2858 C C . VAL A 1 356 ? 59.529 104.095 79.508 1.00 15.86 357 VAL A C 1
ATOM 2859 O O . VAL A 1 356 ? 58.572 103.558 78.953 1.00 16.25 357 VAL A O 1
ATOM 2863 N N . PHE A 1 357 ? 60.112 103.595 80.590 1.00 15.36 358 PHE A N 1
ATOM 2864 C CA . PHE A 1 357 ? 59.672 102.351 81.195 1.00 16.83 358 PHE A CA 1
ATOM 2865 C C . PHE A 1 357 ? 58.313 102.456 81.879 1.00 19.73 358 PHE A C 1
ATOM 2866 O O . PHE A 1 357 ? 57.456 101.589 81.705 1.00 22.47 358 PHE A O 1
ATOM 2874 N N . GLU A 1 358 ? 58.101 103.528 82.630 1.00 20.27 359 GLU A N 1
ATOM 2875 C CA . GLU A 1 358 ? 56.846 103.708 83.340 1.00 21.62 359 GLU A CA 1
ATOM 2876 C C . GLU A 1 358 ? 55.637 103.920 82.435 1.00 20.64 359 GLU A C 1
ATOM 2877 O O . GLU A 1 358 ? 54.502 103.679 82.846 1.00 21.54 359 GLU A O 1
ATOM 2883 N N . ASN A 1 359 ? 55.875 104.346 81.199 1.00 17.96 360 ASN A N 1
ATOM 2884 C CA . ASN A 1 359 ? 54.781 104.580 80.265 1.00 17.56 360 ASN A CA 1
ATOM 2885 C C . ASN A 1 359 ? 54.713 103.600 79.099 1.00 16.52 360 ASN A C 1
ATOM 2886 O O . ASN A 1 359 ? 54.049 103.869 78.102 1.00 16.10 360 ASN A O 1
ATOM 2891 N N . ALA A 1 360 ? 55.387 102.461 79.232 1.00 16.73 361 ALA A N 1
ATOM 2892 C CA . ALA A 1 360 ? 55.391 101.441 78.183 1.00 16.37 361 ALA A CA 1
ATOM 2893 C C . ALA A 1 360 ? 53.962 101.032 77.821 1.00 16.33 361 ALA A C 1
ATOM 2894 O O . ALA A 1 360 ? 53.142 100.798 78.708 1.00 16.79 361 ALA A O 1
ATOM 2896 N N . VAL A 1 361 ? 53.677 100.939 76.522 1.00 14.85 362 VAL A N 1
ATOM 2897 C CA . VAL A 1 361 ? 52.346 100.568 76.037 1.00 14.96 362 VAL A CA 1
ATOM 2898 C C . VAL A 1 361 ? 52.179 99.054 75.996 1.00 15.15 362 VAL A C 1
ATOM 2899 O O . VAL A 1 361 ? 52.979 98.356 75.376 1.00 14.28 362 VAL A O 1
ATOM 2903 N N . PRO A 1 362 ? 51.128 98.526 76.643 1.00 14.70 363 PRO A N 1
ATOM 2904 C CA . PRO A 1 362 ? 50.895 97.080 76.652 1.00 16.37 363 PRO A CA 1
ATOM 2905 C C . PRO A 1 362 ? 50.232 96.584 75.377 1.00 16.21 363 PRO A C 1
ATOM 2906 O O . PRO A 1 362 ? 49.400 97.276 74.793 1.00 16.68 363 PRO A O 1
ATOM 2910 N N . ARG A 1 363 ? 50.613 95.390 74.939 1.00 16.84 364 ARG A N 1
ATOM 2911 C CA . ARG A 1 363 ? 49.968 94.777 73.786 1.00 18.17 364 ARG A CA 1
ATOM 2912 C C . ARG A 1 363 ? 48.624 94.366 74.402 1.00 19.74 364 ARG A C 1
ATOM 2913 O O . ARG A 1 363 ? 48.497 94.327 75.627 1.00 19.49 364 ARG A O 1
ATOM 2921 N N . PRO A 1 364 ? 47.604 94.068 73.580 1.00 23.15 365 PRO A N 1
ATOM 2922 C CA . PRO A 1 364 ? 46.311 93.676 74.163 1.00 25.47 365 PRO A CA 1
ATOM 2923 C C . PRO A 1 364 ? 46.453 92.575 75.216 1.00 29.58 365 PRO A C 1
ATOM 2924 O O . PRO A 1 364 ? 46.906 91.470 74.907 1.00 29.87 365 PRO A O 1
ATOM 2928 N N . ILE A 1 365 ? 46.074 92.882 76.458 1.00 32.56 366 ILE A N 1
ATOM 2929 C CA . ILE A 1 365 ? 46.174 91.915 77.553 1.00 35.81 366 ILE A CA 1
ATOM 2930 C C . ILE A 1 365 ? 44.930 91.043 77.565 1.00 36.47 366 ILE A C 1
ATOM 2931 O O . ILE A 1 365 ? 43.957 91.320 78.272 1.00 35.74 366 ILE A O 1
ATOM 2936 N N . VAL A 1 366 ? 44.976 89.976 76.781 1.00 37.04 367 VAL A N 1
ATOM 2937 C CA . VAL A 1 366 ? 43.846 89.081 76.677 1.00 37.91 367 VAL A CA 1
ATOM 2938 C C . VAL A 1 366 ? 44.333 87.629 76.600 1.00 38.08 367 VAL A C 1
ATOM 2939 O O . VAL A 1 366 ? 45.378 87.349 76.017 1.00 39.88 367 VAL A O 1
ATOM 2943 N N . PRO A 1 367 ? 43.589 86.689 77.208 1.00 38.09 368 PRO A N 1
ATOM 2944 C CA . PRO A 1 367 ? 43.936 85.260 77.223 1.00 37.16 368 PRO A CA 1
ATOM 2945 C C . PRO A 1 367 ? 44.277 84.623 75.866 1.00 37.30 368 PRO A C 1
ATOM 2946 O O . PRO A 1 367 ? 45.018 83.639 75.805 1.00 37.53 368 PRO A O 1
ATOM 2950 N N . TYR A 1 368 ? 43.735 85.182 74.787 1.00 36.13 369 TYR A N 1
ATOM 2951 C CA . TYR A 1 368 ? 43.968 84.655 73.442 1.00 33.51 369 TYR A CA 1
ATOM 2952 C C . TYR A 1 368 ? 44.926 85.512 72.612 1.00 31.13 369 TYR A C 1
ATOM 2953 O O . TYR A 1 368 ? 44.829 85.554 71.382 1.00 28.77 369 TYR A O 1
ATOM 2962 N N . TYR A 1 369 ? 45.853 86.190 73.281 1.00 29.60 370 TYR A N 1
ATOM 2963 C CA . TYR A 1 369 ? 46.807 87.030 72.571 1.00 28.10 370 TYR A CA 1
ATOM 2964 C C . TYR A 1 369 ? 47.605 86.255 71.526 1.00 28.97 370 TYR A C 1
ATOM 2965 O O . TYR A 1 369 ? 47.744 86.706 70.392 1.00 28.17 370 TYR A O 1
ATOM 2974 N N . PRO A 1 370 ? 48.156 85.085 71.897 1.00 30.38 371 PRO A N 1
ATOM 2975 C CA . PRO A 1 370 ? 48.929 84.298 70.934 1.00 30.81 371 PRO A CA 1
ATOM 2976 C C . PRO A 1 370 ? 48.268 84.228 69.552 1.00 30.47 371 PRO A C 1
ATOM 2977 O O . PRO A 1 370 ? 48.913 84.451 68.526 1.00 29.98 371 PRO A O 1
ATOM 2981 N N . GLN A 1 371 ? 46.975 83.933 69.532 1.00 30.88 372 GLN A N 1
ATOM 2982 C CA . GLN A 1 371 ? 46.246 83.831 68.273 1.00 31.42 372 GLN A CA 1
ATOM 2983 C C . GLN A 1 371 ? 46.043 85.182 67.585 1.00 29.44 372 GLN A C 1
ATOM 2984 O O . GLN A 1 371 ? 46.003 85.262 66.357 1.00 27.73 372 GLN A O 1
ATOM 2990 N N . LEU A 1 372 ? 45.917 86.242 68.378 1.00 28.01 373 LEU A N 1
ATOM 2991 C CA . LEU A 1 372 ? 45.716 87.593 67.846 1.00 26.19 373 LEU A CA 1
ATOM 2992 C C . LEU A 1 372 ? 47.016 88.077 67.206 1.00 23.83 373 LEU A C 1
ATOM 2993 O O . LEU A 1 372 ? 47.025 88.645 66.111 1.00 23.10 373 LEU A O 1
ATOM 2998 N N . SER A 1 373 ? 48.113 87.834 67.915 1.00 22.11 374 SER A N 1
ATOM 2999 C CA . SER A 1 373 ? 49.442 88.220 67.476 1.00 20.75 374 SER A CA 1
ATOM 3000 C C . SER A 1 373 ? 49.782 87.583 66.130 1.00 21.94 374 SER A C 1
ATOM 3001 O O . SER A 1 373 ? 50.338 88.234 65.240 1.00 21.09 374 SER A O 1
ATOM 3004 N N . GLU A 1 374 ? 49.442 86.307 65.988 1.00 22.65 375 GLU A N 1
ATOM 3005 C CA . GLU A 1 374 ? 49.703 85.580 64.756 1.00 25.53 375 GLU A CA 1
ATOM 3006 C C . GLU A 1 374 ? 49.084 86.310 63.563 1.00 24.38 375 GLU A C 1
ATOM 3007 O O . GLU A 1 374 ? 49.672 86.369 62.480 1.00 23.86 375 GLU A O 1
ATOM 3013 N N . ILE A 1 375 ? 47.900 86.876 63.777 1.00 24.10 376 ILE A N 1
ATOM 3014 C CA . ILE A 1 375 ? 47.188 87.606 62.735 1.00 21.60 376 ILE A CA 1
ATOM 3015 C C . ILE A 1 375 ? 47.920 88.884 62.374 1.00 20.70 376 ILE A C 1
ATOM 3016 O O . ILE A 1 375 ? 48.084 89.199 61.199 1.00 21.36 376 ILE A O 1
ATOM 3021 N N . ILE A 1 376 ? 48.360 89.623 63.387 1.00 19.78 377 ILE A N 1
ATOM 3022 C CA . ILE A 1 376 ? 49.069 90.877 63.163 1.00 19.05 377 ILE A CA 1
ATOM 3023 C C . ILE A 1 376 ? 50.414 90.637 62.484 1.00 19.77 377 ILE A C 1
ATOM 3024 O O . ILE A 1 376 ? 50.804 91.375 61.575 1.00 20.77 377 ILE A O 1
ATOM 3029 N N . GLN A 1 377 ? 51.125 89.605 62.931 1.00 20.39 378 GLN A N 1
ATOM 3030 C CA . GLN A 1 377 ? 52.427 89.275 62.355 1.00 20.53 378 GLN A CA 1
ATOM 3031 C C . GLN A 1 377 ? 52.334 89.047 60.847 1.00 21.21 378 GLN A C 1
ATOM 3032 O O . GLN A 1 377 ? 53.065 89.664 60.072 1.00 21.48 378 GLN A O 1
ATOM 3038 N N . LYS A 1 378 ? 51.433 88.155 60.440 1.00 22.12 379 LYS A N 1
ATOM 3039 C CA . LYS A 1 378 ? 51.254 87.832 59.023 1.00 24.29 379 LYS A CA 1
ATOM 3040 C C . LYS A 1 378 ? 51.032 89.033 58.119 1.00 22.47 379 LYS A C 1
ATOM 3041 O O . LYS A 1 378 ? 51.749 89.223 57.140 1.00 23.31 379 LYS A O 1
ATOM 3047 N N . TYR A 1 379 ? 50.037 89.848 58.441 1.00 21.72 380 TYR A N 1
ATOM 3048 C CA . TYR A 1 379 ? 49.737 90.992 57.604 1.00 21.34 380 TYR A CA 1
ATOM 3049 C C . TYR A 1 379 ? 50.761 92.099 57.667 1.00 21.25 380 TYR A C 1
ATOM 3050 O O . TYR A 1 379 ? 51.098 92.685 56.640 1.00 21.78 380 TYR A O 1
ATOM 3059 N N . VAL A 1 380 ? 51.285 92.383 58.855 1.00 20.84 381 VAL A N 1
ATOM 3060 C CA . VAL A 1 380 ? 52.284 93.432 58.962 1.00 18.45 381 VAL A CA 1
ATOM 3061 C C . VAL A 1 380 ? 53.543 93.018 58.209 1.00 19.00 381 VAL A C 1
ATOM 3062 O O . VAL A 1 380 ? 54.115 93.815 57.460 1.00 19.06 381 VAL A O 1
ATOM 3066 N N . ASN A 1 381 ? 53.972 91.772 58.389 1.00 20.96 382 ASN A N 1
ATOM 3067 C CA . ASN A 1 381 ? 55.174 91.307 57.698 1.00 21.99 382 ASN A CA 1
ATOM 3068 C C . ASN A 1 381 ? 54.951 91.303 56.192 1.00 22.17 382 ASN A C 1
ATOM 3069 O O . ASN A 1 381 ? 55.833 91.681 55.424 1.00 23.26 382 ASN A O 1
ATOM 3074 N N . SER A 1 382 ? 53.764 90.881 55.775 1.00 23.25 383 SER A N 1
ATOM 3075 C CA . SER A 1 382 ? 53.437 90.841 54.358 1.00 24.05 383 SER A CA 1
ATOM 3076 C C . SER A 1 382 ? 53.555 92.237 53.756 1.00 23.25 383 SER A C 1
ATOM 3077 O O . SER A 1 382 ? 54.008 92.390 52.623 1.00 23.28 383 SER A O 1
ATOM 3080 N N . ALA A 1 383 ? 53.154 93.249 54.524 1.00 21.57 384 ALA A N 1
ATOM 3081 C CA . ALA A 1 383 ? 53.213 94.629 54.061 1.00 21.00 384 ALA A CA 1
ATOM 3082 C C . ALA A 1 383 ? 54.657 95.107 53.994 1.00 22.20 384 ALA A C 1
ATOM 3083 O O . ALA A 1 383 ? 55.025 95.856 53.087 1.00 21.96 384 ALA A O 1
ATOM 3085 N N . LEU A 1 384 ? 55.474 94.680 54.955 1.00 21.81 385 LEU A N 1
ATOM 3086 C CA . LEU A 1 384 ? 56.882 95.066 54.975 1.00 22.25 385 LEU A CA 1
ATOM 3087 C C . LEU A 1 384 ? 57.602 94.471 53.777 1.00 23.49 385 LEU A C 1
ATOM 3088 O O . LEU A 1 384 ? 58.544 95.069 53.249 1.00 23.53 385 LEU A O 1
ATOM 3093 N N . ALA A 1 385 ? 57.154 93.288 53.360 1.00 24.76 386 ALA A N 1
ATOM 3094 C CA . ALA A 1 385 ? 57.747 92.591 52.224 1.00 26.51 386 ALA A CA 1
ATOM 3095 C C . ALA A 1 385 ? 57.314 93.245 50.916 1.00 28.02 386 ALA A C 1
ATOM 3096 O O . ALA A 1 385 ? 57.947 93.063 49.878 1.00 28.41 386 ALA A O 1
ATOM 3098 N N . GLY A 1 386 ? 56.234 94.017 50.981 1.00 28.95 387 GLY A N 1
ATOM 3099 C CA . GLY A 1 386 ? 55.728 94.696 49.805 1.00 29.65 387 GLY A CA 1
ATOM 3100 C C . GLY A 1 386 ? 54.740 93.828 49.055 1.00 30.63 387 GLY A C 1
ATOM 3101 O O . GLY A 1 386 ? 54.418 94.117 47.910 1.00 30.57 387 GLY A O 1
ATOM 3102 N N . LYS A 1 387 ? 54.258 92.768 49.704 1.00 31.53 388 LYS A N 1
ATOM 3103 C CA . LYS A 1 387 ? 53.304 91.840 49.097 1.00 32.20 388 LYS A CA 1
ATOM 3104 C C . LYS A 1 387 ? 51.896 92.413 49.026 1.00 32.75 388 LYS A C 1
ATOM 3105 O O . LYS A 1 387 ? 51.112 92.045 48.154 1.00 33.71 388 LYS A O 1
ATOM 3111 N N . ILE A 1 388 ? 51.571 93.300 49.958 1.00 33.21 389 ILE A N 1
ATOM 3112 C CA . ILE A 1 388 ? 50.266 93.957 49.985 1.00 33.31 389 ILE A CA 1
ATOM 3113 C C . ILE A 1 388 ? 50.470 95.343 50.585 1.00 32.95 389 ILE A C 1
ATOM 3114 O O . ILE A 1 388 ? 51.492 95.602 51.219 1.00 34.16 389 ILE A O 1
ATOM 3119 N N . SER A 1 389 ? 49.511 96.237 50.375 1.00 31.53 390 SER A N 1
ATOM 3120 C CA . SER A 1 389 ? 49.618 97.592 50.906 1.00 29.20 390 SER A CA 1
ATOM 3121 C C . SER A 1 389 ? 49.295 97.627 52.395 1.00 28.29 390 SER A C 1
ATOM 3122 O O . SER A 1 389 ? 48.629 96.728 52.927 1.00 28.12 390 SER A O 1
ATOM 3125 N N . PRO A 1 390 ? 49.767 98.670 53.092 1.00 26.67 391 PRO A N 1
ATOM 3126 C CA . PRO A 1 390 ? 49.501 98.801 54.526 1.00 26.61 391 PRO A CA 1
ATOM 3127 C C . PRO A 1 390 ? 47.995 98.751 54.792 1.00 27.07 391 PRO A C 1
ATOM 3128 O O . PRO A 1 390 ? 47.533 98.069 55.708 1.00 27.96 391 PRO A O 1
ATOM 3132 N N . GLN A 1 391 ? 47.233 99.462 53.964 1.00 29.32 392 GLN A N 1
ATOM 3133 C CA . GLN A 1 391 ? 45.775 99.524 54.093 1.00 30.67 392 GLN A CA 1
ATOM 3134 C C . GLN A 1 391 ? 45.117 98.150 53.965 1.00 32.07 392 GLN A C 1
ATOM 3135 O O . GLN A 1 391 ? 44.324 97.739 54.817 1.00 31.69 392 GLN A O 1
ATOM 3141 N N . GLU A 1 392 ? 45.446 97.438 52.895 1.00 33.80 393 GLU A N 1
ATOM 3142 C CA . GLU A 1 392 ? 44.876 96.120 52.684 1.00 36.04 393 GLU A CA 1
ATOM 3143 C C . GLU A 1 392 ? 45.266 95.173 53.819 1.00 35.49 393 GLU A C 1
ATOM 3144 O O . GLU A 1 392 ? 44.474 94.322 54.229 1.00 36.41 393 GLU A O 1
ATOM 3150 N N . ALA A 1 393 ? 46.485 95.331 54.330 1.00 33.90 394 ALA A N 1
ATOM 3151 C CA . ALA A 1 393 ? 46.988 94.478 55.405 1.00 31.92 394 ALA A CA 1
ATOM 3152 C C . ALA A 1 393 ? 46.218 94.637 56.711 1.00 30.49 394 ALA A C 1
ATOM 3153 O O . ALA A 1 393 ? 45.789 93.650 57.317 1.00 29.83 394 ALA A O 1
ATOM 3155 N N . LEU A 1 394 ? 46.049 95.882 57.143 1.00 29.42 395 LEU A N 1
ATOM 3156 C CA . LEU A 1 394 ? 45.341 96.157 58.385 1.00 29.35 395 LEU A CA 1
ATOM 3157 C C . LEU A 1 394 ? 43.838 95.906 58.286 1.00 29.40 395 LEU A C 1
ATOM 3158 O O . LEU A 1 394 ? 43.195 95.596 59.288 1.00 29.15 395 LEU A O 1
ATOM 3163 N N . ASP A 1 395 ? 43.279 96.031 57.084 1.00 31.04 396 ASP A N 1
ATOM 3164 C CA . ASP A 1 395 ? 41.850 95.780 56.896 1.00 31.35 396 ASP A CA 1
ATOM 3165 C C . ASP A 1 395 ? 41.612 94.285 57.002 1.00 30.38 396 ASP A C 1
ATOM 3166 O O . ASP A 1 395 ? 40.636 93.831 57.604 1.00 30.33 396 ASP A O 1
ATOM 3171 N N . LYS A 1 396 ? 42.521 93.520 56.415 1.00 30.12 397 LYS A N 1
ATOM 3172 C CA . LYS A 1 396 ? 42.427 92.072 56.446 1.00 30.33 397 LYS A CA 1
ATOM 3173 C C . LYS A 1 396 ? 42.623 91.587 57.876 1.00 29.35 397 LYS A C 1
ATOM 3174 O O . LYS A 1 396 ? 41.895 90.719 58.357 1.00 28.52 397 LYS A O 1
ATOM 3180 N N . ALA A 1 397 ? 43.611 92.158 58.558 1.00 28.89 398 ALA A N 1
ATOM 3181 C CA . ALA A 1 397 ? 43.893 91.782 59.937 1.00 28.46 398 ALA A CA 1
ATOM 3182 C C . ALA A 1 397 ? 42.674 92.106 60.798 1.00 29.15 398 ALA A C 1
ATOM 3183 O O . ALA A 1 397 ? 42.287 91.327 61.674 1.00 28.79 398 ALA A O 1
ATOM 3185 N N . GLN A 1 398 ? 42.072 93.261 60.530 1.00 30.28 399 GLN A N 1
ATOM 3186 C CA . GLN A 1 398 ? 40.893 93.722 61.251 1.00 32.34 399 GLN A CA 1
ATOM 3187 C C . GLN A 1 398 ? 39.793 92.664 61.180 1.00 33.77 399 GLN A C 1
ATOM 3188 O O . GLN A 1 398 ? 39.188 92.316 62.195 1.00 33.57 399 GLN A O 1
ATOM 3194 N N . LYS A 1 399 ? 39.542 92.147 59.980 1.00 35.91 400 LYS A N 1
ATOM 3195 C CA . LYS A 1 399 ? 38.513 91.129 59.796 1.00 37.88 400 LYS A CA 1
ATOM 3196 C C . LYS A 1 399 ? 38.743 89.902 60.677 1.00 37.52 400 LYS A C 1
ATOM 3197 O O . LYS A 1 399 ? 37.853 89.490 61.420 1.00 36.83 400 LYS A O 1
ATOM 3203 N N . GLU A 1 400 ? 39.928 89.308 60.585 1.00 37.11 401 GLU A N 1
ATOM 3204 C CA . GLU A 1 400 ? 40.236 88.125 61.375 1.00 37.11 401 GLU A CA 1
ATOM 3205 C C . GLU A 1 400 ? 40.240 88.374 62.873 1.00 36.84 401 GLU A C 1
ATOM 3206 O O . GLU A 1 400 ? 39.868 87.492 63.653 1.00 36.06 401 GLU A O 1
ATOM 3212 N N . ALA A 1 401 ? 40.680 89.561 63.280 1.00 36.86 402 ALA A N 1
ATOM 3213 C CA . ALA A 1 401 ? 40.726 89.894 64.698 1.00 37.42 402 ALA A CA 1
ATOM 3214 C C . ALA A 1 401 ? 39.309 89.864 65.254 1.00 37.61 402 ALA A C 1
ATOM 3215 O O . ALA A 1 401 ? 39.068 89.325 66.334 1.00 38.00 402 ALA A O 1
ATOM 3217 N N . GLU A 1 402 ? 38.375 90.447 64.506 1.00 38.16 403 GLU A N 1
ATOM 3218 C CA . GLU A 1 402 ? 36.973 90.485 64.913 1.00 40.52 403 GLU A CA 1
ATOM 3219 C C . GLU A 1 402 ? 36.423 89.068 65.077 1.00 40.59 403 GLU A C 1
ATOM 3220 O O . GLU A 1 402 ? 35.725 88.771 66.051 1.00 40.35 403 GLU A O 1
ATOM 3226 N N . GLU A 1 403 ? 36.745 88.202 64.120 1.00 41.35 404 GLU A N 1
ATOM 3227 C CA . GLU A 1 403 ? 36.311 86.810 64.160 1.00 42.81 404 GLU A CA 1
ATOM 3228 C C . GLU A 1 403 ? 36.901 86.148 65.403 1.00 42.95 404 GLU A C 1
ATOM 3229 O O . GLU A 1 403 ? 36.208 85.432 66.125 1.00 43.17 404 GLU A O 1
ATOM 3235 N N . LEU A 1 404 ? 38.186 86.390 65.645 1.00 42.35 405 LEU A N 1
ATOM 3236 C CA . LEU A 1 404 ? 38.861 85.811 66.797 1.00 43.62 405 LEU A CA 1
ATOM 3237 C C . LEU A 1 404 ? 38.239 86.282 68.110 1.00 44.71 405 LEU A C 1
ATOM 3238 O O . LEU A 1 404 ? 37.984 85.473 69.004 1.00 44.91 405 LEU A O 1
ATOM 3243 N N . VAL A 1 405 ? 37.996 87.587 68.223 1.00 45.97 406 VAL A N 1
ATOM 3244 C CA . VAL A 1 405 ? 37.405 88.149 69.436 1.00 47.07 406 VAL A CA 1
ATOM 3245 C C . VAL A 1 405 ? 36.008 87.580 69.673 1.00 48.14 406 VAL A C 1
ATOM 3246 O O . VAL A 1 405 ? 35.540 87.520 70.813 1.00 47.59 406 VAL A O 1
ATOM 3250 N N . LYS A 1 406 ? 35.353 87.156 68.593 1.00 49.55 407 LYS A N 1
ATOM 3251 C CA . LYS A 1 406 ? 34.020 86.565 68.673 1.00 51.97 407 LYS A CA 1
ATOM 3252 C C . LYS A 1 406 ? 34.115 85.204 69.358 1.00 53.94 407 LYS A C 1
ATOM 3253 O O . LYS A 1 406 ? 33.131 84.464 69.450 1.00 54.27 407 LYS A O 1
ATOM 3259 N N . GLN A 1 407 ? 35.315 84.890 69.838 1.00 56.33 408 GLN A N 1
ATOM 3260 C CA . GLN A 1 407 ? 35.581 83.632 70.528 1.00 57.75 408 GLN A CA 1
ATOM 3261 C C . GLN A 1 407 ? 35.383 82.458 69.576 1.00 57.87 408 GLN A C 1
ATOM 3262 O O . GLN A 1 407 ? 36.133 82.290 68.606 1.00 57.28 408 GLN A O 1
#

InterPro domains:
  IPR006059 Bacterial-type extracellular solute-binding protein [PF01547] (54-362)

Foldseek 3Di:
DQDQEAEEEEEADPVVLVVVVVLQVVLCVVVVPHYYHYHYFYHAQVRSVVVVCVCQVVLHQHHFKYKHKLLQLLLCVVVPFFDFCVVVCVVVVPDPVQFDVVSQVQRQDDPRTGFWFFLFKKWKWKKFQQVLCVVQPHNDADAAPVVLLVSLLSSQVVCCVPPVLAFAEAAAAELGLRNVQVLVQLQQLQVHDQFADDPRATAGPLQDPSSLVSLVVLLCCCVPSNRYDLCNHPDDDAVVQLVCVQVVRYRMYIHIQQSLLVCCDPVTPSHPRMDMDFDHGHPPGHGAIAIIGMIMTGTPSHSPNVSNVSSSCSSLDLVNSLCCCQRRVGLGSGPPSCVPPSNCVRNVCSVVVVVSRVRHHYDPSDSCSVVLSSLLSVLSSCCSNVVDRSNVSSVSSSVVNNVVSVD